Protein AF-A0A7Y2D7A2-F1 (afdb_monomer_lite)

Sequence (698 aa):
MPDSKRLQLTKCDVLAADGLPVHLRPLTWSDREAFLDLHRRLSPEARYRRFFSHQMPPDGLLERLLQPDQHTHVVLGAETDGELVAAATCSQKSPDRAEVAFAVLDEHQGRGLGTLLFEQFAASAAAIGITWLDAETLPFNRQMIEVFERAGYAVELTSDRDSTFASMRLDHAANPSIDERDALATIRSIDRVLAPKTVAVVGASGTGRSMGDAVLEHLGAAGFAGVVYAIGRDGGVHEVAAAGGEPAHSSVRDLPEPVDLAVLCVPSADLVEAVRECGDAGVGVVAILTELTEPDGEGRHAAEVVFRTARDHGMRVVGPSCTGIFNTDPAVRLHLSPVPGAPTRGSVSFACQSGAAGADVLDLAAELEIGVRSFVSLGDKLDVSGNDLLQYWEADPGTEVGVLYLESFGNPRKFARLARRFCTKKPLVVMYPDADAMSAGGELADALFRAAGIVKVDTLKQLFDEVQRLEQEPRPARPDGPGASNGAPVVPDGIDSARAKALLDRVLAAAPQGRRLDPDEFAELLDCYGLAAASIESTDGHPDGIPVAGAVHDEIFGPAVMLGGDGADRESGPVYALAPLTGEDAQDLLAQTGLGARIDGDRRATRDGQVFADLLVRLSHLIDQQDRVAEIEIERAAITPSGVEIGDGGAVIRPADTTPPYLRRRMRGSRAAIDRSRPTANPPSEHSDDVQPKAEPQ

Structure (mmCIF, N/CA/C/O backbone):
data_AF-A0A7Y2D7A2-F1
#
_entry.id   AF-A0A7Y2D7A2-F1
#
loop_
_atom_site.group_PDB
_atom_site.id
_atom_site.type_symbol
_atom_site.label_atom_id
_atom_site.label_alt_id
_atom_site.label_comp_id
_atom_site.label_asym_id
_atom_site.label_entity_id
_atom_site.label_seq_id
_atom_site.pdbx_PDB_ins_code
_atom_site.Cartn_x
_atom_site.Cartn_y
_atom_site.Cartn_z
_atom_site.occupancy
_atom_site.B_iso_or_equiv
_atom_site.auth_seq_id
_atom_site.auth_comp_id
_atom_site.auth_asym_id
_atom_site.auth_atom_id
_atom_site.pdbx_PDB_model_num
ATOM 1 N N . MET A 1 1 ? 26.733 -21.893 -25.149 1.00 27.27 1 MET A N 1
ATOM 2 C CA . MET A 1 1 ? 25.407 -21.347 -25.499 1.00 27.27 1 MET A CA 1
ATOM 3 C C . MET A 1 1 ? 25.107 -20.306 -24.436 1.00 27.27 1 MET A C 1
ATOM 5 O O . MET A 1 1 ? 25.094 -20.706 -23.280 1.00 27.27 1 MET A O 1
ATOM 9 N N . PRO A 1 2 ? 25.035 -19.007 -24.764 1.00 29.67 2 PRO A N 1
ATOM 10 C CA . PRO A 1 2 ? 24.708 -17.989 -23.769 1.00 29.67 2 PRO A CA 1
ATOM 11 C C . PRO A 1 2 ? 23.259 -18.206 -23.312 1.00 29.67 2 PRO A C 1
ATOM 13 O O . PRO A 1 2 ? 22.414 -18.532 -24.145 1.00 29.67 2 PRO A O 1
ATOM 16 N N . ASP A 1 3 ? 22.997 -18.097 -22.010 1.00 35.69 3 ASP A N 1
ATOM 17 C CA . ASP A 1 3 ? 21.666 -18.270 -21.423 1.00 35.69 3 ASP A CA 1
ATOM 18 C C . ASP A 1 3 ? 20.644 -17.359 -22.118 1.00 35.69 3 ASP A C 1
ATOM 20 O O . ASP A 1 3 ? 20.677 -16.134 -22.003 1.00 35.69 3 ASP A O 1
ATOM 24 N N . SER A 1 4 ? 19.746 -17.972 -22.889 1.00 44.03 4 SER A N 1
ATOM 25 C CA . SER A 1 4 ? 18.647 -17.303 -23.579 1.00 44.03 4 SER A CA 1
ATOM 26 C C . SER A 1 4 ? 17.784 -16.541 -22.571 1.00 44.03 4 SER A C 1
ATOM 28 O O . SER A 1 4 ? 17.396 -17.113 -21.554 1.00 44.03 4 SER A O 1
ATOM 30 N N . LYS A 1 5 ? 17.450 -15.278 -22.863 1.00 56.25 5 LYS A N 1
ATOM 31 C CA . LYS A 1 5 ? 16.505 -14.449 -22.095 1.00 56.25 5 LYS A CA 1
ATOM 32 C C . LYS A 1 5 ? 15.209 -15.241 -21.836 1.00 56.25 5 LYS A C 1
ATOM 34 O O . LYS A 1 5 ? 14.518 -15.589 -22.789 1.00 56.25 5 LYS A O 1
ATOM 39 N N . ARG A 1 6 ? 14.898 -15.561 -20.573 1.00 64.31 6 ARG A N 1
ATOM 40 C CA . ARG A 1 6 ? 13.692 -16.322 -20.183 1.00 64.31 6 ARG A CA 1
ATOM 41 C C . ARG A 1 6 ? 12.697 -15.417 -19.475 1.00 64.31 6 ARG A C 1
ATOM 43 O O . ARG A 1 6 ? 13.117 -14.509 -18.761 1.00 64.31 6 ARG A O 1
ATOM 50 N N . LEU A 1 7 ? 11.406 -15.715 -19.614 1.00 65.81 7 LEU A N 1
ATOM 51 C CA . LEU A 1 7 ? 10.367 -15.105 -18.783 1.00 65.81 7 LEU A CA 1
ATOM 52 C C . LEU A 1 7 ? 10.681 -15.411 -17.312 1.00 65.81 7 LEU A C 1
ATOM 54 O O . LEU A 1 7 ? 10.747 -16.575 -16.915 1.00 65.81 7 LEU A O 1
ATOM 58 N N . GLN A 1 8 ? 10.914 -14.367 -16.520 1.00 66.06 8 GLN A N 1
ATOM 59 C CA . GLN A 1 8 ? 11.151 -14.474 -15.083 1.00 66.06 8 GLN A CA 1
ATOM 60 C C . GLN A 1 8 ? 9.970 -13.864 -14.341 1.00 66.06 8 GLN A C 1
ATOM 62 O O . GLN A 1 8 ? 9.596 -12.718 -14.583 1.00 66.06 8 GLN A O 1
ATOM 67 N N . LEU A 1 9 ? 9.374 -14.655 -13.457 1.00 73.50 9 LEU A N 1
ATOM 68 C CA . LEU A 1 9 ? 8.290 -14.230 -12.588 1.00 73.50 9 LEU A CA 1
ATOM 69 C C . LEU A 1 9 ? 8.820 -14.133 -11.163 1.00 73.50 9 LEU A C 1
ATOM 71 O O . LEU A 1 9 ? 9.498 -15.047 -10.686 1.00 73.50 9 LEU A O 1
ATOM 75 N N . THR A 1 10 ? 8.467 -13.054 -10.479 1.00 67.19 10 THR A N 1
ATOM 76 C CA . THR A 1 10 ? 8.854 -12.822 -9.087 1.00 67.19 10 THR A CA 1
ATOM 77 C C . THR A 1 10 ? 7.629 -12.976 -8.201 1.00 67.19 10 THR A C 1
ATOM 79 O O . THR A 1 10 ? 6.518 -12.641 -8.603 1.00 67.19 10 THR A O 1
ATOM 82 N N . LYS A 1 11 ? 7.822 -13.503 -6.990 1.00 77.00 11 LYS A N 1
ATOM 83 C CA . LYS A 1 11 ? 6.764 -13.498 -5.978 1.00 77.00 11 LYS A CA 1
ATOM 84 C C . LYS A 1 11 ? 6.531 -12.066 -5.507 1.00 77.00 11 LYS A C 1
ATOM 86 O O . LYS A 1 11 ? 7.499 -11.382 -5.174 1.00 77.00 11 LYS A O 1
ATOM 91 N N . CYS A 1 12 ? 5.284 -11.625 -5.451 1.00 78.44 12 CYS A N 1
ATOM 92 C CA . CYS A 1 12 ? 4.944 -10.303 -4.941 1.00 78.44 12 CYS A CA 1
ATOM 93 C C . CYS A 1 12 ? 3.567 -10.296 -4.284 1.00 78.44 12 CYS A C 1
ATOM 95 O O . CYS A 1 12 ? 2.704 -11.108 -4.608 1.00 78.44 12 CYS A O 1
ATOM 97 N N . ASP A 1 13 ? 3.383 -9.347 -3.373 1.00 81.50 13 ASP A N 1
ATOM 98 C CA . ASP A 1 13 ? 2.074 -9.051 -2.811 1.00 81.50 13 ASP A CA 1
ATOM 99 C C . ASP A 1 13 ? 1.548 -7.785 -3.443 1.00 81.50 13 ASP A C 1
ATOM 101 O O . ASP A 1 13 ? 2.282 -6.808 -3.621 1.00 81.50 13 ASP A O 1
ATOM 105 N N . VAL A 1 14 ? 0.267 -7.821 -3.762 1.00 84.38 14 VAL A N 1
ATOM 106 C CA . VAL A 1 14 ? -0.451 -6.717 -4.381 1.00 84.38 14 VAL A CA 1
ATOM 107 C C . VAL A 1 14 ? -1.815 -6.591 -3.728 1.00 84.38 14 VAL A C 1
ATOM 109 O O . VAL A 1 14 ? -2.347 -7.557 -3.185 1.00 84.38 14 VAL A O 1
ATOM 112 N N . LEU A 1 15 ? -2.398 -5.400 -3.797 1.00 87.69 15 LEU A N 1
ATOM 113 C CA . LEU A 1 15 ? -3.783 -5.204 -3.399 1.00 87.69 15 LEU A CA 1
ATOM 114 C C . LEU A 1 15 ? -4.688 -5.475 -4.599 1.00 87.69 15 LEU A C 1
ATOM 116 O O . LEU A 1 15 ? -4.495 -4.924 -5.686 1.00 87.69 15 LEU A O 1
ATOM 120 N N . ALA A 1 16 ? -5.694 -6.318 -4.397 1.00 90.00 16 ALA A N 1
ATOM 121 C CA . ALA A 1 16 ? -6.797 -6.464 -5.329 1.00 90.00 16 ALA A CA 1
ATOM 122 C C . ALA A 1 16 ? -7.653 -5.188 -5.369 1.00 90.00 16 ALA A C 1
ATOM 124 O O . ALA A 1 16 ? -7.541 -4.288 -4.537 1.00 90.00 16 ALA A O 1
ATOM 125 N N . ALA A 1 17 ? -8.548 -5.100 -6.353 1.00 89.44 17 ALA A N 1
ATOM 126 C CA . ALA A 1 17 ? -9.406 -3.931 -6.548 1.00 89.44 17 ALA A CA 1
ATOM 127 C C . ALA A 1 17 ? -10.341 -3.651 -5.355 1.00 89.44 17 ALA A C 1
ATOM 129 O O . ALA A 1 17 ? -10.888 -2.560 -5.247 1.00 89.44 17 ALA A O 1
ATOM 130 N N . ASP A 1 18 ? -10.559 -4.619 -4.470 1.00 88.69 18 ASP A N 1
ATOM 131 C CA . ASP A 1 18 ? -11.308 -4.496 -3.214 1.00 88.69 18 ASP A CA 1
ATOM 132 C C . ASP A 1 18 ? -10.449 -4.027 -2.020 1.00 88.69 18 ASP A C 1
ATOM 134 O O . ASP A 1 18 ? -10.968 -3.892 -0.910 1.00 88.69 18 ASP A O 1
ATOM 138 N N . GLY A 1 19 ? -9.159 -3.758 -2.244 1.00 88.25 19 GLY A N 1
ATOM 139 C CA . GLY A 1 19 ? -8.198 -3.327 -1.232 1.00 88.25 19 GLY A CA 1
ATOM 140 C C . GLY A 1 19 ? -7.658 -4.448 -0.343 1.00 88.25 19 GLY A C 1
ATOM 141 O O . GLY A 1 19 ? -6.973 -4.148 0.637 1.00 88.25 19 GLY A O 1
ATOM 142 N N . LEU A 1 20 ? -7.954 -5.715 -0.656 1.00 86.00 20 LEU A N 1
ATOM 143 C CA . LEU A 1 20 ? -7.427 -6.865 0.077 1.00 86.00 20 LEU A CA 1
ATOM 144 C C . LEU A 1 20 ? -6.129 -7.391 -0.562 1.00 86.00 20 LEU A C 1
ATOM 146 O O . LEU A 1 20 ? -6.032 -7.435 -1.793 1.00 86.00 20 LEU A O 1
ATOM 150 N N . PRO A 1 21 ? -5.137 -7.793 0.246 1.00 86.88 21 PRO A N 1
ATOM 151 C CA . PRO A 1 21 ? -3.933 -8.468 -0.223 1.00 86.88 21 PRO A CA 1
ATOM 152 C C . PRO A 1 21 ? -4.198 -9.729 -1.050 1.00 86.88 21 PRO A C 1
ATOM 154 O O . PRO A 1 21 ? -5.131 -10.493 -0.804 1.00 86.88 21 PRO A O 1
ATOM 157 N N . VAL A 1 22 ? -3.325 -9.950 -2.029 1.00 87.69 22 VAL A N 1
ATOM 158 C CA . VAL A 1 22 ? -3.250 -11.154 -2.857 1.00 87.69 22 VAL A CA 1
ATOM 159 C C . VAL A 1 22 ? -1.782 -11.498 -3.078 1.00 87.69 22 VAL A C 1
ATOM 161 O O . VAL A 1 22 ? -0.984 -10.626 -3.439 1.00 87.69 22 VAL A O 1
ATOM 164 N N . HIS A 1 23 ? -1.434 -12.775 -2.925 1.00 88.12 23 HIS A N 1
ATOM 165 C CA . HIS A 1 23 ? -0.080 -13.268 -3.173 1.00 88.12 23 HIS A CA 1
ATOM 166 C C . HIS A 1 23 ? 0.037 -13.762 -4.604 1.00 88.12 23 HIS A C 1
ATOM 168 O O . HIS A 1 23 ? -0.582 -14.755 -4.986 1.00 88.12 23 HIS A O 1
ATOM 174 N N . LEU A 1 24 ? 0.850 -13.086 -5.409 1.00 88.56 24 LEU A N 1
ATOM 175 C CA . LEU A 1 24 ? 1.207 -13.559 -6.736 1.00 88.56 24 LEU A CA 1
ATOM 176 C C . LEU A 1 24 ? 2.497 -14.358 -6.647 1.00 88.56 24 LEU A C 1
ATOM 178 O O . LEU A 1 24 ? 3.508 -13.885 -6.119 1.00 88.56 24 LEU A O 1
ATOM 182 N N . ARG A 1 25 ? 2.494 -15.573 -7.193 1.00 90.44 25 ARG A N 1
ATOM 183 C CA . ARG A 1 25 ? 3.700 -16.400 -7.237 1.00 90.44 25 ARG A CA 1
ATOM 184 C C . ARG A 1 25 ? 3.780 -17.271 -8.483 1.00 90.44 25 ARG A C 1
ATOM 186 O O . ARG A 1 25 ? 2.750 -17.729 -8.980 1.00 90.44 25 ARG A O 1
ATOM 193 N N . PRO A 1 26 ? 4.998 -17.560 -8.974 1.00 90.88 26 PRO A N 1
ATOM 194 C CA . PRO A 1 26 ? 5.177 -18.578 -9.996 1.00 90.88 26 PRO A CA 1
ATOM 195 C C . PRO A 1 26 ? 4.683 -19.927 -9.464 1.00 90.88 26 PRO A C 1
ATOM 197 O O . PRO A 1 26 ? 4.981 -20.286 -8.317 1.00 90.88 26 PRO A O 1
ATOM 200 N N . LEU A 1 27 ? 3.946 -20.665 -10.291 1.00 91.69 27 LEU A N 1
ATOM 201 C CA . LEU A 1 27 ? 3.551 -22.038 -9.990 1.00 91.69 27 LEU A CA 1
ATOM 202 C C . LEU A 1 27 ? 4.578 -23.012 -10.561 1.00 91.69 27 LEU A C 1
ATOM 204 O O . LEU A 1 27 ? 5.124 -22.813 -11.648 1.00 91.69 27 LEU A O 1
ATOM 208 N N . THR A 1 28 ? 4.838 -24.081 -9.819 1.00 89.38 28 THR A N 1
ATOM 209 C CA . THR A 1 28 ? 5.728 -25.169 -10.225 1.00 89.38 28 THR A CA 1
ATOM 210 C C . THR A 1 28 ? 4.983 -26.500 -10.194 1.00 89.38 28 THR A C 1
ATOM 212 O O . THR A 1 28 ? 3.814 -26.573 -9.828 1.00 89.38 28 THR A O 1
ATOM 215 N N . TRP A 1 29 ? 5.660 -27.594 -10.542 1.00 89.81 29 TRP A N 1
ATOM 216 C CA . TRP A 1 29 ? 5.052 -28.925 -10.479 1.00 89.81 29 TRP A CA 1
ATOM 217 C C . TRP A 1 29 ? 4.586 -29.333 -9.079 1.00 89.81 29 TRP A C 1
ATOM 219 O O . TRP A 1 29 ? 3.667 -30.141 -8.963 1.00 89.81 29 TRP A O 1
ATOM 229 N N . SER A 1 30 ? 5.179 -28.774 -8.016 1.00 91.19 30 SER A N 1
ATOM 230 C CA . SER A 1 30 ? 4.701 -29.024 -6.651 1.00 91.19 30 SER A CA 1
ATOM 231 C C . SER A 1 30 ? 3.266 -28.540 -6.438 1.00 91.19 30 SER A C 1
ATOM 233 O O . SER A 1 30 ? 2.575 -29.068 -5.579 1.00 91.19 30 SER A O 1
ATOM 235 N N . ASP A 1 31 ? 2.805 -27.584 -7.248 1.00 93.00 31 ASP A N 1
ATOM 236 C CA . ASP A 1 31 ? 1.475 -26.979 -7.159 1.00 93.00 31 ASP A CA 1
ATOM 237 C C . ASP A 1 31 ? 0.423 -27.724 -7.992 1.00 93.00 31 ASP A C 1
ATOM 239 O O . ASP A 1 31 ? -0.705 -27.252 -8.130 1.00 93.00 31 ASP A O 1
ATOM 243 N N . ARG A 1 32 ? 0.768 -28.889 -8.565 1.00 94.88 32 ARG A N 1
ATOM 244 C CA . ARG A 1 32 ? -0.113 -29.661 -9.456 1.00 94.88 32 ARG A CA 1
ATOM 245 C C . ARG A 1 32 ? -1.500 -29.873 -8.864 1.00 94.88 32 ARG A C 1
ATOM 247 O O . ARG A 1 32 ? -2.487 -29.702 -9.569 1.00 94.88 32 ARG A O 1
ATOM 254 N N . GLU A 1 33 ? -1.585 -30.272 -7.600 1.00 95.44 33 GLU A N 1
ATOM 255 C CA . GLU A 1 33 ? -2.873 -30.566 -6.971 1.00 95.44 33 GLU A CA 1
ATOM 256 C C . GLU A 1 33 ? -3.741 -29.312 -6.827 1.00 95.44 33 GLU A C 1
ATOM 258 O O . GLU A 1 33 ? -4.883 -29.327 -7.282 1.00 95.44 33 GLU A O 1
ATOM 263 N N . ALA A 1 34 ? -3.177 -28.210 -6.323 1.00 94.88 34 ALA A N 1
ATOM 264 C CA . ALA A 1 34 ? -3.868 -26.925 -6.220 1.00 94.88 34 ALA A CA 1
ATOM 265 C C . ALA A 1 34 ? -4.302 -26.385 -7.596 1.00 94.88 34 ALA A C 1
ATOM 267 O O . ALA A 1 34 ? -5.415 -25.893 -7.759 1.00 94.88 34 ALA A O 1
ATOM 268 N N . PHE A 1 35 ? -3.458 -26.534 -8.624 1.00 95.44 35 PHE A N 1
ATOM 269 C CA . PHE A 1 35 ? -3.784 -26.116 -9.989 1.00 95.44 35 PHE A CA 1
ATOM 270 C C . PHE A 1 35 ? -4.926 -26.940 -10.599 1.00 95.44 35 PHE A C 1
ATOM 272 O O . PHE A 1 35 ? -5.789 -26.390 -11.286 1.00 95.44 35 PHE A O 1
ATOM 279 N N . LEU A 1 36 ? -4.957 -28.256 -10.359 1.00 95.19 36 LEU A N 1
ATOM 280 C CA . LEU A 1 36 ? -6.068 -29.110 -10.787 1.00 95.19 36 LEU A CA 1
ATOM 281 C C . LEU A 1 36 ? -7.356 -28.763 -10.036 1.00 95.19 36 LEU A C 1
ATOM 283 O O . LEU A 1 36 ? -8.415 -28.685 -10.661 1.00 95.19 36 LEU A O 1
ATOM 287 N N . ASP A 1 37 ? -7.268 -28.540 -8.725 1.00 95.38 37 ASP A N 1
ATOM 288 C CA . ASP A 1 37 ? -8.407 -28.174 -7.885 1.00 95.38 37 ASP A CA 1
ATOM 289 C C . ASP A 1 37 ? -9.052 -26.851 -8.322 1.00 95.38 37 ASP A C 1
ATOM 291 O O . ASP A 1 37 ? -10.259 -26.816 -8.576 1.00 95.38 37 ASP A O 1
ATOM 295 N N . LEU A 1 38 ? -8.240 -25.816 -8.575 1.00 96.19 38 LEU A N 1
ATOM 296 C CA . LEU A 1 38 ? -8.686 -24.538 -9.139 1.00 96.19 38 LEU A CA 1
ATOM 297 C C . LEU A 1 38 ? -9.595 -24.750 -10.361 1.00 96.19 38 LEU A C 1
ATOM 299 O O . LEU A 1 38 ? -10.702 -24.221 -10.431 1.00 96.19 38 LEU A O 1
ATOM 303 N N . HIS A 1 39 ? -9.157 -25.561 -11.328 1.00 94.62 39 HIS A N 1
ATOM 304 C CA . HIS A 1 39 ? -9.912 -25.792 -12.562 1.00 94.62 39 HIS A CA 1
ATOM 305 C C . HIS A 1 39 ? -11.170 -26.647 -12.361 1.00 94.62 39 HIS A C 1
ATOM 307 O O . HIS A 1 39 ? -12.128 -26.522 -13.133 1.00 94.62 39 HIS A O 1
ATOM 313 N N . ARG A 1 40 ? -11.187 -27.513 -11.339 1.00 94.00 40 ARG A N 1
ATOM 314 C CA . ARG A 1 40 ? -12.373 -28.295 -10.956 1.00 94.00 40 ARG A CA 1
ATOM 315 C C . ARG A 1 40 ? -13.445 -27.399 -10.338 1.00 94.00 40 ARG A C 1
ATOM 317 O O . ARG A 1 40 ? -14.620 -27.588 -10.649 1.00 94.00 40 ARG A O 1
ATOM 324 N N . ARG A 1 41 ? -13.035 -26.413 -9.534 1.00 94.62 41 ARG A N 1
ATOM 325 C CA . ARG A 1 41 ? -13.908 -25.426 -8.876 1.00 94.62 41 ARG A CA 1
ATOM 326 C C . ARG A 1 41 ? -14.507 -24.384 -9.830 1.00 94.62 41 ARG A C 1
ATOM 328 O O . ARG A 1 41 ? -15.537 -23.807 -9.500 1.00 94.62 41 ARG A O 1
ATOM 335 N N . LEU A 1 42 ? -13.925 -24.167 -11.015 1.00 94.50 42 LEU A N 1
ATOM 336 C CA . LEU A 1 42 ? -14.487 -23.256 -12.026 1.00 94.50 42 LEU A CA 1
ATOM 337 C C . LEU A 1 42 ? -15.919 -23.644 -12.433 1.00 94.50 42 LEU A C 1
ATOM 339 O O . LEU A 1 42 ? -16.229 -24.824 -12.645 1.00 94.50 42 LEU A O 1
ATOM 343 N N . SER A 1 43 ? -16.771 -22.642 -12.657 1.00 93.06 43 SER A N 1
ATOM 344 C CA . SER A 1 43 ? -18.072 -22.849 -13.297 1.00 93.06 43 SER A CA 1
ATOM 345 C C . SER A 1 43 ? -17.933 -23.405 -14.728 1.00 93.06 43 SER A C 1
ATOM 347 O O . SER A 1 43 ? -16.890 -23.239 -15.379 1.00 93.06 43 SER A O 1
ATOM 349 N N . PRO A 1 44 ? -18.972 -24.071 -15.274 1.00 91.19 44 PRO A N 1
ATOM 350 C CA . PRO A 1 44 ? -19.002 -24.463 -16.684 1.00 91.19 44 PRO A CA 1
ATOM 351 C C . PRO A 1 44 ? -18.746 -23.292 -17.641 1.00 91.19 44 PRO A C 1
ATOM 353 O O . PRO A 1 44 ? -18.058 -23.470 -18.643 1.00 91.19 44 PRO A O 1
ATOM 356 N N . GLU A 1 45 ? -19.249 -22.100 -17.324 1.00 89.06 45 GLU A N 1
ATOM 357 C CA . GLU A 1 45 ? -19.073 -20.874 -18.099 1.00 89.06 45 GLU A CA 1
ATOM 358 C C . GLU A 1 45 ? -17.628 -20.367 -18.050 1.00 89.06 45 GLU A C 1
ATOM 360 O O . GLU A 1 45 ? -17.075 -20.001 -19.090 1.00 89.06 45 GLU A O 1
ATOM 365 N N . ALA A 1 46 ? -16.990 -20.374 -16.876 1.00 89.88 46 ALA A N 1
ATOM 366 C CA . ALA A 1 46 ? -15.585 -20.001 -16.739 1.00 89.88 46 ALA A CA 1
ATOM 367 C C . ALA A 1 46 ? -14.668 -20.999 -17.468 1.00 89.88 46 ALA A C 1
ATOM 369 O O . ALA A 1 46 ? -13.757 -20.589 -18.192 1.00 89.88 46 ALA A O 1
ATOM 370 N N . ARG A 1 47 ? -14.961 -22.307 -17.379 1.00 91.31 47 ARG A N 1
ATOM 371 C CA . ARG A 1 47 ? -14.282 -23.339 -18.185 1.00 91.31 47 ARG A CA 1
ATOM 372 C C . ARG A 1 47 ? -14.492 -23.124 -19.677 1.00 91.31 47 ARG A C 1
ATOM 374 O O . ARG A 1 47 ? -13.528 -23.206 -20.432 1.00 91.31 47 ARG A O 1
ATOM 381 N N . TYR A 1 48 ? -15.711 -22.796 -20.095 1.00 88.69 48 TYR A N 1
ATOM 382 C CA . TYR A 1 48 ? -16.011 -22.533 -21.496 1.00 88.69 48 TYR A CA 1
ATOM 383 C C . TYR A 1 48 ? -15.204 -21.350 -22.023 1.00 88.69 48 TYR A C 1
ATOM 385 O O . TYR A 1 48 ? -14.544 -21.485 -23.048 1.00 88.69 48 TYR A O 1
ATOM 393 N N . ARG A 1 49 ? -15.149 -20.238 -21.281 1.00 86.81 49 ARG A N 1
ATOM 394 C CA . ARG A 1 49 ? -14.330 -19.065 -21.633 1.00 86.81 49 ARG A CA 1
ATOM 395 C C . ARG A 1 49 ? -12.833 -19.362 -21.698 1.00 86.81 49 ARG A C 1
ATOM 397 O O . ARG A 1 49 ? -12.147 -18.730 -22.492 1.00 86.81 49 ARG A O 1
ATOM 404 N N . ARG A 1 50 ? -12.337 -20.297 -20.882 1.00 88.88 50 ARG A N 1
ATOM 405 C CA . ARG A 1 50 ? -10.916 -20.671 -20.826 1.00 88.88 50 ARG A CA 1
ATOM 406 C C . ARG A 1 50 ? -10.504 -21.717 -21.867 1.00 88.88 50 ARG A C 1
ATOM 408 O O . ARG A 1 50 ? -9.397 -21.647 -22.386 1.00 88.88 50 ARG A O 1
ATOM 415 N N . PHE A 1 51 ? -11.344 -22.721 -22.110 1.00 88.50 51 PHE A N 1
ATOM 416 C CA . PHE A 1 51 ? -10.999 -23.922 -22.885 1.00 88.50 51 PHE A CA 1
ATOM 417 C C . PHE A 1 51 ? -11.862 -24.119 -24.128 1.00 88.50 51 PHE A C 1
ATOM 419 O O . PHE A 1 51 ? -11.757 -25.160 -24.774 1.00 88.50 51 PHE A O 1
ATOM 426 N N . PHE A 1 52 ? -12.754 -23.174 -24.438 1.00 87.25 52 PHE A N 1
ATOM 427 C CA . PHE A 1 52 ? -13.717 -23.276 -25.540 1.00 87.25 52 PHE A CA 1
ATOM 428 C C . PHE A 1 52 ? -14.628 -24.515 -25.413 1.00 87.25 52 PHE A C 1
ATOM 430 O O . PHE A 1 52 ? -15.269 -24.948 -26.368 1.00 87.25 52 PHE A O 1
ATOM 437 N N . SER A 1 53 ? -14.717 -25.087 -24.204 1.00 81.88 53 SER A N 1
ATOM 438 C CA . SER A 1 53 ? -15.532 -26.255 -23.875 1.00 81.88 53 SER A CA 1
ATOM 439 C C . SER A 1 53 ? -16.120 -26.148 -22.469 1.00 81.88 53 SER A C 1
ATOM 441 O O . SER A 1 53 ? -15.437 -25.763 -21.524 1.00 81.88 53 SER A O 1
ATOM 443 N N . HIS A 1 54 ? -17.388 -26.536 -22.322 1.00 80.56 54 HIS A N 1
ATOM 444 C CA . HIS A 1 54 ? -18.051 -26.646 -21.016 1.00 80.56 54 HIS A CA 1
ATOM 445 C C . HIS A 1 54 ? -17.626 -27.911 -20.251 1.00 80.56 54 HIS A C 1
ATOM 447 O O . HIS A 1 54 ? -17.866 -28.023 -19.046 1.00 80.56 54 HIS A O 1
ATOM 453 N N . GLN A 1 55 ? -17.033 -28.886 -20.952 1.00 83.19 55 GLN A N 1
ATOM 454 C CA . GLN A 1 55 ? -16.578 -30.133 -20.347 1.00 83.19 55 GLN A CA 1
ATOM 455 C C . GLN A 1 55 ? -15.348 -29.885 -19.476 1.00 83.19 55 GLN A C 1
ATOM 457 O O . GLN A 1 55 ? -14.522 -29.024 -19.774 1.00 83.19 55 GLN A O 1
ATOM 462 N N . MET A 1 56 ? -15.218 -30.677 -18.412 1.00 88.62 56 MET A N 1
ATOM 463 C CA . MET A 1 56 ? -14.017 -30.654 -17.589 1.00 88.62 56 MET A CA 1
ATOM 464 C C . MET A 1 56 ? -12.812 -31.066 -18.450 1.00 88.62 56 MET A C 1
ATOM 466 O O . MET A 1 56 ? -12.842 -32.160 -19.028 1.00 88.62 56 MET A O 1
ATOM 470 N N . PRO A 1 57 ? -11.766 -30.228 -18.566 1.00 88.44 57 PRO A N 1
ATOM 471 C CA . PRO A 1 57 ? -10.549 -30.626 -19.254 1.00 88.44 57 PRO A CA 1
ATOM 472 C C . PRO A 1 57 ? -9.931 -31.841 -18.545 1.00 88.44 57 PRO A C 1
ATOM 474 O O . PRO A 1 57 ? -9.947 -31.904 -17.314 1.00 88.44 57 PRO A O 1
ATOM 477 N N . PRO A 1 58 ? -9.386 -32.816 -19.291 1.00 91.44 58 PRO A N 1
ATOM 478 C CA . PRO A 1 58 ? -8.725 -33.959 -18.677 1.00 91.44 58 PRO A CA 1
ATOM 479 C C . PRO A 1 58 ? -7.487 -33.494 -17.902 1.00 91.44 58 PRO A C 1
ATOM 481 O O . PRO A 1 58 ? -6.772 -32.607 -18.370 1.00 91.44 58 PRO A O 1
ATOM 484 N N . ASP A 1 59 ? -7.187 -34.140 -16.770 1.00 91.00 59 ASP A N 1
ATOM 485 C CA . ASP A 1 59 ? -6.038 -33.793 -15.916 1.00 91.00 59 ASP A CA 1
ATOM 486 C C . ASP A 1 59 ? -4.729 -33.677 -16.720 1.00 91.00 59 ASP A C 1
ATOM 488 O O . ASP A 1 59 ? -3.974 -32.732 -16.529 1.00 91.00 59 ASP A O 1
ATOM 492 N N . GLY A 1 60 ? -4.502 -34.554 -17.707 1.00 89.06 60 GLY A N 1
ATOM 493 C CA . GLY A 1 60 ? -3.307 -34.502 -18.559 1.00 89.06 60 GLY A CA 1
ATOM 494 C C . GLY A 1 60 ? -3.179 -33.238 -19.427 1.00 89.06 60 GLY A C 1
ATOM 495 O O . GLY A 1 60 ? -2.068 -32.851 -19.779 1.00 89.06 60 GLY A O 1
ATOM 496 N N . LEU A 1 61 ? -4.282 -32.561 -19.774 1.00 88.50 61 LEU A N 1
ATOM 497 C CA . LEU A 1 61 ? -4.222 -31.249 -20.434 1.00 88.50 61 LEU A CA 1
ATOM 498 C C . LEU A 1 61 ? -3.792 -30.165 -19.440 1.00 88.50 61 LEU A C 1
ATOM 500 O O . LEU A 1 61 ? -2.955 -29.331 -19.773 1.00 88.50 61 LEU A O 1
ATOM 504 N N . LEU A 1 62 ? -4.338 -30.194 -18.224 1.00 91.38 62 LEU A N 1
ATOM 505 C CA . LEU A 1 62 ? -4.005 -29.235 -17.169 1.00 91.38 62 LEU A CA 1
ATOM 506 C C . LEU A 1 62 ? -2.554 -29.396 -16.695 1.00 91.38 62 LEU A C 1
ATOM 508 O O . LEU A 1 62 ? -1.842 -28.410 -16.547 1.00 91.38 62 LEU A O 1
ATOM 512 N N . GLU A 1 63 ? -2.077 -30.629 -16.545 1.00 90.69 63 GLU A N 1
ATOM 513 C CA . GLU A 1 63 ? -0.671 -30.927 -16.249 1.00 90.69 63 GLU A CA 1
ATOM 514 C C . GLU A 1 63 ? 0.269 -30.362 -17.313 1.00 90.69 63 GLU A C 1
ATOM 516 O O . GLU A 1 63 ? 1.302 -29.781 -16.984 1.00 90.69 63 GLU A O 1
ATOM 521 N N . ARG A 1 64 ? -0.110 -30.473 -18.592 1.00 87.31 64 ARG A N 1
ATOM 522 C CA . ARG A 1 64 ? 0.650 -29.875 -19.693 1.00 87.31 64 ARG A CA 1
ATOM 523 C C . ARG A 1 64 ? 0.636 -28.355 -19.656 1.00 87.31 64 ARG A C 1
ATOM 525 O O . ARG A 1 64 ? 1.615 -27.772 -20.087 1.00 87.31 64 ARG A O 1
ATOM 532 N N . LEU A 1 65 ? -0.425 -27.718 -19.159 1.00 88.56 65 LEU A N 1
ATOM 533 C CA . LEU A 1 65 ? -0.434 -26.270 -18.932 1.00 88.56 65 LEU A CA 1
ATOM 534 C C . LEU A 1 65 ? 0.461 -25.866 -17.763 1.00 88.56 65 LEU A C 1
ATOM 536 O O . LEU A 1 65 ? 1.000 -24.773 -17.783 1.00 88.56 65 LEU A O 1
ATOM 540 N N . LEU A 1 66 ? 0.642 -26.725 -16.761 1.00 89.25 66 LEU A N 1
ATOM 541 C CA . LEU A 1 66 ? 1.573 -26.456 -15.668 1.00 89.25 66 LEU A CA 1
ATOM 542 C C . LEU A 1 66 ? 3.039 -26.675 -16.087 1.00 89.25 66 LEU A C 1
ATOM 544 O O . LEU A 1 66 ? 3.936 -26.006 -15.576 1.00 89.25 66 LEU A O 1
ATOM 548 N N . GLN A 1 67 ? 3.295 -27.600 -17.021 1.00 79.06 67 GLN A N 1
ATOM 549 C CA . GLN A 1 67 ? 4.631 -27.900 -17.549 1.00 79.06 67 GLN A CA 1
ATOM 550 C C . GLN A 1 67 ? 4.620 -28.294 -19.038 1.00 79.06 67 GLN A C 1
ATOM 552 O O . GLN A 1 67 ? 4.667 -29.487 -19.351 1.00 79.06 67 GLN A O 1
ATOM 557 N N . PRO A 1 68 ? 4.628 -27.337 -19.983 1.00 61.44 68 PRO A N 1
ATOM 558 C CA . PRO A 1 68 ? 4.617 -27.717 -21.393 1.00 61.44 68 PRO A CA 1
ATOM 559 C C . PRO A 1 68 ? 5.962 -28.270 -21.890 1.00 61.44 68 PRO A C 1
ATOM 561 O O . PRO A 1 68 ? 5.949 -29.254 -22.620 1.00 61.44 68 PRO A O 1
ATOM 564 N N . ASP A 1 69 ? 7.103 -27.677 -21.507 1.00 58.38 69 ASP A N 1
ATOM 565 C CA . ASP A 1 69 ? 8.444 -28.024 -22.053 1.00 58.38 69 ASP A CA 1
ATOM 566 C C . ASP A 1 69 ? 9.624 -27.166 -21.503 1.00 58.38 69 ASP A C 1
ATOM 568 O O . ASP A 1 69 ? 10.750 -27.265 -21.990 1.00 58.38 69 ASP A O 1
ATOM 572 N N . GLN A 1 70 ? 9.390 -26.349 -20.464 1.00 57.62 70 GLN A N 1
ATOM 573 C CA . GLN A 1 70 ? 10.359 -25.533 -19.702 1.00 57.62 70 GLN A CA 1
ATOM 574 C C . GLN A 1 70 ? 11.515 -24.891 -20.492 1.00 57.62 70 GLN A C 1
ATOM 576 O O . GLN A 1 70 ? 12.641 -25.344 -20.354 1.00 57.62 70 GLN A O 1
ATOM 581 N N . HIS A 1 71 ? 11.269 -23.772 -21.183 1.00 57.88 71 HIS A N 1
ATOM 582 C CA . HIS A 1 71 ? 12.196 -22.617 -21.299 1.00 57.88 71 HIS A CA 1
ATOM 583 C C . HIS A 1 71 ? 11.422 -21.309 -21.581 1.00 57.88 71 HIS A C 1
ATOM 585 O O . HIS A 1 71 ? 11.866 -20.234 -21.182 1.00 57.88 71 HIS A O 1
ATOM 591 N N . THR A 1 72 ? 10.256 -21.408 -22.232 1.00 72.50 72 THR A N 1
ATOM 592 C CA . THR A 1 72 ? 9.483 -20.285 -22.796 1.00 72.50 72 THR A CA 1
ATOM 593 C C . THR A 1 72 ? 8.044 -20.179 -22.279 1.00 72.50 72 THR A C 1
ATOM 595 O O . THR A 1 72 ? 7.289 -19.322 -22.739 1.00 72.50 72 THR A O 1
ATOM 598 N N . HIS A 1 73 ? 7.658 -21.041 -21.335 1.00 86.06 73 HIS A N 1
ATOM 599 C CA . HIS A 1 73 ? 6.336 -21.062 -20.720 1.00 86.06 73 HIS A CA 1
ATOM 600 C C . HIS A 1 73 ? 6.433 -20.864 -19.214 1.00 86.06 73 HIS A C 1
ATOM 602 O O . HIS A 1 73 ? 7.230 -21.531 -18.550 1.00 86.06 73 HIS A O 1
ATOM 608 N N . VAL A 1 74 ? 5.591 -19.985 -18.683 1.00 88.62 74 VAL A N 1
ATOM 609 C CA . VAL A 1 74 ? 5.504 -19.699 -17.254 1.00 88.62 74 VAL A CA 1
ATOM 610 C C . VAL A 1 74 ? 4.052 -19.661 -16.798 1.00 88.62 74 VAL A C 1
ATOM 612 O O . VAL A 1 74 ? 3.156 -19.255 -17.541 1.00 88.62 74 VAL A O 1
ATOM 615 N N . VAL A 1 75 ? 3.837 -20.062 -15.548 1.00 93.38 75 VAL A N 1
ATOM 616 C CA . VAL A 1 75 ? 2.526 -20.057 -14.901 1.00 93.38 75 VAL A CA 1
ATOM 617 C C . VAL A 1 75 ? 2.605 -19.192 -13.656 1.00 93.38 75 VAL A C 1
ATOM 619 O O . VAL A 1 75 ? 3.513 -19.356 -12.841 1.00 93.38 75 VAL A O 1
ATOM 622 N N . LEU A 1 76 ? 1.656 -18.273 -13.518 1.00 93.06 76 LEU A N 1
ATOM 623 C CA . LEU A 1 76 ? 1.527 -17.391 -12.367 1.00 93.06 76 LEU A CA 1
ATOM 624 C C . LEU A 1 76 ? 0.202 -17.687 -11.665 1.00 93.06 76 LEU A C 1
ATOM 626 O O . LEU A 1 76 ? -0.843 -17.731 -12.313 1.00 93.06 76 LEU A O 1
ATOM 630 N N . GLY A 1 77 ? 0.258 -17.910 -10.359 1.00 95.06 77 GLY A N 1
ATOM 631 C CA . GLY A 1 77 ? -0.902 -18.105 -9.500 1.00 95.06 77 GLY A CA 1
ATOM 632 C C . GLY A 1 77 ? -1.167 -16.872 -8.649 1.00 95.06 77 GLY A C 1
ATOM 633 O O . GLY A 1 77 ? -0.226 -16.163 -8.293 1.00 95.06 77 GLY A O 1
ATOM 634 N N . ALA A 1 78 ? -2.437 -16.641 -8.329 1.00 94.75 78 ALA A N 1
ATOM 635 C CA . ALA A 1 78 ? -2.869 -15.696 -7.310 1.00 94.75 78 ALA A CA 1
ATOM 636 C C . ALA A 1 78 ? -3.501 -16.469 -6.150 1.00 94.75 78 ALA A C 1
ATOM 638 O O . ALA A 1 78 ? -4.421 -17.263 -6.372 1.00 94.75 78 ALA A O 1
ATOM 639 N N . GLU A 1 79 ? -3.010 -16.224 -4.940 1.00 92.19 79 GLU A N 1
ATOM 640 C CA . GLU A 1 79 ? -3.464 -16.879 -3.718 1.00 92.19 79 GLU A CA 1
ATOM 641 C C . GLU A 1 79 ? -4.107 -15.887 -2.747 1.00 92.19 79 GLU A C 1
ATOM 643 O O . GLU A 1 79 ? -3.698 -14.726 -2.638 1.00 92.19 79 GLU A O 1
ATOM 648 N N . THR A 1 80 ? -5.132 -16.357 -2.045 1.00 86.25 80 THR A N 1
ATOM 649 C CA . THR A 1 80 ? -5.784 -15.680 -0.918 1.00 86.25 80 THR A CA 1
ATOM 650 C C . THR A 1 80 ? -6.054 -16.749 0.135 1.00 86.25 80 THR A C 1
ATOM 652 O O . THR A 1 80 ? -6.481 -17.839 -0.230 1.00 86.25 80 THR A O 1
ATOM 655 N N . ASP A 1 81 ? -5.752 -16.474 1.404 1.00 78.69 81 ASP A N 1
ATOM 656 C CA . ASP A 1 81 ? -5.927 -17.423 2.519 1.00 78.69 81 ASP A CA 1
ATOM 657 C C . ASP A 1 81 ? -5.247 -18.784 2.295 1.00 78.69 81 ASP A C 1
ATOM 659 O O . ASP A 1 81 ? -5.774 -19.843 2.628 1.00 78.69 81 ASP A O 1
ATOM 663 N N . GLY A 1 82 ? -4.070 -18.769 1.661 1.00 79.25 82 GLY A N 1
ATOM 664 C CA . GLY A 1 82 ? -3.340 -19.981 1.277 1.00 79.25 82 GLY A CA 1
ATOM 665 C C . GLY A 1 82 ? -3.995 -20.818 0.166 1.00 79.25 82 GLY A C 1
ATOM 666 O O . GLY A 1 82 ? -3.440 -21.849 -0.215 1.00 79.25 82 GLY A O 1
ATOM 667 N N . GLU A 1 83 ? -5.132 -20.391 -0.390 1.00 89.50 83 GLU A N 1
ATOM 668 C CA . GLU A 1 83 ? -5.809 -21.061 -1.498 1.00 89.50 83 GLU A CA 1
ATOM 669 C C . GLU A 1 83 ? -5.476 -20.422 -2.848 1.00 89.50 83 GLU A C 1
ATOM 671 O O . GLU A 1 83 ? -5.455 -19.200 -3.000 1.00 89.50 83 GLU A O 1
ATOM 676 N N . LEU A 1 84 ? -5.277 -21.256 -3.873 1.00 95.31 84 LEU A N 1
ATOM 677 C CA . LEU A 1 84 ? -5.103 -20.802 -5.250 1.00 95.31 84 LEU A CA 1
ATOM 678 C C . LEU A 1 84 ? -6.461 -20.437 -5.860 1.00 95.31 84 LEU A C 1
ATOM 680 O O . LEU A 1 84 ? -7.267 -21.315 -6.166 1.00 95.31 84 LEU A O 1
ATOM 684 N N . VAL A 1 85 ? -6.685 -19.143 -6.094 1.00 95.81 85 VAL A N 1
ATOM 685 C CA . VAL A 1 85 ? -7.983 -18.598 -6.541 1.00 95.81 85 VAL A CA 1
ATOM 686 C C . VAL A 1 85 ? -7.975 -18.109 -7.991 1.00 95.81 85 VAL A C 1
ATOM 688 O O . VAL A 1 85 ? -9.025 -17.938 -8.619 1.00 95.81 85 VAL A O 1
ATOM 691 N N . ALA A 1 86 ? -6.786 -17.908 -8.560 1.00 96.88 86 ALA A N 1
ATOM 692 C CA . ALA A 1 86 ? -6.607 -17.675 -9.984 1.00 96.88 86 ALA A CA 1
ATOM 693 C C . ALA A 1 86 ? -5.267 -18.220 -10.478 1.00 96.88 86 ALA A C 1
ATOM 695 O O . ALA A 1 86 ? -4.290 -18.289 -9.736 1.00 96.88 86 ALA A O 1
ATOM 696 N N . ALA A 1 87 ? -5.207 -18.553 -11.762 1.00 96.81 87 ALA A N 1
ATOM 697 C CA . ALA A 1 87 ? -3.968 -18.890 -12.440 1.00 96.81 87 ALA A CA 1
ATOM 698 C C . ALA A 1 87 ? -3.965 -18.340 -13.862 1.00 96.81 87 ALA A C 1
ATOM 700 O O . ALA A 1 87 ? -4.997 -18.246 -14.530 1.00 96.81 87 ALA A O 1
ATOM 701 N N . ALA A 1 88 ? -2.782 -18.001 -14.346 1.00 94.88 88 ALA A N 1
ATOM 702 C CA . ALA A 1 88 ? -2.584 -17.564 -15.708 1.00 94.88 88 ALA A CA 1
ATOM 703 C C . ALA A 1 88 ? -1.311 -18.169 -16.287 1.00 94.88 88 ALA A C 1
ATOM 705 O O . ALA A 1 88 ? -0.363 -18.491 -15.573 1.00 94.88 88 ALA A O 1
ATOM 706 N N . THR A 1 89 ? -1.312 -18.343 -17.599 1.00 94.00 89 THR A N 1
ATOM 707 C CA . THR A 1 89 ? -0.222 -18.960 -18.355 1.00 94.00 89 THR A CA 1
ATOM 708 C C . THR A 1 89 ? 0.285 -17.965 -19.379 1.00 94.00 89 THR A C 1
ATOM 710 O O . THR A 1 89 ? -0.541 -17.353 -20.055 1.00 94.00 89 THR A O 1
ATOM 713 N N . CYS A 1 90 ? 1.601 -17.852 -19.538 1.00 91.94 90 CYS A N 1
ATOM 714 C CA . CYS A 1 90 ? 2.235 -17.073 -20.597 1.00 91.94 90 CYS A CA 1
ATOM 715 C C . CYS A 1 90 ? 3.223 -17.959 -21.360 1.00 91.94 90 CYS A C 1
ATOM 717 O O . CYS A 1 90 ? 4.083 -18.591 -20.746 1.00 91.94 90 CYS A O 1
ATOM 719 N N . SER A 1 91 ? 3.091 -18.026 -22.687 1.00 90.75 91 SER A N 1
ATOM 720 C CA . SER A 1 91 ? 3.944 -18.853 -23.552 1.00 90.75 91 SER A CA 1
ATOM 721 C C . SER A 1 91 ? 4.502 -18.034 -24.703 1.00 90.75 91 SER A C 1
ATOM 723 O O . SER A 1 91 ? 3.732 -17.507 -25.504 1.00 90.75 91 SER A O 1
ATOM 725 N N . GLN A 1 92 ? 5.822 -17.984 -24.857 1.00 89.19 92 GLN A N 1
ATOM 726 C CA . GLN A 1 92 ? 6.430 -17.362 -26.032 1.00 89.19 92 GLN A CA 1
ATOM 727 C C . GLN A 1 92 ? 6.061 -18.132 -27.309 1.00 89.19 92 GLN A C 1
ATOM 729 O O . GLN A 1 92 ? 6.180 -19.358 -27.358 1.00 89.19 92 GLN A O 1
ATOM 734 N N . LYS A 1 93 ? 5.630 -17.411 -28.349 1.00 89.12 93 LYS A N 1
ATOM 735 C CA . LYS A 1 93 ? 5.274 -17.975 -29.666 1.00 89.12 93 LYS A CA 1
ATOM 736 C C . LYS A 1 93 ? 6.303 -17.642 -30.735 1.00 89.12 93 LYS A C 1
ATOM 738 O O . LYS A 1 93 ? 6.583 -18.467 -31.601 1.00 89.12 93 LYS A O 1
ATOM 743 N N . SER A 1 94 ? 6.887 -16.455 -30.647 1.00 88.44 94 SER A N 1
ATOM 744 C CA . SER A 1 94 ? 7.964 -15.968 -31.505 1.00 88.44 94 SER A CA 1
ATOM 745 C C . SER A 1 94 ? 8.926 -15.110 -30.672 1.00 88.44 94 SER A C 1
ATOM 747 O O . SER A 1 94 ? 8.629 -14.802 -29.516 1.00 88.44 94 SER A O 1
ATOM 749 N N . PRO A 1 95 ? 10.089 -14.706 -31.213 1.00 85.12 95 PRO A N 1
ATOM 750 C CA . PRO A 1 95 ? 11.011 -13.824 -30.496 1.00 85.12 95 PRO A CA 1
ATOM 751 C C . PRO A 1 95 ? 10.370 -12.527 -29.972 1.00 85.12 95 PRO A C 1
ATOM 753 O O . PRO A 1 95 ? 10.808 -12.019 -28.947 1.00 85.12 95 PRO A O 1
ATOM 756 N N . ASP A 1 96 ? 9.326 -12.031 -30.638 1.00 89.25 96 ASP A N 1
ATOM 757 C CA . ASP A 1 96 ? 8.649 -10.761 -30.371 1.00 89.25 96 ASP A CA 1
ATOM 758 C C . ASP A 1 96 ? 7.207 -10.886 -29.835 1.00 89.25 96 ASP A C 1
ATOM 760 O O . ASP A 1 96 ? 6.644 -9.862 -29.441 1.00 89.25 96 ASP A O 1
ATOM 764 N N . ARG A 1 97 ? 6.615 -12.095 -29.780 1.00 93.06 97 ARG A N 1
ATOM 765 C CA . ARG A 1 97 ? 5.227 -12.330 -29.321 1.00 93.06 97 ARG A CA 1
ATOM 766 C C . ARG A 1 97 ? 5.112 -13.448 -28.282 1.00 93.06 97 ARG A C 1
ATOM 768 O O . ARG A 1 97 ? 5.756 -14.499 -28.400 1.00 93.06 97 ARG A O 1
ATOM 775 N N . ALA A 1 98 ? 4.212 -13.275 -27.316 1.00 92.56 98 ALA A N 1
ATOM 776 C CA . ALA A 1 98 ? 3.793 -14.328 -26.390 1.00 92.56 98 ALA A CA 1
ATOM 777 C C . ALA A 1 98 ? 2.272 -14.372 -26.211 1.00 92.56 98 ALA A C 1
ATOM 779 O O . ALA A 1 98 ? 1.596 -13.359 -26.317 1.00 92.56 98 ALA A O 1
ATOM 780 N N . GLU A 1 99 ? 1.742 -15.559 -25.925 1.00 93.94 99 GLU A N 1
ATOM 781 C CA . GLU A 1 99 ? 0.317 -15.787 -25.689 1.00 93.94 99 GLU A CA 1
ATOM 782 C C . GLU A 1 99 ? 0.029 -15.886 -24.191 1.00 93.94 99 GLU A C 1
ATOM 784 O O . GLU A 1 99 ? 0.724 -16.618 -23.477 1.00 93.94 99 GLU A O 1
ATOM 789 N N . VAL A 1 100 ? -1.017 -15.199 -23.735 1.00 94.94 100 VAL A N 1
ATOM 790 C CA . VAL A 1 100 ? -1.514 -15.217 -22.361 1.00 94.94 100 VAL A CA 1
ATOM 791 C C . VAL A 1 100 ? -2.929 -15.772 -22.284 1.00 94.94 100 VAL A C 1
ATOM 793 O O . VAL A 1 100 ? -3.769 -15.535 -23.147 1.00 94.94 100 VAL A O 1
ATOM 796 N N . ALA A 1 101 ? -3.217 -16.475 -21.195 1.00 93.50 101 ALA A N 1
ATOM 797 C CA . ALA A 1 101 ? -4.568 -16.919 -20.892 1.00 93.50 101 ALA A CA 1
ATOM 798 C C . ALA A 1 101 ? -4.782 -16.959 -19.376 1.00 93.50 101 ALA A C 1
ATOM 800 O O . ALA A 1 101 ? -3.880 -17.355 -18.631 1.00 93.50 101 ALA A O 1
ATOM 801 N N . PHE A 1 102 ? -6.013 -16.697 -18.919 1.00 94.44 102 PHE A N 1
ATOM 802 C CA . PHE A 1 102 ? -6.363 -16.556 -17.496 1.00 94.44 102 PHE A CA 1
ATOM 803 C C . PHE A 1 102 ? -7.486 -17.505 -17.065 1.00 94.44 102 PHE A C 1
ATOM 805 O O . PHE A 1 102 ? -8.358 -17.833 -17.865 1.00 94.44 102 PHE A O 1
ATOM 812 N N . ALA A 1 103 ? -7.472 -17.931 -15.806 1.00 95.31 103 ALA A N 1
ATOM 813 C CA . ALA A 1 103 ? -8.549 -18.647 -15.134 1.00 95.31 103 ALA A CA 1
ATOM 814 C C . ALA A 1 103 ? -8.723 -18.057 -13.728 1.00 95.31 103 ALA A C 1
ATOM 816 O O . ALA A 1 103 ? -7.758 -17.977 -12.972 1.00 95.31 103 ALA A O 1
ATOM 817 N N . VAL A 1 104 ? -9.937 -17.620 -13.393 1.00 96.25 104 VAL A N 1
ATOM 818 C CA . VAL A 1 104 ? -10.270 -16.989 -12.106 1.00 96.25 104 VAL A CA 1
ATOM 819 C C . VAL A 1 104 ? -11.554 -17.624 -11.588 1.00 96.25 104 VAL A C 1
ATOM 821 O O . VAL A 1 104 ? -12.541 -17.668 -12.332 1.00 96.25 104 VAL A O 1
ATOM 824 N N . LEU A 1 105 ? -11.544 -18.098 -10.338 1.00 96.06 105 LEU A N 1
ATOM 825 C CA . LEU A 1 105 ? -12.744 -18.625 -9.683 1.00 96.06 105 LEU A CA 1
ATOM 826 C C . LEU A 1 105 ? -13.859 -17.582 -9.673 1.00 96.06 105 LEU A C 1
ATOM 828 O O . LEU A 1 105 ? -13.608 -16.400 -9.445 1.00 96.06 105 LEU A O 1
ATOM 832 N N . ASP A 1 106 ? -15.090 -18.022 -9.920 1.00 94.06 106 ASP A N 1
ATOM 833 C CA . ASP A 1 106 ? -16.252 -17.151 -10.099 1.00 94.06 106 ASP A CA 1
ATOM 834 C C . ASP A 1 106 ? -16.479 -16.199 -8.913 1.00 94.06 106 ASP A C 1
ATOM 836 O O . ASP A 1 106 ? -16.719 -15.011 -9.123 1.00 94.06 106 ASP A O 1
ATOM 840 N N . GLU A 1 107 ? -16.302 -16.681 -7.682 1.00 92.06 107 GLU A N 1
ATOM 841 C CA . GLU A 1 107 ? -16.423 -15.890 -6.445 1.00 92.06 107 GLU A CA 1
ATOM 842 C C . GLU A 1 107 ? -15.317 -14.828 -6.274 1.00 92.06 107 GLU A C 1
ATOM 844 O O . GLU A 1 107 ? -15.500 -13.843 -5.562 1.00 92.06 107 GLU A O 1
ATOM 849 N N . HIS A 1 108 ? -14.195 -14.975 -6.989 1.00 92.56 108 HIS A N 1
ATOM 850 C CA . HIS A 1 108 ? -13.068 -14.038 -6.992 1.00 92.56 108 HIS A CA 1
ATOM 851 C C . HIS A 1 108 ? -13.035 -13.130 -8.237 1.00 92.56 108 HIS A C 1
ATOM 853 O O . HIS A 1 108 ? -12.141 -12.285 -8.379 1.00 92.56 108 HIS A O 1
ATOM 859 N N . GLN A 1 109 ? -13.993 -13.266 -9.161 1.00 91.81 109 GLN A N 1
ATOM 860 C CA . GLN A 1 109 ? -14.099 -12.377 -10.320 1.00 91.81 109 GLN A CA 1
ATOM 861 C C . GLN A 1 109 ? -14.486 -10.952 -9.892 1.00 91.81 109 GLN A C 1
ATOM 863 O O . GLN A 1 109 ? -15.107 -10.720 -8.862 1.00 91.81 109 GLN A O 1
ATOM 868 N N . GLY A 1 110 ? -14.076 -9.953 -10.679 1.00 89.56 110 GLY A N 1
ATOM 869 C CA . GLY A 1 110 ? -14.299 -8.537 -10.349 1.00 89.56 110 GLY A CA 1
ATOM 870 C C . GLY A 1 110 ? -13.295 -7.940 -9.353 1.00 89.56 110 GLY A C 1
ATOM 871 O O . GLY A 1 110 ? -13.189 -6.719 -9.277 1.00 89.56 110 GLY A O 1
ATOM 872 N N . ARG A 1 111 ? -12.471 -8.764 -8.690 1.00 91.69 111 ARG A N 1
ATOM 873 C CA . ARG A 1 111 ? -11.383 -8.325 -7.792 1.00 91.69 111 ARG A CA 1
ATOM 874 C C . ARG A 1 111 ? -10.122 -7.831 -8.525 1.00 91.69 111 ARG A C 1
ATOM 876 O O . ARG A 1 111 ? -9.150 -7.436 -7.896 1.00 91.69 111 ARG A O 1
ATOM 883 N N . GLY A 1 112 ? -10.108 -7.845 -9.860 1.00 91.00 112 GLY A N 1
ATOM 884 C CA . GLY A 1 112 ? -8.968 -7.376 -10.667 1.00 91.00 112 GLY A CA 1
ATOM 885 C C . GLY A 1 112 ? -7.804 -8.369 -10.801 1.00 91.00 112 GLY A C 1
ATOM 886 O O . GLY A 1 112 ? -6.769 -8.005 -11.351 1.00 91.00 112 GLY A O 1
ATOM 887 N N . LEU A 1 113 ? -7.969 -9.626 -10.367 1.00 93.00 113 LEU A N 1
ATOM 888 C CA . LEU A 1 113 ? -6.909 -10.648 -10.392 1.00 93.00 113 LEU A CA 1
ATOM 889 C C . LEU A 1 113 ? -6.334 -10.897 -11.795 1.00 93.00 113 LEU A C 1
ATOM 891 O O . LEU A 1 113 ? -5.124 -10.998 -11.953 1.00 93.00 113 LEU A O 1
ATOM 895 N N . GLY A 1 114 ? -7.185 -10.944 -12.827 1.00 92.06 114 GLY A N 1
ATOM 896 C CA . GLY A 1 114 ? -6.728 -11.100 -14.214 1.00 92.06 114 GLY A CA 1
ATOM 897 C C . GLY A 1 114 ? -5.820 -9.952 -14.672 1.00 92.06 114 GLY A C 1
ATOM 898 O O . GLY A 1 114 ? -4.790 -10.199 -15.290 1.00 92.06 114 GLY A O 1
ATOM 899 N N . THR A 1 115 ? -6.166 -8.713 -14.308 1.00 90.44 115 THR A N 1
ATOM 900 C CA . THR A 1 115 ? -5.374 -7.506 -14.601 1.00 90.44 115 THR A CA 1
ATOM 901 C C . THR A 1 115 ? -4.019 -7.552 -13.896 1.00 90.44 115 THR A C 1
ATOM 903 O O . THR A 1 115 ? -2.997 -7.343 -14.541 1.00 90.44 115 THR A O 1
ATOM 906 N N . LEU A 1 116 ? -3.990 -7.926 -12.613 1.00 88.06 116 LEU A N 1
ATOM 907 C CA . LEU A 1 116 ? -2.749 -8.062 -11.842 1.00 88.06 116 LEU A CA 1
ATOM 908 C C . LEU A 1 116 ? -1.818 -9.144 -12.415 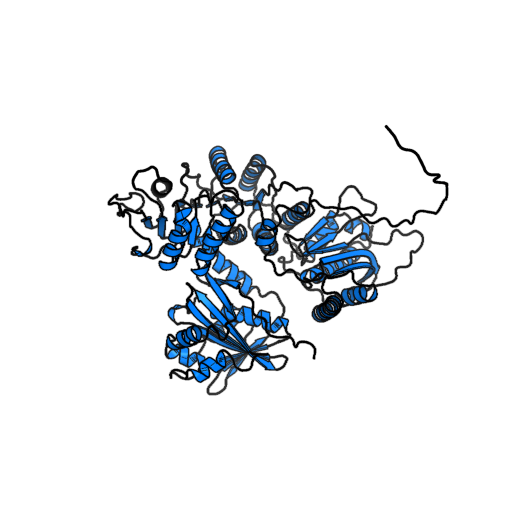1.00 88.06 116 LEU A C 1
ATOM 910 O O . LEU A 1 116 ? -0.618 -8.918 -12.568 1.00 88.06 116 LEU A O 1
ATOM 914 N N . LEU A 1 117 ? -2.368 -10.308 -12.777 1.00 91.12 117 LEU A N 1
ATOM 915 C CA . LEU A 1 117 ? -1.606 -11.390 -13.410 1.00 91.12 117 LEU A CA 1
ATOM 916 C C . LEU A 1 117 ? -1.052 -10.959 -14.776 1.00 91.12 117 LEU A C 1
ATOM 918 O O . LEU A 1 117 ? 0.098 -11.255 -15.103 1.00 91.12 117 LEU A O 1
ATOM 922 N N . PHE A 1 118 ? -1.855 -10.247 -15.570 1.00 90.75 118 PHE A N 1
ATOM 923 C CA . PHE A 1 118 ? -1.435 -9.735 -16.870 1.00 90.75 118 PHE A CA 1
ATOM 924 C C . PHE A 1 118 ? -0.293 -8.721 -16.753 1.00 90.75 118 PHE A C 1
ATOM 926 O O . PHE A 1 118 ? 0.660 -8.809 -17.517 1.00 90.75 118 PHE A O 1
ATOM 933 N N . GLU A 1 119 ? -0.334 -7.812 -15.781 1.00 85.69 119 GLU A N 1
ATOM 934 C CA . GLU A 1 119 ? 0.723 -6.812 -15.571 1.00 85.69 119 GLU A CA 1
ATOM 935 C C . GLU A 1 119 ? 2.076 -7.440 -15.250 1.00 85.69 119 GLU A C 1
ATOM 937 O O . GLU A 1 119 ? 3.099 -7.010 -15.783 1.00 85.69 119 GLU A O 1
ATOM 942 N N . GLN A 1 120 ? 2.083 -8.511 -14.452 1.00 84.69 120 GLN A N 1
ATOM 943 C CA . GLN A 1 120 ? 3.303 -9.276 -14.193 1.00 84.69 120 GLN A CA 1
ATOM 944 C C . GLN A 1 120 ? 3.847 -9.921 -15.473 1.00 84.69 120 GLN A C 1
ATOM 946 O O . GLN A 1 120 ? 5.058 -9.908 -15.710 1.00 84.69 120 GLN A O 1
ATOM 951 N N . PHE A 1 121 ? 2.971 -10.441 -16.339 1.00 87.56 121 PHE A N 1
ATOM 952 C CA . PHE A 1 121 ? 3.396 -10.958 -17.638 1.00 87.56 121 PHE A CA 1
ATOM 953 C C . PHE A 1 121 ? 3.876 -9.868 -18.584 1.00 87.56 121 PHE A C 1
ATOM 955 O O . PHE A 1 121 ? 4.901 -10.070 -19.225 1.00 87.56 121 PHE A O 1
ATOM 962 N N . ALA A 1 122 ? 3.196 -8.728 -18.660 1.00 84.31 122 ALA A N 1
ATOM 963 C CA . ALA A 1 122 ? 3.596 -7.607 -19.499 1.00 84.31 122 ALA A CA 1
ATOM 964 C C . ALA A 1 122 ? 4.985 -7.086 -19.105 1.00 84.31 122 ALA A C 1
ATOM 966 O O . ALA A 1 122 ? 5.854 -6.953 -19.966 1.00 84.31 122 ALA A O 1
ATOM 967 N N . ALA A 1 123 ? 5.232 -6.896 -17.805 1.00 79.19 123 ALA A N 1
ATOM 968 C CA . ALA A 1 123 ? 6.538 -6.493 -17.290 1.00 79.19 123 ALA A CA 1
ATOM 969 C C . ALA A 1 123 ? 7.629 -7.537 -17.595 1.00 79.19 123 ALA A C 1
ATOM 971 O O . ALA A 1 123 ? 8.697 -7.197 -18.108 1.00 79.19 123 ALA A O 1
ATOM 972 N N . SER A 1 124 ? 7.351 -8.821 -17.337 1.00 80.19 124 SER A N 1
ATOM 973 C CA . SER A 1 124 ? 8.298 -9.918 -17.585 1.00 80.19 124 SER A CA 1
ATOM 974 C C . SER A 1 124 ? 8.612 -10.106 -19.075 1.00 80.19 124 SER A C 1
ATOM 976 O O . SER A 1 124 ? 9.765 -10.309 -19.459 1.00 80.19 124 SER A O 1
ATOM 978 N N . ALA A 1 125 ? 7.597 -10.000 -19.933 1.00 82.94 125 ALA A N 1
ATOM 979 C CA . ALA A 1 125 ? 7.717 -10.148 -21.376 1.00 82.94 125 ALA A CA 1
ATOM 980 C C . ALA A 1 125 ? 8.505 -8.985 -21.998 1.00 82.94 125 ALA A C 1
ATOM 982 O O . ALA A 1 125 ? 9.449 -9.221 -22.760 1.00 82.94 125 ALA A O 1
ATOM 983 N N . ALA A 1 126 ? 8.192 -7.743 -21.613 1.00 78.06 126 ALA A N 1
ATOM 984 C CA . ALA A 1 126 ? 8.932 -6.565 -22.059 1.00 78.06 126 ALA A CA 1
ATOM 985 C C . ALA A 1 126 ? 10.425 -6.663 -21.693 1.00 78.06 126 ALA A C 1
ATOM 987 O O . ALA A 1 126 ? 11.287 -6.401 -22.532 1.00 78.06 126 ALA A O 1
ATOM 988 N N . ALA A 1 127 ? 10.748 -7.152 -20.488 1.00 72.62 127 ALA A N 1
ATOM 989 C CA . ALA A 1 127 ? 12.128 -7.303 -20.017 1.00 72.62 127 ALA A CA 1
ATOM 990 C C . ALA A 1 127 ? 12.996 -8.248 -20.874 1.00 72.62 127 ALA A C 1
ATOM 992 O O . ALA A 1 127 ? 14.229 -8.155 -20.841 1.00 72.62 127 ALA A O 1
ATOM 993 N N . ILE A 1 128 ? 12.380 -9.149 -21.649 1.00 73.94 128 ILE A N 1
ATOM 994 C CA . ILE A 1 128 ? 13.086 -10.058 -22.562 1.00 73.94 128 ILE A CA 1
ATOM 995 C C . ILE A 1 128 ? 12.970 -9.673 -24.043 1.00 73.94 128 ILE A C 1
ATOM 997 O O . ILE A 1 128 ? 13.536 -10.368 -24.887 1.00 73.94 128 ILE A O 1
ATOM 1001 N N . GLY A 1 129 ? 12.335 -8.538 -24.353 1.00 76.31 129 GLY A N 1
ATOM 1002 C CA . GLY A 1 129 ? 12.203 -8.003 -25.711 1.00 76.31 129 GLY A CA 1
ATOM 1003 C C . GLY A 1 129 ? 10.964 -8.476 -26.473 1.00 76.31 129 GLY A C 1
ATOM 1004 O O . GLY A 1 129 ? 10.896 -8.281 -27.686 1.00 76.31 129 GLY A O 1
ATOM 1005 N N . ILE A 1 130 ? 9.984 -9.080 -25.793 1.00 85.25 130 ILE A N 1
ATOM 1006 C CA . ILE A 1 130 ? 8.660 -9.311 -26.383 1.00 85.25 130 ILE A CA 1
ATOM 1007 C C . ILE A 1 130 ? 7.967 -7.953 -26.518 1.00 85.25 130 ILE A C 1
ATOM 1009 O O . ILE A 1 130 ? 7.958 -7.157 -25.581 1.00 85.25 130 ILE A O 1
ATOM 1013 N N . THR A 1 131 ? 7.389 -7.694 -27.688 1.00 87.25 131 THR A N 1
ATOM 1014 C CA . THR A 1 131 ? 6.713 -6.425 -28.004 1.00 87.25 131 THR A CA 1
ATOM 1015 C C . THR A 1 131 ? 5.202 -6.576 -28.134 1.00 87.25 131 THR A C 1
ATOM 1017 O O . THR A 1 131 ? 4.499 -5.569 -28.105 1.00 87.25 131 THR A O 1
ATOM 1020 N N . TRP A 1 132 ? 4.693 -7.811 -28.209 1.00 92.00 132 TRP A N 1
ATOM 1021 C CA . TRP A 1 132 ? 3.262 -8.103 -28.277 1.00 92.00 132 TRP A CA 1
ATOM 1022 C C . TRP A 1 132 ? 2.849 -9.228 -27.330 1.00 92.00 132 TRP A C 1
ATOM 1024 O O . TRP A 1 132 ? 3.507 -10.271 -27.260 1.00 92.00 132 TRP A O 1
ATOM 1034 N N . LEU A 1 133 ? 1.719 -9.032 -26.651 1.00 93.19 133 LEU A N 1
ATOM 1035 C CA . LEU A 1 133 ? 0.994 -10.092 -25.959 1.00 93.19 133 LEU A CA 1
ATOM 1036 C C . LEU A 1 133 ? -0.321 -10.381 -26.668 1.00 93.19 133 LEU A C 1
ATOM 1038 O O . LEU A 1 133 ? -1.084 -9.466 -26.966 1.00 93.19 133 LEU A O 1
ATOM 1042 N N . ASP A 1 134 ? -0.589 -11.662 -26.877 1.00 94.25 134 ASP A N 1
ATOM 1043 C CA . ASP A 1 134 ? -1.772 -12.152 -27.568 1.00 94.25 134 ASP A CA 1
ATOM 1044 C C . ASP A 1 134 ? -2.657 -12.950 -26.623 1.00 94.25 134 ASP A C 1
ATOM 1046 O O . ASP A 1 134 ? -2.165 -13.688 -25.772 1.00 94.25 134 ASP A O 1
ATOM 1050 N N . ALA A 1 135 ? -3.966 -12.850 -26.798 1.00 93.50 135 ALA A N 1
ATOM 1051 C CA . ALA A 1 135 ? -4.924 -13.697 -26.112 1.00 93.50 135 ALA A CA 1
ATOM 1052 C C . ALA A 1 135 ? -6.027 -14.126 -27.069 1.00 93.50 135 ALA A C 1
ATOM 1054 O O . ALA A 1 135 ? -6.681 -13.296 -27.703 1.00 93.50 135 ALA A O 1
ATOM 1055 N N . GLU A 1 136 ? -6.254 -15.432 -27.144 1.00 91.31 136 GLU A N 1
ATOM 1056 C CA . GLU A 1 136 ? -7.406 -15.990 -27.837 1.00 91.31 136 GLU A CA 1
ATOM 1057 C C . GLU A 1 136 ? -8.572 -16.121 -26.856 1.00 91.31 136 GLU A C 1
ATOM 1059 O O . GLU A 1 136 ? -8.429 -16.629 -25.742 1.00 91.31 136 GLU A O 1
ATOM 1064 N N . THR A 1 137 ? -9.743 -15.635 -27.251 1.00 89.94 137 THR A N 1
ATOM 1065 C CA . THR A 1 137 ? -10.934 -15.652 -26.405 1.00 89.94 137 THR A CA 1
ATOM 1066 C C . THR A 1 137 ? -12.202 -15.827 -27.230 1.00 89.94 137 THR A C 1
ATOM 1068 O O . THR A 1 137 ? -12.212 -15.626 -28.439 1.00 89.94 137 THR A O 1
ATOM 1071 N N . LEU A 1 138 ? -13.309 -16.200 -26.591 1.00 87.44 138 LEU A N 1
ATOM 1072 C CA . LEU A 1 138 ? -14.604 -16.301 -27.268 1.00 87.44 138 LEU A CA 1
ATOM 1073 C C . LEU A 1 138 ? -15.131 -14.907 -27.663 1.00 87.44 138 LEU A C 1
ATOM 1075 O O . LEU A 1 138 ? -14.961 -13.963 -26.884 1.00 87.44 138 LEU A O 1
ATOM 1079 N N . PRO A 1 139 ? -15.869 -14.758 -28.783 1.00 83.62 139 PRO A N 1
ATOM 1080 C CA . PRO A 1 139 ? -16.331 -13.448 -29.262 1.00 83.62 139 PRO A CA 1
ATOM 1081 C C . PRO A 1 139 ? -17.177 -12.638 -28.267 1.00 83.62 139 PRO A C 1
ATOM 1083 O O . PRO A 1 139 ? -17.209 -11.413 -28.319 1.00 83.62 139 PRO A O 1
ATOM 1086 N N . PHE A 1 140 ? -17.856 -13.310 -27.339 1.00 82.44 140 PHE A N 1
ATOM 1087 C CA . PHE A 1 140 ? -18.700 -12.697 -26.307 1.00 82.44 140 PHE A CA 1
ATOM 1088 C C . PHE A 1 140 ? -17.994 -12.525 -24.953 1.00 82.44 140 PHE A C 1
ATOM 1090 O O . PHE A 1 140 ? -18.611 -12.059 -23.994 1.00 82.44 140 PHE A O 1
ATOM 1097 N N . ASN A 1 141 ? -16.716 -12.893 -24.830 1.00 84.88 141 ASN A N 1
ATOM 1098 C CA . ASN A 1 141 ? -15.969 -12.774 -23.581 1.00 84.88 141 ASN A CA 1
ATOM 1099 C C . ASN A 1 141 ? -15.420 -11.350 -23.386 1.00 84.88 141 ASN A C 1
ATOM 1101 O O . ASN A 1 141 ? -14.212 -11.113 -23.362 1.00 84.88 141 ASN A O 1
ATOM 1105 N N . ARG A 1 142 ? -16.335 -10.387 -23.220 1.00 85.38 142 ARG A N 1
ATOM 1106 C CA . ARG A 1 142 ? -15.997 -8.976 -22.982 1.00 85.38 142 ARG A CA 1
ATOM 1107 C C . ARG A 1 142 ? -15.147 -8.777 -21.724 1.00 85.38 142 ARG A C 1
ATOM 1109 O O . ARG A 1 142 ? -14.297 -7.898 -21.707 1.00 85.38 142 ARG A O 1
ATOM 1116 N N . GLN A 1 143 ? -15.323 -9.628 -20.711 1.00 86.94 143 GLN A N 1
ATOM 1117 C CA . GLN A 1 143 ? -14.529 -9.585 -19.481 1.00 86.94 143 GLN A CA 1
ATOM 1118 C C . GLN A 1 143 ? -13.031 -9.773 -19.741 1.00 86.94 143 GLN A C 1
ATOM 1120 O O . GLN A 1 143 ? -12.221 -9.141 -19.073 1.00 86.94 143 GLN A O 1
ATOM 1125 N N . MET A 1 144 ? -12.657 -10.612 -20.715 1.00 87.00 144 MET A N 1
ATOM 1126 C CA . MET A 1 144 ? -11.256 -10.748 -21.111 1.00 87.00 144 MET A CA 1
ATOM 1127 C C . MET A 1 144 ? -10.744 -9.437 -21.720 1.00 87.00 144 MET A C 1
ATOM 1129 O O . MET A 1 144 ? -9.714 -8.929 -21.309 1.00 87.00 144 MET A O 1
ATOM 1133 N N . ILE A 1 145 ? -11.491 -8.819 -22.632 1.00 88.31 145 ILE A N 1
ATOM 1134 C CA . ILE A 1 145 ? -11.075 -7.543 -23.238 1.00 88.31 145 ILE A CA 1
ATOM 1135 C C . ILE A 1 145 ? -10.883 -6.460 -22.156 1.00 88.31 145 ILE A C 1
ATOM 1137 O O . ILE A 1 145 ? -9.856 -5.782 -22.133 1.00 88.31 145 ILE A O 1
ATOM 1141 N N . GLU A 1 146 ? -11.803 -6.381 -21.189 1.00 88.06 146 GLU A N 1
ATOM 1142 C CA . GLU A 1 146 ? -11.732 -5.424 -20.075 1.00 88.06 146 GLU A CA 1
ATOM 1143 C C . GLU A 1 146 ? -10.485 -5.591 -19.191 1.00 88.06 146 GLU A C 1
ATOM 1145 O O . GLU A 1 146 ? -10.019 -4.609 -18.620 1.00 88.06 146 GLU A O 1
ATOM 1150 N N . VAL A 1 147 ? -9.924 -6.800 -19.057 1.00 88.75 147 VAL A N 1
ATOM 1151 C CA . VAL A 1 147 ? -8.685 -7.021 -18.286 1.00 88.75 147 VAL A CA 1
ATOM 1152 C C . VAL A 1 147 ? -7.521 -6.235 -18.884 1.00 88.75 147 VAL A C 1
ATOM 1154 O O . VAL A 1 147 ? -6.762 -5.627 -18.129 1.00 88.75 147 VAL A O 1
ATOM 1157 N N . PHE A 1 148 ? -7.403 -6.226 -20.213 1.00 87.94 148 PHE A N 1
ATOM 1158 C CA . PHE A 1 148 ? -6.323 -5.548 -20.931 1.00 87.94 148 PHE A CA 1
ATOM 1159 C C . PHE A 1 148 ? -6.542 -4.037 -21.004 1.00 87.94 148 PHE A C 1
ATOM 1161 O O . PHE A 1 148 ? -5.614 -3.268 -20.759 1.00 87.94 148 PHE A O 1
ATOM 1168 N N . GLU A 1 149 ? -7.781 -3.606 -21.255 1.00 84.81 149 GLU A N 1
ATOM 1169 C CA . GLU A 1 149 ? -8.144 -2.184 -21.249 1.00 84.81 149 GLU A CA 1
ATOM 1170 C C . GLU A 1 149 ? -7.912 -1.559 -19.864 1.00 84.81 149 GLU A C 1
ATOM 1172 O O . GLU A 1 149 ? -7.354 -0.469 -19.758 1.00 84.81 149 GLU A O 1
ATOM 1177 N N . ARG A 1 150 ? -8.272 -2.266 -18.781 1.00 81.38 150 ARG A N 1
ATOM 1178 C CA . ARG A 1 150 ? -8.031 -1.808 -17.398 1.00 81.38 150 ARG A CA 1
ATOM 1179 C C . ARG A 1 150 ? -6.568 -1.858 -16.982 1.00 81.38 150 ARG A C 1
ATOM 1181 O O . ARG A 1 150 ? -6.189 -1.121 -16.078 1.00 81.38 150 ARG A O 1
ATOM 1188 N N . ALA A 1 151 ? -5.768 -2.707 -17.621 1.00 77.31 151 ALA A N 1
ATOM 1189 C CA . ALA A 1 151 ? -4.317 -2.656 -17.503 1.00 77.31 151 ALA A CA 1
ATOM 1190 C C . ALA A 1 151 ? -3.719 -1.478 -18.293 1.00 77.31 151 ALA A C 1
ATOM 1192 O O . ALA A 1 151 ? -2.510 -1.305 -18.266 1.00 77.31 151 ALA A O 1
ATOM 1193 N N . GLY A 1 152 ? -4.526 -0.698 -19.027 1.00 77.88 152 GLY A N 1
ATOM 1194 C CA . GLY A 1 152 ? -4.109 0.491 -19.775 1.00 77.88 152 GLY A CA 1
ATOM 1195 C C . GLY A 1 152 ? -3.510 0.218 -21.149 1.00 77.88 152 GLY A C 1
ATOM 1196 O O . GLY A 1 152 ? -2.840 1.089 -21.696 1.00 77.88 152 GLY A O 1
ATOM 1197 N N . TYR A 1 153 ? -3.723 -0.973 -21.709 1.00 82.56 153 TYR A N 1
ATOM 1198 C CA . TYR A 1 153 ? -3.185 -1.332 -23.019 1.00 82.56 153 TYR A CA 1
ATOM 1199 C C . TYR A 1 153 ? -4.220 -1.099 -24.115 1.00 82.56 153 TYR A C 1
ATOM 1201 O O . TYR A 1 153 ? -5.394 -1.441 -23.969 1.00 82.56 153 TYR A O 1
ATOM 1209 N N . ALA A 1 154 ? -3.766 -0.549 -25.243 1.00 81.81 154 ALA A N 1
ATOM 1210 C CA . ALA A 1 154 ? -4.558 -0.540 -26.463 1.00 81.81 154 ALA A CA 1
ATOM 1211 C C . ALA A 1 154 ? -4.706 -1.981 -26.972 1.00 81.81 154 ALA A C 1
ATOM 1213 O O . ALA A 1 154 ? -3.712 -2.695 -27.120 1.00 81.81 154 ALA A O 1
ATOM 1214 N N . VAL A 1 155 ? -5.948 -2.400 -27.219 1.00 88.00 155 VAL A N 1
ATOM 1215 C CA . VAL A 1 155 ? -6.270 -3.763 -27.648 1.00 88.00 155 VAL A CA 1
ATOM 1216 C C . VAL A 1 155 ? -6.686 -3.750 -29.113 1.00 88.00 155 VAL A C 1
ATOM 1218 O O . VAL A 1 155 ? -7.711 -3.171 -29.476 1.00 88.00 155 VAL A O 1
ATOM 1221 N N . GLU A 1 156 ? -5.911 -4.422 -29.956 1.00 91.56 156 GLU A N 1
ATOM 1222 C CA . GLU A 1 156 ? -6.288 -4.703 -31.336 1.00 91.56 156 GLU A CA 1
ATOM 1223 C C . GLU A 1 156 ? -7.079 -6.009 -31.381 1.00 91.56 156 GLU A C 1
ATOM 1225 O O . GLU A 1 156 ? -6.596 -7.062 -30.965 1.00 91.56 156 GLU A O 1
ATOM 1230 N N . LEU A 1 157 ? -8.318 -5.942 -31.870 1.00 90.44 157 LEU A N 1
ATOM 1231 C CA . LEU A 1 157 ? -9.207 -7.095 -31.954 1.00 90.44 157 LEU A CA 1
ATOM 1232 C C . LEU A 1 157 ? -9.304 -7.579 -33.398 1.00 90.44 157 LEU A C 1
ATOM 1234 O O . LEU A 1 157 ? -9.737 -6.840 -34.283 1.00 90.44 157 LEU A O 1
ATOM 1238 N N . THR A 1 158 ? -8.964 -8.845 -33.619 1.00 88.31 158 THR A N 1
ATOM 1239 C CA . THR A 1 158 ? -9.254 -9.554 -34.867 1.00 88.31 158 THR A CA 1
ATOM 1240 C C . THR A 1 158 ? -10.194 -10.707 -34.557 1.00 88.31 158 THR A C 1
ATOM 1242 O O . THR A 1 158 ? -9.863 -11.575 -33.758 1.00 88.31 158 THR A O 1
ATOM 1245 N N . SER A 1 159 ? -11.371 -10.729 -35.175 1.00 82.69 159 SER A N 1
ATOM 1246 C CA . SER A 1 159 ? -12.345 -11.806 -34.975 1.00 82.69 159 SER A CA 1
ATOM 1247 C C . SER A 1 159 ? -12.422 -12.709 -36.198 1.00 82.69 159 SER A C 1
ATOM 1249 O O . SER A 1 159 ? -12.449 -12.223 -37.332 1.00 82.69 159 SER A O 1
ATOM 1251 N N . ASP A 1 160 ? -12.523 -14.013 -35.960 1.00 82.50 160 ASP A N 1
ATOM 1252 C CA . ASP A 1 160 ? -13.015 -14.973 -36.942 1.00 82.50 160 ASP A CA 1
ATOM 1253 C C . ASP A 1 160 ? -14.433 -15.455 -36.559 1.00 82.50 160 ASP A C 1
ATOM 1255 O O . ASP A 1 160 ? -15.172 -14.734 -35.884 1.00 82.50 160 ASP A O 1
ATOM 1259 N N . ARG A 1 161 ? -14.892 -16.604 -37.076 1.00 75.94 161 ARG A N 1
ATOM 1260 C CA . ARG A 1 161 ? -16.251 -17.098 -36.781 1.00 75.94 161 ARG A CA 1
ATOM 1261 C C . ARG A 1 161 ? -16.397 -17.658 -35.365 1.00 75.94 161 ARG A C 1
ATOM 1263 O O . ARG A 1 161 ? -17.508 -17.601 -34.840 1.00 75.94 161 ARG A O 1
ATOM 1270 N N . ASP A 1 162 ? -15.323 -18.181 -34.783 1.00 81.75 162 ASP A N 1
ATOM 1271 C CA . ASP A 1 162 ? -15.357 -19.012 -33.578 1.00 81.75 162 ASP A CA 1
ATOM 1272 C C . ASP A 1 162 ? -14.544 -18.399 -32.418 1.00 81.75 162 ASP A C 1
ATOM 1274 O O . ASP A 1 162 ? -14.860 -18.660 -31.253 1.00 81.75 162 ASP A O 1
ATOM 1278 N N . SER A 1 163 ? -13.570 -17.524 -32.700 1.00 85.56 163 SER A N 1
ATOM 1279 C CA . SER A 1 163 ? -12.760 -16.829 -31.697 1.00 85.56 163 SER A CA 1
ATOM 1280 C C . SER A 1 163 ? -12.469 -15.357 -32.037 1.00 85.56 163 SER A C 1
ATOM 1282 O O . SER A 1 163 ? -12.631 -14.864 -33.156 1.00 85.56 163 SER A O 1
ATOM 1284 N N . THR A 1 164 ? -12.082 -14.618 -31.001 1.00 87.94 164 THR A N 1
ATOM 1285 C CA . THR A 1 164 ? -11.545 -13.262 -31.062 1.00 87.94 164 THR A CA 1
ATOM 1286 C C . THR A 1 164 ? -10.118 -13.293 -30.536 1.00 87.94 164 THR A C 1
ATOM 1288 O O . THR A 1 164 ? -9.866 -13.729 -29.414 1.00 87.94 164 THR A O 1
ATOM 1291 N N . PHE A 1 165 ? -9.197 -12.780 -31.339 1.00 90.38 165 PHE A N 1
ATOM 1292 C CA . PHE A 1 165 ? -7.802 -12.574 -30.990 1.00 90.38 165 PHE A CA 1
ATOM 1293 C C . PHE A 1 165 ? -7.622 -11.131 -30.530 1.00 90.38 165 PHE A C 1
ATOM 1295 O O . PHE A 1 165 ? -7.851 -10.196 -31.299 1.00 90.38 165 PHE A O 1
ATOM 1302 N N . ALA A 1 166 ? -7.233 -10.962 -29.271 1.00 91.75 166 ALA A N 1
ATOM 1303 C CA . ALA A 1 166 ? -6.811 -9.691 -28.704 1.00 91.75 166 ALA A CA 1
ATOM 1304 C C . ALA A 1 166 ? -5.282 -9.608 -28.763 1.00 91.75 166 ALA A C 1
ATOM 1306 O O . ALA A 1 166 ? -4.602 -10.502 -28.266 1.00 91.75 166 ALA A O 1
ATOM 1307 N N . SER A 1 167 ? -4.747 -8.565 -29.391 1.00 91.81 167 SER A N 1
ATOM 1308 C CA . SER A 1 167 ? -3.310 -8.284 -29.467 1.00 91.81 167 SER A CA 1
ATOM 1309 C C . SER A 1 167 ? -3.014 -6.956 -28.774 1.00 91.81 167 SER A C 1
ATOM 1311 O O . SER A 1 167 ? -3.644 -5.942 -29.074 1.00 91.81 167 SER A O 1
ATOM 1313 N N . MET A 1 168 ? -2.062 -6.958 -27.844 1.00 92.44 168 MET A N 1
ATOM 1314 C CA . MET A 1 168 ? -1.664 -5.790 -27.059 1.00 92.44 168 MET A CA 1
ATOM 1315 C C . MET A 1 168 ? -0.191 -5.488 -27.295 1.00 92.44 168 MET A C 1
ATOM 1317 O O . MET A 1 168 ? 0.661 -6.363 -27.114 1.00 92.44 168 MET A O 1
ATOM 1321 N N . ARG A 1 169 ? 0.119 -4.240 -27.650 1.00 88.31 169 ARG A N 1
ATOM 1322 C CA . ARG A 1 169 ? 1.502 -3.786 -27.823 1.00 88.31 169 ARG A CA 1
ATOM 1323 C C . ARG A 1 169 ? 2.111 -3.386 -26.478 1.00 88.31 169 ARG A C 1
ATOM 1325 O O . ARG A 1 169 ? 1.513 -2.623 -25.722 1.00 88.31 169 ARG A O 1
ATOM 1332 N N . LEU A 1 170 ? 3.289 -3.924 -26.167 1.00 81.12 170 LEU A N 1
ATOM 1333 C CA . LEU A 1 170 ? 4.032 -3.630 -24.942 1.00 81.12 170 LEU A CA 1
ATOM 1334 C C . LEU A 1 170 ? 4.892 -2.376 -25.122 1.00 81.12 170 LEU A C 1
ATOM 1336 O O . LEU A 1 170 ? 6.092 -2.437 -25.402 1.00 81.12 170 LEU A O 1
ATOM 1340 N N . ASP A 1 171 ? 4.267 -1.221 -24.953 1.00 67.25 171 ASP A N 1
ATOM 1341 C CA . ASP A 1 171 ? 4.942 0.071 -24.995 1.00 67.25 171 ASP A CA 1
ATOM 1342 C C . ASP A 1 171 ? 5.702 0.272 -23.671 1.00 67.25 171 ASP A C 1
ATOM 1344 O O . ASP A 1 171 ? 5.135 0.102 -22.597 1.00 67.25 171 ASP A O 1
ATOM 1348 N N . HIS A 1 172 ? 6.993 0.617 -23.715 1.00 49.62 172 HIS A N 1
ATOM 1349 C CA . HIS A 1 172 ? 7.853 0.735 -22.518 1.00 49.62 172 HIS A CA 1
ATOM 1350 C C . HIS A 1 172 ? 7.564 1.983 -21.650 1.00 49.62 172 HIS A C 1
ATOM 1352 O O . HIS A 1 172 ? 8.357 2.330 -20.777 1.00 49.62 172 HIS A O 1
ATOM 1358 N N . ALA A 1 173 ? 6.460 2.691 -21.894 1.00 44.53 173 ALA A N 1
ATOM 1359 C CA . ALA A 1 173 ? 6.102 3.892 -21.149 1.00 44.53 173 ALA A CA 1
ATOM 1360 C C . ALA A 1 173 ? 5.434 3.539 -19.810 1.00 44.53 173 ALA A C 1
ATOM 1362 O O . ALA A 1 173 ? 4.701 2.555 -19.706 1.00 44.53 173 ALA A O 1
ATOM 1363 N N . ALA A 1 174 ? 5.654 4.377 -18.791 1.00 49.94 174 ALA A N 1
ATOM 1364 C CA . ALA A 1 174 ? 4.906 4.311 -17.539 1.00 49.94 174 ALA A CA 1
ATOM 1365 C C . ALA A 1 174 ? 3.402 4.350 -17.846 1.00 49.94 174 ALA A C 1
ATOM 1367 O O . ALA A 1 174 ? 2.930 5.276 -18.504 1.00 49.94 174 ALA A O 1
ATOM 1368 N N . ASN A 1 175 ? 2.668 3.330 -17.402 1.00 59.50 175 ASN A N 1
ATOM 1369 C CA . ASN A 1 175 ? 1.251 3.181 -17.697 1.00 59.50 175 ASN A CA 1
ATOM 1370 C C . ASN A 1 175 ? 0.419 3.814 -16.564 1.00 59.50 175 ASN A C 1
ATOM 1372 O O . ASN A 1 175 ? 0.329 3.222 -15.484 1.00 59.50 175 ASN A O 1
ATOM 1376 N N . PRO A 1 176 ? -0.195 4.998 -16.775 1.00 56.56 176 PRO A N 1
ATOM 1377 C CA . PRO A 1 176 ? -0.854 5.757 -15.708 1.00 56.56 176 PRO A CA 1
ATOM 1378 C C . PRO A 1 176 ? -2.006 4.993 -15.045 1.00 56.56 176 PRO A C 1
ATOM 1380 O O . PRO A 1 176 ? -2.290 5.192 -13.866 1.00 56.56 176 PRO A O 1
ATOM 1383 N N . SER A 1 177 ? -2.633 4.070 -15.782 1.00 66.12 177 SER A N 1
ATOM 1384 C CA . SER A 1 177 ? -3.727 3.242 -15.269 1.00 66.12 177 SER A CA 1
ATOM 1385 C C . SER A 1 177 ? -3.293 2.306 -14.133 1.00 66.12 177 SER A C 1
ATOM 1387 O O . SER A 1 177 ? -4.098 1.996 -13.255 1.00 66.12 177 SER A O 1
ATOM 1389 N N . ILE A 1 178 ? -2.025 1.877 -14.107 1.00 69.06 178 ILE A N 1
ATOM 1390 C CA . ILE A 1 178 ? -1.492 1.005 -13.053 1.00 69.06 178 ILE A CA 1
ATOM 1391 C C . ILE A 1 178 ? -1.382 1.785 -11.743 1.00 69.06 178 ILE A C 1
ATOM 1393 O O . ILE A 1 178 ? -1.860 1.320 -10.710 1.00 69.06 178 ILE A O 1
ATOM 1397 N N . ASP A 1 179 ? -0.816 2.993 -11.795 1.00 69.62 179 ASP A N 1
ATOM 1398 C CA . ASP A 1 179 ? -0.659 3.851 -10.617 1.00 69.62 179 ASP A CA 1
ATOM 1399 C C . ASP A 1 179 ? -2.016 4.295 -10.044 1.00 69.62 179 ASP A C 1
ATOM 1401 O O . ASP A 1 179 ? -2.188 4.337 -8.825 1.00 69.62 179 ASP A O 1
ATOM 1405 N N . GLU A 1 180 ? -3.000 4.605 -10.895 1.00 75.06 180 GLU A N 1
ATOM 1406 C CA . GLU A 1 180 ? -4.357 4.948 -10.449 1.00 75.06 180 GLU A CA 1
ATOM 1407 C C . GLU A 1 180 ? -5.061 3.768 -9.769 1.00 75.06 180 GLU A C 1
ATOM 1409 O O . GLU A 1 180 ? -5.699 3.940 -8.727 1.00 75.06 180 GLU A O 1
ATOM 1414 N N . ARG A 1 181 ? -4.931 2.553 -10.315 1.00 81.75 181 ARG A N 1
ATOM 1415 C CA . ARG A 1 181 ? -5.509 1.353 -9.695 1.00 81.75 181 ARG A CA 1
ATOM 1416 C C . ARG A 1 181 ? -4.821 0.997 -8.381 1.00 81.75 181 ARG A C 1
ATOM 1418 O O . ARG A 1 181 ? -5.529 0.680 -7.428 1.00 81.75 181 ARG A O 1
ATOM 1425 N N . ASP A 1 182 ? -3.489 1.064 -8.316 1.00 79.44 182 ASP A N 1
ATOM 1426 C CA . ASP A 1 182 ? -2.727 0.855 -7.074 1.00 79.44 182 ASP A CA 1
ATOM 1427 C C . ASP A 1 182 ? -3.174 1.848 -5.993 1.00 79.44 182 ASP A C 1
ATOM 1429 O O . ASP A 1 182 ? -3.421 1.463 -4.847 1.00 79.44 182 ASP A O 1
ATOM 1433 N N . ALA A 1 183 ? -3.387 3.112 -6.371 1.00 81.69 183 ALA A N 1
ATOM 1434 C CA . ALA A 1 183 ? -3.908 4.129 -5.467 1.00 81.69 183 ALA A CA 1
ATOM 1435 C C . ALA A 1 183 ? -5.328 3.808 -4.983 1.00 81.69 183 ALA A C 1
ATOM 1437 O O . ALA A 1 183 ? -5.574 3.830 -3.781 1.00 81.69 183 ALA A O 1
ATOM 1438 N N . LEU A 1 184 ? -6.259 3.455 -5.876 1.00 86.38 18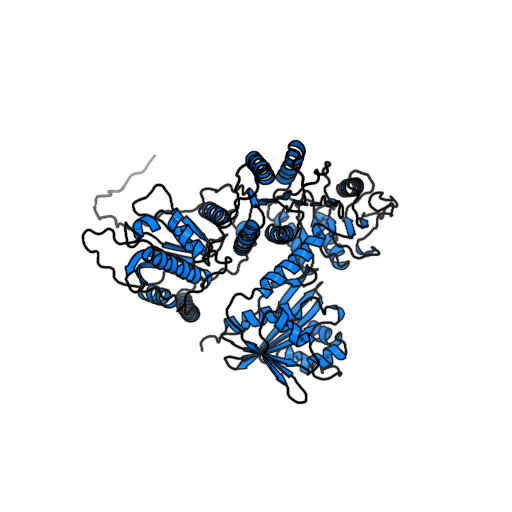4 LEU A N 1
ATOM 1439 C CA . LEU A 1 184 ? -7.634 3.103 -5.495 1.00 86.38 184 LEU A CA 1
ATOM 1440 C C . LEU A 1 184 ? -7.706 1.853 -4.607 1.00 86.38 184 LEU A C 1
ATOM 1442 O O . LEU A 1 184 ? -8.483 1.824 -3.652 1.00 86.38 184 LEU A O 1
ATOM 1446 N N . ALA A 1 185 ? -6.902 0.831 -4.905 1.00 87.06 185 ALA A N 1
ATOM 1447 C CA . ALA A 1 185 ? -6.805 -0.371 -4.084 1.00 87.06 185 ALA A CA 1
ATOM 1448 C C . ALA A 1 185 ? -6.231 -0.041 -2.698 1.00 87.06 185 ALA A C 1
ATOM 1450 O O . ALA A 1 185 ? -6.764 -0.484 -1.682 1.00 87.06 185 ALA A O 1
ATOM 1451 N N . THR A 1 186 ? -5.205 0.812 -2.648 1.00 90.31 186 THR A N 1
ATOM 1452 C CA . THR A 1 186 ? -4.626 1.304 -1.395 1.00 90.31 186 THR A CA 1
ATOM 1453 C C . THR A 1 186 ? -5.646 2.099 -0.579 1.00 90.31 186 THR A C 1
ATOM 1455 O O . THR A 1 186 ? -5.797 1.839 0.610 1.00 90.31 186 THR A O 1
ATOM 1458 N N . ILE A 1 187 ? -6.397 3.013 -1.203 1.00 93.56 187 ILE A N 1
ATOM 1459 C CA . ILE A 1 187 ? -7.447 3.797 -0.535 1.00 93.56 187 ILE A CA 1
ATOM 1460 C C . ILE A 1 187 ? -8.480 2.866 0.105 1.00 93.56 187 ILE A C 1
ATOM 1462 O O . ILE A 1 187 ? -8.749 3.004 1.290 1.00 93.56 187 ILE A O 1
ATOM 1466 N N . ARG A 1 188 ? -8.983 1.861 -0.626 1.00 92.69 188 ARG A N 1
ATOM 1467 C CA . ARG A 1 188 ? -9.940 0.872 -0.087 1.00 92.69 188 ARG A CA 1
ATOM 1468 C C . ARG A 1 188 ? -9.358 0.028 1.047 1.00 92.69 188 ARG A C 1
ATOM 1470 O O . ARG A 1 188 ? -10.083 -0.387 1.945 1.00 92.69 188 ARG A O 1
ATOM 1477 N N . SER A 1 189 ? -8.058 -0.246 0.995 1.00 93.25 189 SER A N 1
ATOM 1478 C CA . SER A 1 189 ? -7.341 -0.952 2.057 1.00 93.25 189 SER A CA 1
ATOM 1479 C C . SER A 1 189 ? -7.276 -0.105 3.333 1.00 93.25 189 SER A C 1
ATOM 1481 O O . SER A 1 189 ? -7.576 -0.594 4.418 1.00 93.25 189 SER A O 1
ATOM 1483 N N . ILE A 1 190 ? -6.967 1.189 3.199 1.00 96.81 190 ILE A N 1
ATOM 1484 C CA . ILE A 1 190 ? -6.890 2.134 4.320 1.00 96.81 190 ILE A CA 1
ATOM 1485 C C . ILE A 1 190 ? -8.273 2.586 4.812 1.00 96.81 190 ILE A C 1
ATOM 1487 O O . ILE A 1 190 ? -8.416 2.854 6.002 1.00 96.81 190 ILE A O 1
ATOM 1491 N N . ASP A 1 191 ? -9.315 2.569 3.977 1.00 95.62 191 ASP A N 1
ATOM 1492 C CA . ASP A 1 191 ? -10.712 2.747 4.409 1.00 95.62 191 ASP A CA 1
ATOM 1493 C C . ASP A 1 191 ? -11.071 1.750 5.522 1.00 95.62 191 ASP A C 1
ATOM 1495 O O . ASP A 1 191 ? -11.722 2.121 6.492 1.00 95.62 191 ASP A O 1
ATOM 1499 N N . ARG A 1 192 ? -10.585 0.502 5.453 1.00 95.69 192 ARG A N 1
ATOM 1500 C CA . ARG A 1 192 ? -10.805 -0.500 6.514 1.00 95.69 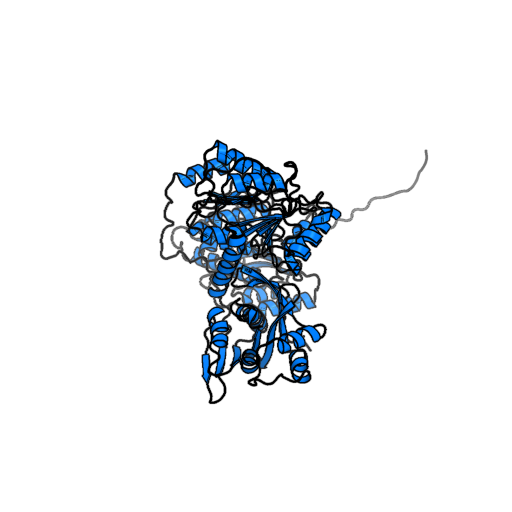192 ARG A CA 1
ATOM 1501 C C . ARG A 1 192 ? -10.088 -0.158 7.822 1.00 95.69 192 ARG A C 1
ATOM 1503 O O . ARG A 1 192 ? -10.479 -0.650 8.869 1.00 95.69 192 ARG A O 1
ATOM 1510 N N . VAL A 1 193 ? -9.058 0.685 7.780 1.00 97.25 193 VAL A N 1
ATOM 1511 C CA . VAL A 1 193 ? -8.329 1.163 8.965 1.00 97.25 193 VAL A CA 1
ATOM 1512 C C . VAL A 1 193 ? -8.995 2.409 9.545 1.00 97.25 193 VAL A C 1
ATOM 1514 O O . VAL A 1 193 ? -9.229 2.484 10.748 1.00 97.25 193 VAL A O 1
ATOM 1517 N N . LEU A 1 194 ? -9.279 3.400 8.698 1.00 97.75 194 LEU A N 1
ATOM 1518 C CA . LEU A 1 194 ? -9.705 4.734 9.123 1.00 97.75 194 LEU A CA 1
ATOM 1519 C C . LEU A 1 194 ? -11.221 4.924 9.131 1.00 97.75 194 LEU A C 1
ATOM 1521 O O . LEU A 1 194 ? -11.705 5.780 9.864 1.00 97.75 194 LEU A O 1
ATOM 1525 N N . ALA A 1 195 ? -11.976 4.161 8.348 1.00 96.88 195 ALA A N 1
ATOM 1526 C CA . ALA A 1 195 ? -13.433 4.212 8.274 1.00 96.88 195 ALA A CA 1
ATOM 1527 C C . ALA A 1 195 ? -14.076 2.802 8.254 1.00 96.88 195 ALA A C 1
ATOM 1529 O O . ALA A 1 195 ? -14.925 2.534 7.396 1.00 96.88 195 ALA A O 1
ATOM 1530 N N . PRO A 1 196 ? -13.699 1.890 9.179 1.00 96.75 196 PRO A N 1
ATOM 1531 C CA . PRO A 1 196 ? -14.290 0.556 9.237 1.00 96.75 196 PRO A CA 1
ATOM 1532 C C . PRO A 1 196 ? -15.792 0.634 9.513 1.00 96.75 196 PRO A C 1
ATOM 1534 O O . PRO A 1 196 ? -16.260 1.529 10.220 1.00 96.75 196 PRO A O 1
ATOM 1537 N N . LYS A 1 197 ? -16.554 -0.334 9.000 1.00 94.69 197 LYS A N 1
ATOM 1538 C CA . LYS A 1 197 ? -17.970 -0.516 9.353 1.00 94.69 197 LYS A CA 1
ATOM 1539 C C . LYS A 1 197 ? -18.142 -1.473 10.521 1.00 94.69 197 LYS A C 1
ATOM 1541 O O . LYS A 1 197 ? -19.073 -1.287 11.297 1.00 94.69 197 LYS A O 1
ATOM 1546 N N . THR A 1 198 ? -17.235 -2.437 10.657 1.00 95.44 198 THR A N 1
ATOM 1547 C CA . THR A 1 198 ? -17.271 -3.454 11.712 1.00 95.44 198 THR A CA 1
ATOM 1548 C C . THR A 1 198 ? -15.897 -3.592 12.356 1.00 95.44 198 THR A C 1
ATOM 1550 O O . THR A 1 198 ? -14.916 -3.886 11.668 1.00 95.44 198 THR A O 1
ATOM 1553 N N . VAL A 1 199 ? -15.826 -3.398 13.674 1.00 96.69 199 VAL A N 1
ATOM 1554 C CA . VAL A 1 199 ? -14.596 -3.498 14.472 1.00 96.69 199 VAL A CA 1
ATOM 1555 C C . VAL A 1 199 ? -14.726 -4.624 15.492 1.00 96.69 199 VAL A C 1
ATOM 1557 O O . VAL A 1 199 ? -15.681 -4.644 16.263 1.00 96.69 199 VAL A O 1
ATOM 1560 N N . ALA A 1 200 ? -13.747 -5.526 15.554 1.00 96.25 200 ALA A N 1
ATOM 1561 C CA . ALA A 1 200 ? -13.635 -6.513 16.629 1.00 96.25 200 ALA A CA 1
ATOM 1562 C C . ALA A 1 200 ? -12.467 -6.157 17.555 1.00 96.25 200 ALA A C 1
ATOM 1564 O O . ALA A 1 200 ? -11.335 -6.036 17.098 1.00 96.25 200 ALA A O 1
ATOM 1565 N N . VAL A 1 201 ? -12.706 -6.008 18.856 1.00 96.12 201 VAL A N 1
ATOM 1566 C CA . VAL A 1 201 ? -11.651 -5.757 19.850 1.00 96.12 201 VAL A CA 1
ATOM 1567 C C . VAL A 1 201 ? -11.318 -7.061 20.564 1.00 96.12 201 VAL A C 1
ATOM 1569 O O . VAL A 1 201 ? -12.127 -7.584 21.331 1.00 96.12 201 VAL A O 1
ATOM 1572 N N . VAL A 1 202 ? -10.121 -7.588 20.311 1.00 94.81 202 VAL A N 1
ATOM 1573 C CA . VAL A 1 202 ? -9.646 -8.876 20.824 1.00 94.81 202 VAL A CA 1
ATOM 1574 C C . VAL A 1 202 ? -8.774 -8.676 22.053 1.00 94.81 202 VAL A C 1
ATOM 1576 O O . VAL A 1 202 ? -7.785 -7.948 22.016 1.00 94.81 202 VAL A O 1
ATOM 1579 N N . GLY A 1 203 ? -9.114 -9.362 23.144 1.00 91.31 203 GLY A N 1
ATOM 1580 C CA . GLY A 1 203 ? -8.442 -9.213 24.437 1.00 91.31 203 GLY A CA 1
ATOM 1581 C C . GLY A 1 203 ? -9.245 -8.398 25.453 1.00 91.31 203 GLY A C 1
ATOM 1582 O O . GLY A 1 203 ? -8.669 -7.896 26.418 1.00 91.31 203 GLY A O 1
ATOM 1583 N N . ALA A 1 204 ? -10.560 -8.271 25.256 1.00 85.62 204 ALA A N 1
ATOM 1584 C CA . ALA A 1 204 ? -11.465 -7.729 26.262 1.00 85.62 204 ALA A CA 1
ATOM 1585 C C . ALA A 1 204 ? -11.637 -8.740 27.405 1.00 85.62 204 ALA A C 1
ATOM 1587 O O . ALA A 1 204 ? -11.869 -9.929 27.177 1.00 85.62 204 ALA A O 1
ATOM 1588 N N . SER A 1 205 ? -11.508 -8.275 28.646 1.00 82.62 205 SER A N 1
ATOM 1589 C CA . SER A 1 205 ? -11.589 -9.141 29.830 1.00 82.62 205 SER A CA 1
ATOM 1590 C C . SER A 1 205 ? -12.908 -9.000 30.588 1.00 82.62 205 SER A C 1
ATOM 1592 O O . SER A 1 205 ? -13.220 -9.839 31.428 1.00 82.62 205 SER A O 1
ATOM 1594 N N . GLY A 1 206 ? -13.658 -7.917 30.347 1.00 74.88 206 GLY A N 1
ATOM 1595 C CA . GLY A 1 206 ? -14.862 -7.568 31.106 1.00 74.88 206 GLY A CA 1
ATOM 1596 C C . GLY A 1 206 ? -14.576 -7.059 32.525 1.00 74.88 206 GLY A C 1
ATOM 1597 O O . GLY A 1 206 ? -15.501 -6.711 33.254 1.00 74.88 206 GLY A O 1
ATOM 1598 N N . THR A 1 207 ? -13.302 -6.985 32.936 1.00 77.62 207 THR A N 1
ATOM 1599 C CA . THR A 1 207 ? -12.899 -6.523 34.277 1.00 77.62 207 THR A CA 1
ATOM 1600 C C . THR A 1 207 ? -12.742 -5.005 34.378 1.00 77.62 207 THR A C 1
ATOM 1602 O O . THR A 1 207 ? -12.582 -4.484 35.484 1.00 77.62 207 THR A O 1
ATOM 1605 N N . GLY A 1 208 ? -12.749 -4.302 33.239 1.00 78.25 208 GLY A N 1
ATOM 1606 C CA . GLY A 1 208 ? -12.489 -2.862 33.156 1.00 78.25 208 GLY A CA 1
ATOM 1607 C C . GLY A 1 208 ? -11.019 -2.496 33.382 1.00 78.25 208 GLY A C 1
ATOM 1608 O O . GLY A 1 208 ? -10.718 -1.363 33.741 1.00 78.25 208 GLY A O 1
ATOM 1609 N N . ARG A 1 209 ? -10.099 -3.463 33.265 1.00 83.19 209 ARG A N 1
ATOM 1610 C CA . ARG A 1 209 ? -8.659 -3.266 33.529 1.00 83.19 209 ARG A CA 1
ATOM 1611 C C . ARG A 1 209 ? -7.754 -3.694 32.384 1.00 83.19 209 ARG A C 1
ATOM 1613 O O . ARG A 1 209 ? -6.563 -3.400 32.429 1.00 83.19 209 ARG A O 1
ATOM 1620 N N . SER A 1 210 ? -8.274 -4.436 31.408 1.00 89.62 210 SER A N 1
ATOM 1621 C CA . SER A 1 210 ? -7.478 -4.838 30.249 1.00 89.62 210 SER A CA 1
ATOM 1622 C C . SER A 1 210 ? -7.371 -3.696 29.239 1.00 89.62 210 SER A C 1
ATOM 1624 O O . SER A 1 210 ? -8.222 -2.809 29.192 1.00 89.62 210 SER A O 1
ATOM 1626 N N . MET A 1 211 ? -6.343 -3.751 28.392 1.00 91.94 211 MET A N 1
ATOM 1627 C CA . MET A 1 211 ? -6.184 -2.819 27.274 1.00 91.94 211 MET A CA 1
ATOM 1628 C C . MET A 1 211 ? -7.398 -2.860 26.330 1.00 91.94 211 MET A C 1
ATOM 1630 O O . MET A 1 211 ? -7.867 -1.811 25.900 1.00 91.94 211 MET A O 1
ATOM 1634 N N . GLY A 1 212 ? -7.953 -4.052 26.076 1.00 93.06 212 GLY A N 1
ATOM 1635 C CA . GLY A 1 212 ? -9.167 -4.211 25.273 1.00 93.06 212 GLY A CA 1
ATOM 1636 C C . GLY A 1 212 ? -10.398 -3.554 25.906 1.00 93.06 212 GLY A C 1
ATOM 1637 O O . GLY A 1 212 ? -11.176 -2.925 25.194 1.00 93.06 212 GLY A O 1
ATOM 1638 N N . ASP A 1 213 ? -10.553 -3.629 27.235 1.00 91.06 213 ASP A N 1
ATOM 1639 C CA . ASP A 1 213 ? -11.661 -2.951 27.931 1.00 91.06 213 ASP A CA 1
ATOM 1640 C C . ASP A 1 213 ? -11.565 -1.422 27.771 1.00 91.06 213 ASP A C 1
ATOM 1642 O O . ASP A 1 213 ? -12.575 -0.776 27.498 1.00 91.06 213 ASP A O 1
ATOM 1646 N N . ALA A 1 214 ? -10.357 -0.853 27.879 1.00 93.00 214 ALA A N 1
ATOM 1647 C CA . ALA A 1 214 ? -10.128 0.583 27.698 1.00 93.00 214 ALA A CA 1
ATOM 1648 C C . ALA A 1 214 ? -10.422 1.042 26.259 1.00 93.00 214 ALA A C 1
ATOM 1650 O O . ALA A 1 214 ? -11.093 2.051 26.051 1.00 93.00 214 ALA A O 1
ATOM 1651 N N . VAL A 1 215 ? -9.980 0.272 25.257 1.00 95.12 215 VAL A N 1
ATOM 1652 C CA . VAL A 1 215 ? -10.286 0.552 23.844 1.00 95.12 215 VAL A CA 1
ATOM 1653 C C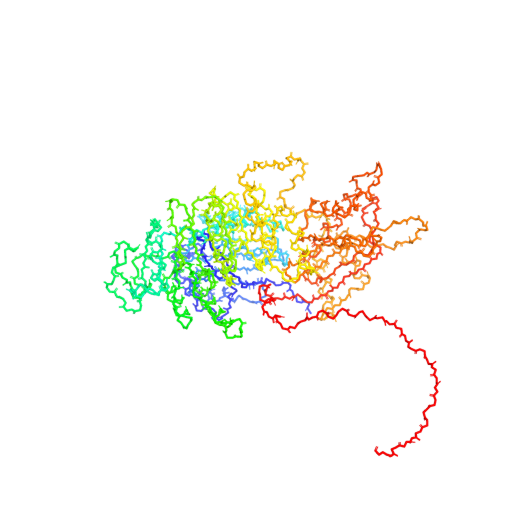 . VAL A 1 215 ? -11.797 0.536 23.597 1.00 95.12 215 VAL A C 1
ATOM 1655 O O . VAL A 1 215 ? -12.316 1.440 22.946 1.00 95.12 215 VAL A O 1
ATOM 1658 N N . LEU A 1 216 ? -12.517 -0.455 24.133 1.00 94.38 216 LEU A N 1
ATOM 1659 C CA . LEU A 1 216 ? -13.975 -0.536 24.009 1.00 94.38 216 LEU A CA 1
ATOM 1660 C C . LEU A 1 216 ? -14.669 0.662 24.667 1.00 94.38 216 LEU A C 1
ATOM 1662 O O . LEU A 1 216 ? -15.567 1.248 24.065 1.00 94.38 216 LEU A O 1
ATOM 1666 N N . GLU A 1 217 ? -14.249 1.050 25.873 1.00 92.38 217 GLU A N 1
ATOM 1667 C CA . GLU A 1 217 ? -14.785 2.222 26.570 1.00 92.38 217 GLU A CA 1
ATOM 1668 C C . GLU A 1 217 ? -14.623 3.497 25.731 1.00 92.38 217 GLU A C 1
ATOM 1670 O O . GLU A 1 217 ? -15.598 4.217 25.502 1.00 92.38 217 GLU A O 1
ATOM 1675 N N . HIS A 1 218 ? -13.420 3.753 25.218 1.00 93.62 218 HIS A N 1
ATOM 1676 C CA . HIS A 1 218 ? -13.129 4.948 24.430 1.00 93.62 218 HIS A CA 1
ATOM 1677 C C . HIS A 1 218 ? -13.834 4.962 23.070 1.00 93.62 218 HIS A C 1
ATOM 1679 O O . HIS A 1 218 ? -14.347 6.007 22.659 1.00 93.62 218 HIS A O 1
ATOM 1685 N N . LEU A 1 219 ? -13.927 3.811 22.400 1.00 93.94 219 LEU A N 1
ATOM 1686 C CA . LEU A 1 219 ? -14.662 3.669 21.145 1.00 93.94 219 LEU A CA 1
ATOM 1687 C C . LEU A 1 219 ? -16.161 3.948 21.340 1.00 93.94 219 LEU A C 1
ATOM 1689 O O . LEU A 1 219 ? -16.778 4.664 20.546 1.00 93.94 219 LEU A O 1
ATOM 1693 N N . GLY A 1 220 ? -16.736 3.435 22.433 1.00 91.75 220 GLY A N 1
ATOM 1694 C CA . GLY A 1 220 ? -18.118 3.706 22.824 1.00 91.75 220 GLY A CA 1
ATOM 1695 C C . GLY A 1 220 ? -18.348 5.173 23.192 1.00 91.75 220 GLY A C 1
ATOM 1696 O O . GLY A 1 220 ? -19.324 5.772 22.741 1.00 91.75 220 GLY A O 1
ATOM 1697 N N . ALA A 1 221 ? -17.432 5.782 23.950 1.00 91.06 221 ALA A N 1
ATOM 1698 C CA . ALA A 1 221 ? -17.505 7.191 24.340 1.00 91.06 221 ALA A CA 1
ATOM 1699 C C . ALA A 1 221 ? -17.394 8.150 23.141 1.00 91.06 221 ALA A C 1
ATOM 1701 O O . ALA A 1 221 ? -18.054 9.189 23.122 1.00 91.06 221 ALA A O 1
ATOM 1702 N N . ALA A 1 222 ? -16.609 7.791 22.120 1.00 91.38 222 ALA A N 1
ATOM 1703 C CA . ALA A 1 222 ? -16.548 8.519 20.852 1.00 91.38 222 ALA A CA 1
ATOM 1704 C C . ALA A 1 222 ? -17.847 8.393 20.029 1.00 91.38 222 ALA A C 1
ATOM 1706 O O . ALA A 1 222 ? -18.122 9.226 19.161 1.00 91.38 222 ALA A O 1
ATOM 1707 N N . GLY A 1 223 ? -18.665 7.375 20.314 1.00 92.56 223 GLY A N 1
ATOM 1708 C CA . GLY A 1 223 ? -19.927 7.117 19.633 1.00 92.56 223 GLY A CA 1
ATOM 1709 C C . GLY A 1 223 ? -19.729 6.585 18.219 1.00 92.56 223 GLY A C 1
ATOM 1710 O O . GLY A 1 223 ? -20.407 7.063 17.306 1.00 92.56 223 GLY A O 1
ATOM 1711 N N . PHE A 1 224 ? -18.791 5.655 18.025 1.00 95.25 224 PHE A N 1
ATOM 1712 C CA . PHE A 1 224 ? -18.497 5.038 16.730 1.00 95.25 224 PHE A CA 1
ATOM 1713 C C . PHE A 1 224 ? -19.761 4.683 15.937 1.00 95.25 224 PHE A C 1
ATOM 1715 O O . PHE A 1 224 ? -20.749 4.198 16.484 1.00 95.25 224 PHE A O 1
ATOM 1722 N N . ALA A 1 225 ? -19.756 5.008 14.645 1.00 93.94 225 ALA A N 1
ATOM 1723 C CA . ALA A 1 225 ? -20.934 4.878 13.792 1.00 93.94 225 ALA A CA 1
ATOM 1724 C C . ALA A 1 225 ? -21.184 3.444 13.291 1.00 93.94 225 ALA A C 1
ATOM 1726 O O . ALA A 1 225 ? -22.279 3.167 12.800 1.00 93.94 225 ALA A O 1
ATOM 1727 N N . GLY A 1 226 ? -20.174 2.575 13.370 1.00 93.62 226 GLY A N 1
ATOM 1728 C CA . GLY A 1 226 ? -20.242 1.185 12.929 1.00 93.62 226 GLY A CA 1
ATOM 1729 C C . GLY A 1 226 ? -20.611 0.197 14.038 1.00 93.62 226 GLY A C 1
ATOM 1730 O O . GLY A 1 226 ? -21.014 0.574 15.138 1.00 93.62 226 GLY A O 1
ATOM 1731 N N . VAL A 1 227 ? -20.453 -1.087 13.727 1.00 93.88 227 VAL A N 1
ATOM 1732 C CA . VAL A 1 227 ? -20.687 -2.218 14.629 1.00 93.88 227 VAL A CA 1
ATOM 1733 C C . VAL A 1 227 ? -19.404 -2.545 15.391 1.00 93.88 227 VAL A C 1
ATOM 1735 O O . VAL A 1 227 ? -18.312 -2.535 14.818 1.00 93.88 227 VAL A O 1
ATOM 1738 N N . VAL A 1 228 ? -19.531 -2.844 16.683 1.00 94.56 228 VAL A N 1
ATOM 1739 C CA . VAL A 1 228 ? -18.408 -3.209 17.553 1.00 94.56 228 VAL A CA 1
ATOM 1740 C C . VAL A 1 228 ? -18.668 -4.579 18.158 1.00 94.56 228 VAL A C 1
ATOM 1742 O O . VAL A 1 228 ? -19.728 -4.796 18.733 1.00 94.56 228 VAL A O 1
ATOM 1745 N N . TYR A 1 229 ? -17.677 -5.461 18.094 1.00 93.44 229 TYR A N 1
ATOM 1746 C CA . TYR A 1 229 ? -17.672 -6.750 18.778 1.00 93.44 229 TYR A CA 1
ATOM 1747 C C . TYR A 1 229 ? -16.545 -6.803 19.805 1.00 93.44 229 TYR A C 1
ATOM 1749 O O . TYR A 1 229 ? -15.409 -6.421 19.523 1.00 93.44 229 TYR A O 1
ATOM 1757 N N . ALA A 1 230 ? -16.844 -7.304 21.000 1.00 92.88 230 ALA A N 1
ATOM 1758 C CA . ALA A 1 230 ? -15.845 -7.572 22.028 1.00 92.88 230 ALA A CA 1
ATOM 1759 C C . ALA A 1 230 ? -15.504 -9.064 22.038 1.00 92.88 230 ALA A C 1
ATOM 1761 O O . ALA A 1 230 ? -16.409 -9.890 22.142 1.00 92.88 230 ALA A O 1
ATOM 1762 N N . ILE A 1 231 ? -14.216 -9.408 21.958 1.00 91.94 231 ILE A N 1
ATOM 1763 C CA . ILE A 1 231 ? -13.737 -10.796 21.969 1.00 91.94 231 ILE A CA 1
ATOM 1764 C C . ILE A 1 231 ? -12.886 -11.034 23.218 1.00 91.94 231 ILE A C 1
ATOM 1766 O O . ILE A 1 231 ? -11.875 -10.355 23.439 1.00 91.94 231 ILE A O 1
ATOM 1770 N N . GLY A 1 232 ? -13.287 -12.012 24.030 1.00 86.25 232 GLY A N 1
ATOM 1771 C CA . GLY A 1 232 ? -12.645 -12.347 25.300 1.00 86.25 232 GLY A CA 1
ATOM 1772 C C . GLY A 1 232 ? -12.545 -13.854 25.535 1.00 86.25 232 GLY A C 1
ATOM 1773 O O . GLY A 1 232 ? -13.388 -14.621 25.082 1.00 86.25 232 GLY A O 1
ATOM 1774 N N . ARG A 1 233 ? -11.523 -14.286 26.289 1.00 72.19 233 ARG A N 1
ATOM 1775 C CA . ARG A 1 233 ? -11.182 -15.711 26.500 1.00 72.19 233 ARG A CA 1
ATOM 1776 C C . ARG A 1 233 ? -12.296 -16.564 27.119 1.00 72.19 233 ARG A C 1
ATOM 1778 O O . ARG A 1 233 ? -12.382 -17.745 26.806 1.00 72.19 233 ARG A O 1
ATOM 1785 N N . ASP A 1 234 ? -13.139 -15.977 27.966 1.00 65.00 234 ASP A N 1
ATOM 1786 C CA . ASP A 1 234 ? -14.166 -16.716 28.715 1.00 65.00 234 ASP A CA 1
ATOM 1787 C C . ASP A 1 234 ? -15.591 -16.512 28.169 1.00 65.00 234 ASP A C 1
ATOM 1789 O O . ASP A 1 234 ? -16.551 -16.934 28.815 1.00 65.00 234 ASP A O 1
ATOM 1793 N N . GLY A 1 235 ? -15.756 -15.842 27.013 1.00 53.56 235 GLY A N 1
ATOM 1794 C CA . GLY A 1 235 ? -17.079 -15.522 26.449 1.00 53.56 235 GLY A CA 1
ATOM 1795 C C . GLY A 1 235 ? -18.008 -14.854 27.470 1.00 53.56 235 GLY A C 1
ATOM 1796 O O . GLY A 1 235 ? -19.207 -15.134 27.506 1.00 53.56 235 GLY A O 1
ATOM 1797 N N . GLY A 1 236 ? -17.423 -14.079 28.394 1.00 53.53 236 GLY A N 1
ATOM 1798 C CA . GLY A 1 236 ? -18.111 -13.586 29.577 1.00 53.53 236 GLY A CA 1
ATOM 1799 C C . GLY A 1 236 ? -19.404 -12.882 29.183 1.00 53.53 236 GLY A C 1
ATOM 1800 O O . GLY A 1 236 ? -19.405 -12.051 28.281 1.00 53.53 236 GLY A O 1
ATOM 1801 N N . VAL A 1 237 ? -20.494 -13.193 29.891 1.00 51.44 237 VAL A N 1
ATOM 1802 C CA . VAL A 1 237 ? -21.853 -12.636 29.701 1.00 51.44 237 VAL A CA 1
ATOM 1803 C C . VAL A 1 237 ? -21.922 -11.144 30.094 1.00 51.44 237 VAL A C 1
ATOM 1805 O O . VAL A 1 237 ? -22.923 -10.649 30.606 1.00 51.44 237 VAL A O 1
ATOM 1808 N N . HIS A 1 238 ? -20.820 -10.421 29.935 1.00 60.81 238 HIS A N 1
ATOM 1809 C CA . HIS A 1 238 ? -20.721 -8.996 30.152 1.00 60.81 238 HIS A CA 1
ATOM 1810 C C . HIS A 1 238 ? -21.174 -8.315 28.866 1.00 60.81 238 HIS A C 1
ATOM 1812 O O . HIS A 1 238 ? -20.453 -8.311 27.872 1.00 60.81 238 HIS A O 1
ATOM 1818 N N . GLU A 1 239 ? -22.394 -7.783 28.887 1.00 63.38 239 GLU A N 1
ATOM 1819 C CA . GLU A 1 239 ? -22.872 -6.872 27.851 1.00 63.38 239 GLU A CA 1
ATOM 1820 C C . GLU A 1 239 ? -21.901 -5.692 27.747 1.00 63.38 239 GLU A C 1
ATOM 1822 O O . GLU A 1 239 ? -21.592 -5.030 28.745 1.00 63.38 239 GLU A O 1
ATOM 1827 N N . VAL A 1 240 ? -21.404 -5.429 26.542 1.00 65.62 240 VAL A N 1
ATOM 1828 C CA . VAL A 1 240 ? -20.475 -4.327 26.300 1.00 65.62 240 VAL A CA 1
ATOM 1829 C C . VAL A 1 240 ? -21.261 -3.164 25.715 1.00 65.62 240 VAL A C 1
ATOM 1831 O O . VAL A 1 240 ? -21.756 -3.231 24.594 1.00 65.62 240 VAL A O 1
ATOM 1834 N N . ALA A 1 241 ? -21.372 -2.063 26.462 1.00 65.69 241 ALA A N 1
ATOM 1835 C CA . ALA A 1 241 ? -22.148 -0.895 26.034 1.00 65.69 241 ALA A CA 1
ATOM 1836 C C . ALA A 1 241 ? -21.682 -0.332 24.675 1.00 65.69 241 ALA A C 1
ATOM 1838 O O . ALA A 1 241 ? -22.510 0.065 23.859 1.00 65.69 241 ALA A O 1
ATOM 1839 N N . ALA A 1 242 ? -20.371 -0.356 24.409 1.00 71.06 242 ALA A N 1
ATOM 1840 C CA . ALA A 1 242 ? -19.797 0.039 23.121 1.00 71.06 242 ALA A CA 1
ATOM 1841 C C . ALA A 1 242 ? -20.202 -0.889 21.958 1.00 71.06 242 ALA A C 1
ATOM 1843 O O . ALA A 1 242 ? -20.264 -0.436 20.822 1.00 71.06 242 ALA A O 1
ATOM 1844 N N . ALA A 1 243 ? -20.537 -2.150 22.250 1.00 70.50 243 ALA A N 1
ATOM 1845 C CA . ALA A 1 243 ? -21.080 -3.141 21.318 1.00 70.50 243 ALA A CA 1
ATOM 1846 C C . ALA A 1 243 ? -22.618 -3.101 21.255 1.00 70.50 243 ALA A C 1
ATOM 1848 O O . ALA A 1 243 ? -23.270 -4.118 21.048 1.00 70.50 243 ALA A O 1
ATOM 1849 N N . GLY A 1 244 ? -23.235 -1.950 21.540 1.00 70.62 244 GLY A N 1
ATOM 1850 C CA . GLY A 1 244 ? -24.696 -1.830 21.576 1.00 70.62 244 GLY A CA 1
ATOM 1851 C C . GLY A 1 244 ? -25.370 -2.660 22.678 1.00 70.62 244 GLY A C 1
ATOM 1852 O O . GLY A 1 244 ? -26.577 -2.884 22.609 1.00 70.62 244 GLY A O 1
ATOM 1853 N N . GLY A 1 245 ? -24.613 -3.104 23.689 1.00 70.31 245 GLY A N 1
ATOM 1854 C CA . GLY A 1 245 ? -25.093 -4.006 24.736 1.00 70.31 245 GLY A CA 1
ATOM 1855 C C . GLY A 1 245 ? -25.034 -5.489 24.363 1.00 70.31 245 GLY A C 1
ATOM 1856 O O . GLY A 1 245 ? -25.581 -6.304 25.100 1.00 70.31 245 GLY A O 1
ATOM 1857 N N . GLU A 1 246 ? -24.386 -5.867 23.256 1.00 74.50 246 GLU A N 1
ATOM 1858 C CA . GLU A 1 246 ? -24.194 -7.281 22.922 1.00 74.50 246 GLU A CA 1
ATOM 1859 C C . GLU A 1 246 ? -23.200 -7.975 23.880 1.00 74.50 246 GLU A C 1
ATOM 1861 O O . GLU A 1 246 ? -22.264 -7.335 24.383 1.00 74.50 246 GLU A O 1
ATOM 1866 N N . PRO A 1 247 ? -23.394 -9.279 24.176 1.00 79.44 247 PRO A N 1
ATOM 1867 C CA . PRO A 1 247 ? -22.436 -10.069 24.944 1.00 79.44 247 PRO A CA 1
ATOM 1868 C C . PRO A 1 247 ? -21.083 -10.181 24.237 1.00 79.44 247 PRO A C 1
ATOM 1870 O O . PRO A 1 247 ? -21.012 -10.229 23.010 1.00 79.44 247 PRO A O 1
ATOM 1873 N N . ALA A 1 248 ? -20.004 -10.304 25.010 1.00 84.62 248 ALA A N 1
ATOM 1874 C CA . ALA A 1 248 ? -18.700 -10.619 24.439 1.00 84.62 248 ALA A CA 1
ATOM 1875 C C . ALA A 1 248 ? -18.694 -12.020 23.796 1.00 84.62 248 ALA A C 1
ATOM 1877 O O . ALA A 1 248 ? -19.219 -12.985 24.357 1.00 84.62 248 ALA A O 1
ATOM 1878 N N . HIS A 1 249 ? -18.048 -12.141 22.638 1.00 88.69 249 HIS A N 1
ATOM 1879 C CA . HIS A 1 249 ? -17.856 -13.406 21.936 1.00 88.69 249 HIS A CA 1
ATOM 1880 C C . HIS A 1 249 ? -16.564 -14.097 22.389 1.00 88.69 249 HIS A C 1
ATOM 1882 O O . HIS A 1 249 ? -15.600 -13.455 22.813 1.00 88.69 249 HIS A O 1
ATOM 1888 N N . SER A 1 250 ? -16.535 -15.425 22.276 1.00 87.75 250 SER A N 1
ATOM 1889 C CA . SER A 1 250 ? -15.350 -16.245 22.556 1.00 87.75 250 SER A CA 1
ATOM 1890 C C . SER A 1 250 ? -14.313 -16.212 21.439 1.00 87.75 250 SER A C 1
ATOM 1892 O O . SER A 1 250 ? -13.128 -16.391 21.707 1.00 87.75 250 SER A O 1
ATOM 1894 N N . SER A 1 251 ? -14.758 -16.017 20.197 1.00 89.88 251 SER A N 1
ATOM 1895 C CA . SER A 1 251 ? -13.916 -16.090 19.008 1.00 89.88 251 SER A CA 1
ATOM 1896 C C . SER A 1 251 ? -14.389 -15.112 17.939 1.00 89.88 251 SER A C 1
ATOM 1898 O O . SER A 1 251 ? -15.586 -14.856 17.804 1.00 89.88 251 SER A O 1
ATOM 1900 N N . VAL A 1 252 ? -13.449 -14.616 17.132 1.00 91.25 252 VAL A N 1
ATOM 1901 C CA . VAL A 1 252 ? -13.752 -13.818 15.929 1.00 91.25 252 VAL A CA 1
ATOM 1902 C C . VAL A 1 252 ? -14.510 -14.661 14.890 1.00 91.25 252 VAL A C 1
ATOM 1904 O O . VAL A 1 252 ? -15.306 -14.128 14.124 1.00 91.25 252 VAL A O 1
ATOM 1907 N N . ARG A 1 253 ? -14.323 -15.989 14.895 1.00 90.38 253 ARG A N 1
ATOM 1908 C CA . ARG A 1 253 ? -14.988 -16.925 13.968 1.00 90.38 253 ARG A CA 1
ATOM 1909 C C . ARG A 1 253 ? -16.494 -17.056 14.210 1.00 90.38 253 ARG A C 1
ATOM 1911 O O . ARG A 1 253 ? -17.216 -17.487 13.318 1.00 90.38 253 ARG A O 1
ATOM 1918 N N . ASP A 1 254 ? -16.951 -16.705 15.410 1.00 88.25 254 ASP A N 1
ATOM 1919 C CA . ASP A 1 254 ? -18.350 -16.845 15.827 1.00 88.25 254 ASP A CA 1
ATOM 1920 C C . ASP A 1 254 ? -19.192 -15.598 15.498 1.00 88.25 254 ASP A C 1
ATOM 1922 O O . ASP A 1 254 ? -20.368 -15.524 15.867 1.00 88.25 254 ASP A O 1
ATOM 1926 N N . LEU A 1 255 ? -18.593 -14.589 14.858 1.00 89.88 255 LEU A N 1
ATOM 1927 C CA . LEU A 1 255 ? -19.255 -13.321 14.584 1.00 89.88 255 LEU A CA 1
ATOM 1928 C C . LEU A 1 255 ? -20.270 -13.448 13.436 1.00 89.88 255 LEU A C 1
ATOM 1930 O O . LEU A 1 255 ? -20.017 -14.141 12.449 1.00 89.88 255 LEU A O 1
ATOM 1934 N N . PRO A 1 256 ? -21.429 -12.774 13.541 1.00 86.38 256 PRO A N 1
ATOM 1935 C CA . PRO A 1 256 ? -22.505 -12.905 12.560 1.00 86.38 256 PRO A CA 1
ATOM 1936 C C . PRO A 1 256 ? -22.222 -12.152 11.253 1.00 86.38 256 PRO A C 1
ATOM 1938 O O . PRO A 1 256 ? -22.822 -12.470 10.225 1.00 86.38 256 PRO A O 1
ATOM 1941 N N . GLU A 1 257 ? -21.331 -11.160 11.289 1.00 87.62 257 GLU A N 1
ATOM 1942 C CA . GLU A 1 257 ? -20.969 -10.323 10.149 1.00 87.62 257 GLU A CA 1
ATOM 1943 C C . GLU A 1 257 ? -19.444 -10.277 9.958 1.00 87.62 257 GLU A C 1
ATOM 1945 O O . GLU A 1 257 ? -18.701 -10.349 10.942 1.00 87.62 257 GLU A O 1
ATOM 1950 N N . PRO A 1 258 ? -18.957 -10.125 8.710 1.00 88.50 258 PRO A N 1
ATOM 1951 C CA . PRO A 1 258 ? -17.536 -9.938 8.439 1.00 88.50 258 PRO A CA 1
ATOM 1952 C C . PRO A 1 258 ? -16.965 -8.711 9.157 1.00 88.50 258 PRO A C 1
ATOM 1954 O O . PRO A 1 258 ? -17.597 -7.654 9.222 1.00 88.50 258 PRO A O 1
ATOM 1957 N N . VAL A 1 259 ? -15.734 -8.840 9.647 1.00 93.88 259 VAL A N 1
ATOM 1958 C CA . VAL A 1 259 ? -15.019 -7.776 10.360 1.00 93.88 259 VAL A CA 1
ATOM 1959 C C . VAL A 1 259 ? -14.080 -7.045 9.401 1.00 93.88 259 VAL A C 1
ATOM 1961 O O . VAL A 1 259 ? -13.252 -7.666 8.732 1.00 93.88 259 VAL A O 1
ATOM 1964 N N . ASP A 1 260 ? -14.171 -5.713 9.361 1.00 93.81 260 ASP A N 1
ATOM 1965 C CA . ASP A 1 260 ? -13.252 -4.887 8.571 1.00 93.81 260 ASP A CA 1
ATOM 1966 C C . ASP A 1 260 ? -11.893 -4.742 9.263 1.00 93.81 260 ASP A C 1
ATOM 1968 O O . ASP A 1 260 ? -10.855 -4.833 8.603 1.00 93.81 260 ASP A O 1
ATOM 1972 N N . LEU A 1 261 ? -11.916 -4.529 10.585 1.00 97.44 261 LEU A N 1
ATOM 1973 C CA . LEU A 1 261 ? -10.739 -4.268 11.409 1.00 97.44 261 LEU A CA 1
ATOM 1974 C C . LEU A 1 261 ? -10.801 -5.027 12.737 1.00 97.44 261 LEU A C 1
ATOM 1976 O O . LEU A 1 261 ? -11.691 -4.786 13.554 1.00 97.44 261 LEU A O 1
ATOM 1980 N N . ALA A 1 262 ? -9.819 -5.891 12.991 1.00 97.75 262 ALA A N 1
ATOM 1981 C CA . ALA A 1 262 ? -9.612 -6.476 14.313 1.00 97.75 262 ALA A CA 1
ATOM 1982 C C . ALA A 1 262 ? -8.501 -5.735 15.070 1.00 97.75 262 ALA A C 1
ATOM 1984 O O . ALA A 1 262 ? -7.401 -5.544 14.558 1.00 97.75 262 ALA A O 1
ATOM 1985 N N . VAL A 1 263 ? -8.778 -5.331 16.306 1.00 97.69 263 VAL A N 1
ATOM 1986 C CA . VAL A 1 263 ? -7.847 -4.630 17.194 1.00 97.69 263 VAL A CA 1
ATOM 1987 C C . VAL A 1 263 ? -7.330 -5.619 18.227 1.00 97.69 263 VAL A C 1
ATOM 1989 O O . VAL A 1 263 ? -8.098 -6.108 19.053 1.00 97.69 263 VAL A O 1
ATOM 1992 N N . LEU A 1 264 ? -6.041 -5.947 18.169 1.00 96.88 264 LEU A N 1
ATOM 1993 C CA . LEU A 1 264 ? -5.432 -6.973 19.008 1.00 96.88 264 LEU A CA 1
ATOM 1994 C C . LEU A 1 264 ? -4.774 -6.347 20.241 1.00 96.88 264 LEU A C 1
ATOM 1996 O O . LEU A 1 264 ? -3.770 -5.640 20.141 1.00 96.88 264 LEU A O 1
ATOM 2000 N N . CYS A 1 265 ? -5.340 -6.671 21.402 1.00 95.25 265 CYS A N 1
ATOM 2001 C CA . CYS A 1 265 ? -4.907 -6.257 22.737 1.00 95.25 265 CYS A CA 1
ATOM 2002 C C . CYS A 1 265 ? -4.559 -7.469 23.627 1.00 95.25 265 CYS A C 1
ATOM 2004 O O . CYS A 1 265 ? -4.690 -7.416 24.852 1.00 95.25 265 CYS A O 1
ATOM 2006 N N . VAL A 1 266 ? -4.169 -8.592 23.016 1.00 93.44 266 VAL A N 1
ATOM 2007 C CA . VAL A 1 266 ? -3.802 -9.835 23.717 1.00 93.44 266 VAL A CA 1
ATOM 2008 C C . VAL A 1 266 ? -2.319 -9.840 24.102 1.00 93.44 266 VAL A C 1
ATOM 2010 O O . VAL A 1 266 ? -1.531 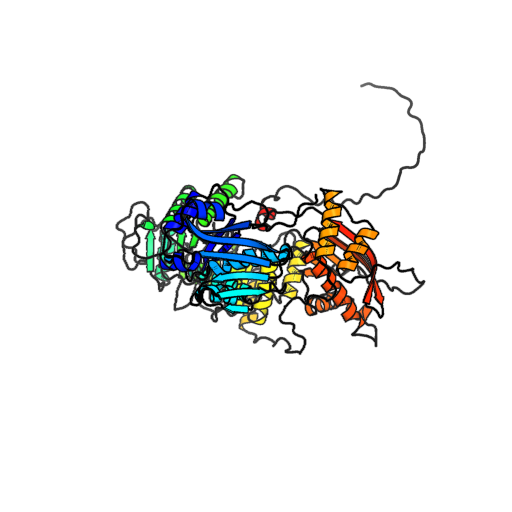-9.158 23.448 1.00 93.44 266 VAL A O 1
ATOM 2013 N N . PRO A 1 267 ? -1.892 -10.603 25.124 1.00 91.12 267 PRO A N 1
ATOM 2014 C CA . PRO A 1 267 ? -0.473 -10.765 25.447 1.00 91.12 267 PRO A CA 1
ATOM 2015 C C . PRO A 1 267 ? 0.367 -11.203 24.238 1.00 91.12 267 PRO A C 1
ATOM 2017 O O . PRO A 1 267 ? -0.113 -11.942 23.379 1.00 91.12 267 PRO A O 1
ATOM 2020 N N . SER A 1 268 ? 1.644 -10.808 24.193 1.00 89.69 268 SER A N 1
ATOM 2021 C CA . SER A 1 268 ? 2.531 -11.074 23.047 1.00 89.69 268 SER A CA 1
ATOM 2022 C C . SER A 1 268 ? 2.644 -12.561 22.683 1.00 89.69 268 SER A C 1
ATOM 2024 O O . SER A 1 268 ? 2.700 -12.902 21.503 1.00 89.69 268 SER A O 1
ATOM 2026 N N . ALA A 1 269 ? 2.598 -13.449 23.681 1.00 89.06 269 ALA A N 1
ATOM 2027 C CA . ALA A 1 269 ? 2.616 -14.902 23.497 1.00 89.06 269 ALA A CA 1
ATOM 2028 C C . ALA A 1 269 ? 1.397 -15.450 22.727 1.00 89.06 269 ALA A C 1
ATOM 2030 O O . ALA A 1 269 ? 1.499 -16.501 22.100 1.00 89.06 269 ALA A O 1
ATOM 2031 N N . ASP A 1 270 ? 0.271 -14.732 22.749 1.00 91.62 270 ASP A N 1
ATOM 2032 C CA . ASP A 1 270 ? -1.002 -15.149 22.154 1.00 91.62 270 ASP A CA 1
ATOM 2033 C C . ASP A 1 270 ? -1.247 -14.507 20.772 1.00 91.62 270 ASP A C 1
ATOM 2035 O O . ASP A 1 270 ? -2.177 -14.886 20.059 1.00 91.62 270 ASP A O 1
ATOM 2039 N N . LEU A 1 271 ? -0.418 -13.537 20.361 1.00 92.62 271 LEU A N 1
ATOM 2040 C CA . LEU A 1 271 ? -0.642 -12.742 19.145 1.00 92.62 271 LEU A CA 1
ATOM 2041 C C . LEU A 1 271 ? -0.694 -13.582 17.870 1.00 92.62 271 LEU A C 1
ATOM 2043 O O . LEU A 1 271 ? -1.544 -13.343 17.021 1.00 92.62 271 LEU A O 1
ATOM 2047 N N . VAL A 1 272 ? 0.196 -14.566 17.718 1.00 93.25 272 VAL A N 1
ATOM 2048 C CA . VAL A 1 272 ? 0.238 -15.404 16.506 1.00 93.25 272 VAL A CA 1
ATOM 2049 C C . VAL A 1 272 ? -1.053 -16.209 16.351 1.00 93.25 272 VAL A C 1
ATOM 2051 O O . VAL A 1 272 ? -1.555 -16.363 15.239 1.00 93.25 272 VAL A O 1
ATOM 2054 N N . GLU A 1 273 ? -1.598 -16.716 17.457 1.00 93.38 273 GLU A N 1
ATOM 2055 C CA . GLU A 1 273 ? -2.865 -17.447 17.451 1.00 93.38 273 GLU A CA 1
ATOM 2056 C C . GLU A 1 273 ? -4.043 -16.513 17.163 1.00 93.38 273 GLU A C 1
ATOM 2058 O O . GLU A 1 273 ? -4.863 -16.835 16.307 1.00 93.38 273 GLU A O 1
ATOM 2063 N N . ALA A 1 274 ? -4.077 -15.330 17.784 1.00 94.94 274 ALA A N 1
ATOM 2064 C CA . ALA A 1 274 ? -5.108 -14.328 17.525 1.00 94.94 274 ALA A CA 1
ATOM 2065 C C . ALA A 1 274 ? -5.109 -13.848 16.062 1.00 94.94 274 ALA A C 1
ATOM 2067 O O . ALA A 1 274 ? -6.170 -13.717 15.457 1.00 94.94 274 ALA A O 1
ATOM 2068 N N . VAL A 1 275 ? -3.930 -13.631 15.469 1.00 95.50 275 VAL A N 1
ATOM 2069 C CA . VAL A 1 275 ? -3.788 -13.281 14.047 1.00 95.50 275 VAL A CA 1
ATOM 2070 C C . VAL A 1 275 ? -4.268 -14.425 13.159 1.00 95.50 275 VAL A C 1
ATOM 2072 O O . VAL A 1 275 ? -5.042 -14.183 12.241 1.00 95.50 275 VAL A O 1
ATOM 2075 N N . ARG A 1 276 ? -3.876 -15.674 13.440 1.00 94.44 276 ARG A N 1
ATOM 2076 C CA . ARG A 1 276 ? -4.373 -16.834 12.681 1.00 94.44 276 ARG A CA 1
ATOM 2077 C C . ARG A 1 276 ? -5.895 -16.935 12.741 1.00 94.44 276 ARG A C 1
ATOM 2079 O O . ARG A 1 276 ? -6.533 -17.157 11.726 1.00 94.44 276 ARG A O 1
ATOM 2086 N N . GLU A 1 277 ? -6.478 -16.732 13.916 1.00 94.12 277 GLU A N 1
ATOM 2087 C CA . GLU A 1 277 ? -7.926 -16.748 14.092 1.00 94.12 277 GLU A CA 1
ATOM 2088 C C . GLU A 1 277 ? -8.642 -15.637 13.318 1.00 94.12 277 GLU A C 1
ATOM 2090 O O . GLU A 1 277 ? -9.682 -15.897 12.715 1.00 94.12 277 GLU A O 1
ATOM 2095 N N . CYS A 1 278 ? -8.078 -14.428 13.290 1.00 95.38 278 CYS A N 1
ATOM 2096 C CA . CYS A 1 278 ? -8.583 -13.350 12.441 1.00 95.38 278 CYS A CA 1
ATOM 2097 C C . CYS A 1 278 ? -8.502 -13.735 10.955 1.00 95.38 278 CYS A C 1
ATOM 2099 O O . CYS A 1 278 ? -9.458 -13.519 10.215 1.00 95.38 278 CYS A O 1
ATOM 2101 N N . GLY A 1 279 ? -7.397 -14.358 10.539 1.00 91.31 279 GLY A N 1
ATOM 2102 C CA . GLY A 1 279 ? -7.213 -14.853 9.177 1.00 91.31 279 GLY A CA 1
ATOM 2103 C C . GLY A 1 279 ? -8.239 -15.918 8.790 1.00 91.31 279 GLY A C 1
ATOM 2104 O O . GLY A 1 279 ? -8.889 -15.798 7.760 1.00 91.31 279 GLY A O 1
ATOM 2105 N N . ASP A 1 280 ? -8.463 -16.914 9.650 1.00 89.94 280 ASP A N 1
ATOM 2106 C CA . ASP A 1 280 ? -9.480 -17.957 9.440 1.00 89.94 280 ASP A CA 1
ATOM 2107 C C . ASP A 1 280 ? -10.909 -17.385 9.363 1.00 89.94 280 ASP A C 1
ATOM 2109 O O . ASP A 1 280 ? -11.787 -17.980 8.740 1.00 89.94 280 ASP A O 1
ATOM 2113 N N . ALA A 1 281 ? -11.157 -16.246 10.018 1.00 91.06 281 ALA A N 1
ATOM 2114 C CA . ALA A 1 281 ? -12.429 -15.526 9.979 1.00 91.06 281 ALA A CA 1
ATOM 2115 C C . ALA A 1 281 ? -12.543 -14.543 8.791 1.00 91.06 281 ALA A C 1
ATOM 2117 O O . ALA A 1 281 ? -13.569 -13.875 8.651 1.00 91.06 281 ALA A O 1
ATOM 2118 N N . GLY A 1 282 ? -11.514 -14.438 7.940 1.00 88.44 282 GLY A N 1
ATOM 2119 C CA . GLY A 1 282 ? -11.500 -13.564 6.764 1.00 88.44 282 GLY A CA 1
ATOM 2120 C C . GLY A 1 282 ? -11.391 -12.070 7.088 1.00 88.44 282 GLY A C 1
ATOM 2121 O O . GLY A 1 282 ? -11.902 -11.235 6.337 1.00 88.44 282 GLY A O 1
ATOM 2122 N N . VAL A 1 283 ? -10.771 -11.711 8.218 1.00 92.75 283 VAL A N 1
ATOM 2123 C CA . VAL A 1 283 ? -10.544 -10.309 8.602 1.00 92.75 283 VAL A CA 1
ATOM 2124 C C . VAL A 1 283 ? -9.569 -9.657 7.623 1.00 92.75 283 VAL A C 1
ATOM 2126 O O . VAL A 1 283 ? -8.470 -10.149 7.418 1.00 92.75 283 VAL A O 1
ATOM 2129 N N . GLY A 1 284 ? -9.922 -8.508 7.044 1.00 85.06 284 GLY A N 1
ATOM 2130 C CA . GLY A 1 284 ? -9.050 -7.844 6.064 1.00 85.06 284 GLY A CA 1
ATOM 2131 C C . GLY A 1 284 ? -7.840 -7.123 6.672 1.00 85.06 284 GLY A C 1
ATOM 2132 O O . GLY A 1 284 ? -6.799 -7.001 6.020 1.00 85.06 284 GLY A O 1
ATOM 2133 N N . VAL A 1 285 ? -7.970 -6.612 7.902 1.00 95.38 285 VAL A N 1
ATOM 2134 C CA . VAL A 1 285 ? -6.930 -5.820 8.574 1.00 95.38 285 VAL A CA 1
ATOM 2135 C C . VAL A 1 285 ? -6.864 -6.119 10.071 1.00 95.38 285 VAL A C 1
ATOM 2137 O O . VAL A 1 285 ? -7.887 -6.137 10.756 1.00 95.38 285 VAL A O 1
ATOM 2140 N N . VAL A 1 286 ? -5.647 -6.265 10.597 1.00 97.06 286 VAL A N 1
ATOM 2141 C CA . VAL A 1 286 ? -5.375 -6.332 12.038 1.00 97.06 286 VAL A CA 1
ATOM 2142 C C . VAL A 1 286 ? -4.566 -5.115 12.499 1.00 97.06 286 VAL A C 1
ATOM 2144 O O . VAL A 1 286 ? -3.514 -4.802 11.942 1.00 97.06 286 VAL A O 1
ATOM 2147 N N . ALA A 1 287 ? -5.041 -4.418 13.530 1.00 97.38 287 ALA A N 1
ATOM 2148 C CA . ALA A 1 287 ? -4.295 -3.381 14.239 1.00 97.38 287 ALA A CA 1
ATOM 2149 C C . ALA A 1 287 ? -3.779 -3.946 15.561 1.00 97.38 287 ALA A C 1
ATOM 2151 O O . ALA A 1 287 ? -4.563 -4.340 16.422 1.00 97.38 287 ALA A O 1
ATOM 2152 N N . ILE A 1 288 ? -2.462 -4.014 15.723 1.00 96.25 288 ILE A N 1
ATOM 2153 C CA . ILE A 1 288 ? -1.833 -4.677 16.865 1.00 96.25 288 ILE A CA 1
ATOM 2154 C C . ILE A 1 288 ? -1.302 -3.617 17.827 1.00 96.25 288 ILE A C 1
ATOM 2156 O O . ILE A 1 288 ? -0.275 -2.984 17.567 1.00 96.25 288 ILE A O 1
ATOM 2160 N N . LEU A 1 289 ? -2.012 -3.423 18.939 1.00 94.38 289 LEU A N 1
ATOM 2161 C CA . LEU A 1 289 ? -1.624 -2.464 19.979 1.00 94.38 289 LEU A CA 1
ATOM 2162 C C . LEU A 1 289 ? -0.560 -3.047 20.908 1.00 94.38 289 LEU A C 1
ATOM 2164 O O . LEU A 1 289 ? 0.271 -2.321 21.443 1.00 94.38 289 LEU A O 1
ATOM 2168 N N . THR A 1 290 ? -0.582 -4.366 21.095 1.00 92.00 290 THR A N 1
ATOM 2169 C CA . THR A 1 290 ? 0.371 -5.075 21.945 1.00 92.00 290 THR A CA 1
ATOM 2170 C C . THR A 1 290 ? 1.808 -4.833 21.489 1.00 92.00 290 THR A C 1
ATOM 2172 O O . THR A 1 290 ? 2.156 -5.084 20.332 1.00 92.00 290 THR A O 1
ATOM 2175 N N . GLU A 1 291 ? 2.647 -4.398 22.427 1.00 88.00 291 GLU A N 1
ATOM 2176 C CA . GLU A 1 291 ? 4.089 -4.293 22.230 1.00 88.00 291 GLU A CA 1
ATOM 2177 C C . GLU A 1 291 ? 4.727 -5.684 22.159 1.00 88.00 291 GLU A C 1
ATOM 2179 O O . GLU A 1 291 ? 4.451 -6.573 22.974 1.00 88.00 291 GLU A O 1
ATOM 2184 N N . LEU A 1 292 ? 5.598 -5.878 21.172 1.00 79.00 292 LEU A N 1
ATOM 2185 C CA . LEU A 1 292 ? 6.483 -7.036 21.132 1.00 79.00 292 LEU A CA 1
ATOM 2186 C C . LEU A 1 292 ? 7.730 -6.737 21.970 1.00 79.00 292 LEU A C 1
ATOM 2188 O O . LEU A 1 292 ? 8.190 -5.601 22.024 1.00 79.00 292 LEU A O 1
ATOM 2192 N N . THR A 1 293 ? 8.255 -7.754 22.658 1.00 62.88 293 THR A N 1
ATOM 2193 C CA . THR A 1 293 ? 9.449 -7.627 23.511 1.00 62.88 293 THR A CA 1
ATOM 2194 C C . THR A 1 293 ? 10.640 -7.038 22.747 1.00 62.88 293 THR A C 1
ATOM 2196 O O . THR A 1 293 ? 10.700 -7.181 21.529 1.00 62.88 293 THR A O 1
ATOM 2199 N N . GLU A 1 294 ? 11.550 -6.392 23.493 1.00 58.81 294 GLU A N 1
ATOM 2200 C CA . GLU A 1 294 ? 12.725 -5.601 23.069 1.00 58.81 294 GLU A CA 1
ATOM 2201 C C . GLU A 1 294 ? 13.365 -5.991 21.713 1.00 58.81 294 GLU A C 1
ATOM 2203 O O . GLU A 1 294 ? 13.394 -7.169 21.360 1.00 58.81 294 GLU A O 1
ATOM 2208 N N . PRO A 1 295 ? 13.965 -5.034 20.967 1.00 55.66 295 PRO A N 1
ATOM 2209 C CA . PRO A 1 295 ? 14.462 -5.193 19.588 1.00 55.66 295 PRO A CA 1
ATOM 2210 C C . PRO A 1 295 ? 15.674 -6.139 19.403 1.00 55.66 295 PRO A C 1
ATOM 2212 O O . PRO A 1 295 ? 16.429 -6.020 18.432 1.00 55.66 295 PRO A O 1
ATOM 2215 N N . ASP A 1 296 ? 15.873 -7.092 20.310 1.00 59.75 296 ASP A N 1
ATOM 2216 C CA . ASP A 1 296 ? 16.807 -8.198 20.174 1.00 59.75 296 ASP A CA 1
ATOM 2217 C C . ASP A 1 296 ? 16.346 -9.242 19.128 1.00 59.75 296 ASP A C 1
ATOM 2219 O O . ASP A 1 296 ? 15.372 -9.074 18.384 1.00 59.75 296 ASP A O 1
ATOM 2223 N N . GLY A 1 297 ? 17.104 -10.336 19.012 1.00 62.53 297 GLY A N 1
ATOM 2224 C CA . GLY A 1 297 ? 16.810 -11.398 18.050 1.00 62.53 297 GLY A CA 1
ATOM 2225 C C . GLY A 1 297 ? 15.471 -12.109 18.286 1.00 62.53 297 GLY A C 1
ATOM 2226 O O . GLY A 1 297 ? 14.874 -12.574 17.314 1.00 62.53 297 GLY A O 1
ATOM 2227 N N . GLU A 1 298 ? 14.986 -12.182 19.529 1.00 65.50 298 GLU A N 1
ATOM 2228 C CA . GLU A 1 298 ? 13.739 -12.870 19.882 1.00 65.50 298 GLU A CA 1
ATOM 2229 C C . GLU A 1 298 ? 12.521 -11.997 19.561 1.00 65.50 298 GLU A C 1
ATOM 2231 O O . GLU A 1 298 ? 11.603 -12.464 18.879 1.00 65.50 298 GLU A O 1
ATOM 2236 N N . GLY A 1 299 ? 12.549 -10.713 19.942 1.00 67.50 299 GLY A N 1
ATOM 2237 C CA . GLY A 1 299 ? 11.503 -9.742 19.593 1.00 67.50 299 GLY A CA 1
ATOM 2238 C C . GLY A 1 299 ? 11.329 -9.589 18.080 1.00 67.50 299 GLY A C 1
ATOM 2239 O O . GLY A 1 299 ? 10.215 -9.632 17.547 1.00 67.50 299 GLY A O 1
ATOM 2240 N N . ARG A 1 300 ? 12.448 -9.536 17.345 1.00 68.88 300 ARG A N 1
ATOM 2241 C CA . ARG A 1 300 ? 12.435 -9.489 15.877 1.00 68.88 300 ARG A CA 1
ATOM 2242 C C . ARG A 1 300 ? 11.824 -10.739 15.251 1.00 68.88 300 ARG A C 1
ATOM 2244 O O . ARG A 1 300 ? 11.072 -10.624 14.282 1.00 68.88 300 ARG A O 1
ATOM 2251 N N . HIS A 1 301 ? 12.159 -11.918 15.771 1.00 75.25 301 HIS A N 1
ATOM 2252 C CA . HIS A 1 301 ? 11.606 -13.167 15.263 1.00 75.25 301 HIS A CA 1
ATOM 2253 C C . HIS A 1 301 ? 10.093 -13.234 15.492 1.00 75.25 301 HIS A C 1
ATOM 2255 O O . HIS A 1 301 ? 9.356 -13.608 14.582 1.00 75.25 301 HIS A O 1
ATOM 2261 N N . ALA A 1 302 ? 9.617 -12.804 16.664 1.00 77.44 302 ALA A N 1
ATOM 2262 C CA . ALA A 1 302 ? 8.189 -12.738 16.961 1.00 77.44 302 ALA A CA 1
ATOM 2263 C C . ALA A 1 302 ? 7.442 -11.808 15.989 1.00 77.44 302 ALA A C 1
ATOM 2265 O O . ALA A 1 302 ? 6.430 -12.214 15.417 1.00 77.44 302 ALA A O 1
ATOM 2266 N N . ALA A 1 303 ? 7.975 -10.608 15.729 1.00 80.88 303 ALA A N 1
ATOM 2267 C CA . ALA A 1 303 ? 7.397 -9.662 14.771 1.00 80.88 303 ALA A CA 1
ATOM 2268 C C . ALA A 1 303 ? 7.310 -10.249 13.355 1.00 80.88 303 ALA A C 1
ATOM 2270 O O . ALA A 1 303 ? 6.289 -10.124 12.680 1.00 80.88 303 ALA A O 1
ATOM 2271 N N . GLU A 1 304 ? 8.366 -10.936 12.912 1.00 82.75 304 GLU A N 1
ATOM 2272 C CA . GLU A 1 304 ? 8.401 -11.597 11.608 1.00 82.75 304 GLU A CA 1
ATOM 2273 C C . GLU A 1 304 ? 7.390 -12.747 11.512 1.00 82.75 304 GLU A C 1
ATOM 2275 O O . GLU A 1 304 ? 6.718 -12.889 10.492 1.00 82.75 304 GLU A O 1
ATOM 2280 N N . VAL A 1 305 ? 7.235 -13.545 12.573 1.00 87.31 305 VAL A N 1
ATOM 2281 C CA . VAL A 1 305 ? 6.245 -14.631 12.619 1.00 87.31 305 VAL A CA 1
ATOM 2282 C C . VAL A 1 305 ? 4.820 -14.079 12.590 1.00 87.31 305 VAL A C 1
ATOM 2284 O O . VAL A 1 305 ? 3.998 -14.594 11.833 1.00 87.31 305 VAL A O 1
ATOM 2287 N N . VAL A 1 306 ? 4.529 -13.029 13.364 1.00 88.25 306 VAL A N 1
ATOM 2288 C CA . VAL A 1 306 ? 3.225 -12.345 13.368 1.00 88.25 306 VAL A CA 1
ATOM 2289 C C . VAL A 1 306 ? 2.908 -11.793 11.981 1.00 88.25 306 VAL A C 1
ATOM 2291 O O . VAL A 1 306 ? 1.857 -12.107 11.424 1.00 88.25 306 VAL A O 1
ATOM 2294 N N . PHE A 1 307 ? 3.836 -11.039 11.387 1.00 87.94 307 PHE A N 1
ATOM 2295 C CA . PHE A 1 307 ? 3.638 -10.458 10.063 1.00 87.94 307 PHE A CA 1
ATOM 2296 C C . PHE A 1 307 ? 3.477 -11.521 8.980 1.00 87.94 307 PHE A C 1
ATOM 2298 O O . PHE A 1 307 ? 2.560 -11.422 8.173 1.00 87.94 307 PHE A O 1
ATOM 2305 N N . ARG A 1 308 ? 4.313 -12.567 8.975 1.00 86.06 308 ARG A N 1
ATOM 2306 C CA . ARG A 1 308 ? 4.177 -13.668 8.014 1.00 86.06 308 ARG A CA 1
ATOM 2307 C C . ARG A 1 308 ? 2.835 -14.378 8.163 1.00 86.06 308 ARG A C 1
ATOM 2309 O O . ARG A 1 308 ? 2.211 -14.662 7.157 1.00 86.06 308 ARG A O 1
ATOM 2316 N N . THR A 1 309 ? 2.374 -14.609 9.392 1.00 89.94 309 THR A N 1
ATOM 2317 C CA . THR A 1 309 ? 1.063 -15.231 9.631 1.00 89.94 309 THR A CA 1
ATOM 2318 C C . THR A 1 309 ? -0.061 -14.358 9.075 1.00 89.94 309 THR A C 1
ATOM 2320 O O . THR A 1 309 ? -0.910 -14.861 8.354 1.00 89.94 309 THR A O 1
ATOM 2323 N N . ALA A 1 310 ? -0.049 -13.050 9.349 1.00 90.00 310 ALA A N 1
ATOM 2324 C CA . ALA A 1 310 ? -1.049 -12.136 8.795 1.00 90.00 310 ALA A CA 1
ATOM 2325 C C . ALA A 1 310 ? -1.004 -12.104 7.262 1.00 90.00 310 ALA A C 1
ATOM 2327 O O . ALA A 1 310 ? -2.038 -12.185 6.605 1.00 90.00 310 ALA A O 1
ATOM 2328 N N . ARG A 1 311 ? 0.213 -12.052 6.711 1.00 83.62 311 ARG A N 1
ATOM 2329 C CA . ARG A 1 311 ? 0.466 -12.085 5.276 1.00 83.62 311 ARG A CA 1
ATOM 2330 C C . ARG A 1 311 ? -0.097 -13.355 4.655 1.00 83.62 311 ARG A C 1
ATOM 2332 O O . ARG A 1 311 ? -0.853 -13.220 3.722 1.00 83.62 311 ARG A O 1
ATOM 2339 N N . ASP A 1 312 ? 0.192 -14.546 5.175 1.00 83.19 312 ASP A N 1
ATOM 2340 C CA . ASP A 1 312 ? -0.273 -15.822 4.601 1.00 83.19 312 ASP A CA 1
ATOM 2341 C C . ASP A 1 312 ? -1.819 -15.926 4.527 1.00 83.19 312 ASP A C 1
ATOM 2343 O O . ASP A 1 312 ? -2.352 -16.622 3.661 1.00 83.19 312 ASP A O 1
ATOM 2347 N N . HIS A 1 313 ? -2.530 -15.189 5.389 1.00 86.19 313 HIS A N 1
ATOM 2348 C CA . HIS A 1 313 ? -3.992 -15.040 5.402 1.00 86.19 313 HIS A CA 1
ATOM 2349 C C . HIS A 1 313 ? -4.493 -13.792 4.652 1.00 86.19 313 HIS A C 1
ATOM 2351 O O . HIS A 1 313 ? -5.575 -13.287 4.924 1.00 86.19 313 HIS A O 1
ATOM 2357 N N . GLY A 1 314 ? -3.680 -13.207 3.769 1.00 81.19 314 GLY A N 1
ATOM 2358 C CA . GLY A 1 314 ? -4.077 -12.040 2.989 1.00 81.19 314 GLY A CA 1
ATOM 2359 C C . GLY A 1 314 ? -4.530 -10.838 3.830 1.00 81.19 314 GLY A C 1
ATOM 2360 O O . GLY A 1 314 ? -5.343 -10.050 3.355 1.00 81.19 314 GLY A O 1
ATOM 2361 N N . MET A 1 315 ? -4.032 -10.678 5.061 1.00 88.94 315 MET A N 1
ATOM 2362 C CA . MET A 1 315 ? -4.408 -9.573 5.946 1.00 88.94 315 MET A CA 1
ATOM 2363 C C . MET A 1 315 ? -3.391 -8.437 5.893 1.00 88.94 315 MET A C 1
ATOM 2365 O O . MET A 1 315 ? -2.184 -8.662 5.775 1.00 88.94 315 MET A O 1
ATOM 2369 N N . ARG A 1 316 ? -3.872 -7.200 6.058 1.00 91.94 316 ARG A N 1
ATOM 2370 C CA . ARG A 1 316 ? -2.999 -6.052 6.342 1.00 91.94 316 ARG A CA 1
ATOM 2371 C C . ARG A 1 316 ? -2.689 -5.937 7.829 1.00 91.94 316 ARG A C 1
ATOM 2373 O O . ARG A 1 316 ? -3.506 -6.322 8.664 1.00 91.94 316 ARG A O 1
ATOM 2380 N N . VAL A 1 317 ? -1.551 -5.327 8.162 1.00 93.75 317 VAL A N 1
ATOM 2381 C CA . VAL A 1 317 ? -1.130 -5.079 9.551 1.00 93.75 317 VAL A CA 1
ATOM 2382 C C . VAL A 1 317 ? -0.858 -3.594 9.806 1.00 93.75 317 VAL A C 1
ATOM 2384 O O . VAL A 1 317 ? -0.040 -2.972 9.127 1.00 93.75 317 VAL A O 1
ATOM 2387 N N . VAL A 1 318 ? -1.496 -3.037 10.838 1.00 95.31 318 VAL A N 1
ATOM 2388 C CA . VAL A 1 318 ? -1.100 -1.767 11.472 1.00 95.31 318 VAL A CA 1
ATOM 2389 C C . VAL A 1 318 ? -0.390 -2.087 12.787 1.00 95.31 318 VAL A C 1
ATOM 2391 O O . VAL A 1 318 ? -0.902 -2.864 13.594 1.00 95.31 318 VAL A O 1
ATOM 2394 N N . GLY A 1 319 ? 0.791 -1.509 13.009 1.00 90.19 319 GLY A N 1
ATOM 2395 C CA . GLY A 1 319 ? 1.662 -1.885 14.124 1.00 90.19 319 GLY A CA 1
ATOM 2396 C C . GLY A 1 319 ? 2.627 -3.031 13.767 1.00 90.19 319 GLY A C 1
ATOM 2397 O O . GLY A 1 319 ? 3.051 -3.136 12.606 1.00 90.19 319 GLY A O 1
ATOM 2398 N N . PRO A 1 320 ? 3.000 -3.895 14.734 1.00 91.19 320 PRO A N 1
ATOM 2399 C CA . PRO A 1 320 ? 2.615 -3.906 16.150 1.00 91.19 320 PRO A CA 1
ATOM 2400 C C . PRO A 1 320 ? 3.126 -2.698 16.931 1.00 91.19 320 PRO A C 1
ATOM 2402 O O . PRO A 1 320 ? 3.746 -1.804 16.354 1.00 91.19 320 PRO A O 1
ATOM 2405 N N . SER A 1 321 ? 2.835 -2.663 18.233 1.00 88.81 321 SER A N 1
ATOM 2406 C CA . SER A 1 321 ? 3.222 -1.557 19.116 1.00 88.81 321 SER A CA 1
ATOM 2407 C C . SER A 1 321 ? 2.621 -0.212 18.679 1.00 88.81 321 SER A C 1
ATOM 2409 O O . SER A 1 321 ? 3.225 0.844 18.869 1.00 88.81 321 SER A O 1
ATOM 2411 N N . CYS A 1 322 ? 1.446 -0.230 18.036 1.00 91.44 322 CYS A N 1
ATOM 2412 C CA . CYS A 1 322 ? 0.741 1.007 17.718 1.00 91.44 322 CYS A CA 1
ATOM 2413 C C . CYS A 1 322 ? -0.065 1.494 18.929 1.00 91.44 322 CYS A C 1
ATOM 2415 O O . CYS A 1 322 ? -0.694 0.718 19.638 1.00 91.44 322 CYS A O 1
ATOM 2417 N N . THR A 1 323 ? -0.054 2.800 19.176 1.00 88.94 323 THR A N 1
ATOM 2418 C CA . THR A 1 323 ? -0.712 3.416 20.343 1.00 88.94 323 THR A CA 1
ATOM 2419 C C . THR A 1 323 ? -2.153 3.840 20.080 1.00 88.94 323 THR A C 1
ATOM 2421 O O . THR A 1 323 ? -2.917 4.057 21.021 1.00 88.94 323 THR A O 1
ATOM 2424 N N . GLY A 1 324 ? -2.558 3.913 18.812 1.00 88.81 324 GLY A N 1
ATOM 2425 C CA . GLY A 1 324 ? -3.961 4.019 18.453 1.00 88.81 324 GLY A CA 1
ATOM 2426 C C . GLY A 1 324 ? -4.243 4.523 17.045 1.00 88.81 324 GLY A C 1
ATOM 2427 O O . GLY A 1 324 ? -3.347 4.953 16.311 1.00 88.81 324 GLY A O 1
ATOM 2428 N N . ILE A 1 325 ? -5.523 4.447 16.687 1.00 96.62 325 ILE A N 1
ATOM 2429 C CA . ILE A 1 325 ? -6.081 4.887 15.405 1.00 96.62 325 ILE A CA 1
ATOM 2430 C C . ILE A 1 325 ? -7.317 5.745 15.686 1.00 96.62 325 ILE A C 1
ATOM 2432 O O . ILE A 1 325 ? -8.188 5.356 16.467 1.00 96.62 325 ILE A O 1
ATOM 2436 N N . PHE A 1 326 ? -7.409 6.903 15.035 1.00 96.56 326 PHE A N 1
ATOM 2437 C CA . PHE A 1 326 ? -8.499 7.855 15.220 1.00 96.56 326 PHE A CA 1
ATOM 2438 C C . PHE A 1 326 ? -9.020 8.362 13.879 1.00 96.56 326 PHE A C 1
ATOM 2440 O O . PHE A 1 326 ? -8.248 8.630 12.955 1.00 96.56 326 PHE A O 1
ATOM 2447 N N . ASN A 1 327 ? -10.331 8.576 13.805 1.00 97.56 327 ASN A N 1
ATOM 2448 C CA . ASN A 1 327 ? -10.976 9.316 12.726 1.00 97.56 327 ASN A CA 1
ATOM 2449 C C . ASN A 1 327 ? -12.141 10.126 13.299 1.00 97.56 327 ASN A C 1
ATOM 2451 O O . ASN A 1 327 ? -13.127 9.569 13.783 1.00 97.56 327 ASN A O 1
ATOM 2455 N N . THR A 1 328 ? -12.027 11.448 13.231 1.00 96.69 328 THR A N 1
ATOM 2456 C CA . THR A 1 328 ? -12.993 12.382 13.825 1.00 96.69 328 THR A CA 1
ATOM 2457 C C . THR A 1 328 ? -14.125 12.762 12.865 1.00 96.69 328 THR A C 1
ATOM 2459 O O . THR A 1 328 ? -14.938 13.635 13.188 1.00 96.69 328 THR A O 1
ATOM 2462 N N . ASP A 1 329 ? -14.213 12.128 11.684 1.00 96.31 329 ASP A N 1
ATOM 2463 C CA . ASP A 1 329 ? -15.362 12.280 10.791 1.00 96.31 329 ASP A CA 1
ATOM 2464 C C . ASP A 1 329 ? -16.661 12.026 11.562 1.00 96.31 329 ASP A C 1
ATOM 2466 O O . ASP A 1 329 ? -16.804 10.957 12.160 1.00 96.31 329 ASP A O 1
ATOM 2470 N N . PRO A 1 330 ? -17.652 12.931 11.518 1.00 94.12 330 PRO A N 1
ATOM 2471 C CA . PRO A 1 330 ? -18.967 12.655 12.069 1.00 94.12 330 PRO A CA 1
ATOM 2472 C C . PRO A 1 330 ? -19.625 11.409 11.484 1.00 94.12 330 PRO A C 1
ATOM 2474 O O . PRO A 1 330 ? -20.489 10.857 12.145 1.00 94.12 330 PRO A O 1
ATOM 2477 N N . ALA A 1 331 ? -19.273 10.965 10.281 1.00 95.69 331 ALA A N 1
ATOM 2478 C CA . ALA A 1 331 ? -19.778 9.725 9.705 1.00 95.69 331 ALA A CA 1
ATOM 2479 C C . ALA A 1 331 ? -19.092 8.466 10.267 1.00 95.69 331 ALA A C 1
ATOM 2481 O O . ALA A 1 331 ? -19.632 7.379 10.088 1.00 95.69 331 ALA A O 1
ATOM 2482 N N . VAL A 1 332 ? -17.945 8.601 10.946 1.00 96.56 332 VAL A N 1
ATOM 2483 C CA . VAL A 1 332 ? -17.131 7.477 11.438 1.00 96.56 332 VAL A CA 1
ATOM 2484 C C . VAL A 1 332 ? -17.011 7.488 12.966 1.00 96.56 332 VAL A C 1
ATOM 2486 O O . VAL A 1 332 ? -17.508 6.572 13.615 1.00 96.56 332 VAL A O 1
ATOM 2489 N N . ARG A 1 333 ? -16.397 8.532 13.545 1.00 95.81 333 ARG A N 1
ATOM 2490 C CA . ARG A 1 333 ? -16.126 8.701 14.989 1.00 95.81 333 ARG A CA 1
ATOM 2491 C C . ARG A 1 333 ? -15.354 7.525 15.603 1.00 95.81 333 ARG A C 1
ATOM 2493 O O . ARG A 1 333 ? -15.813 6.868 16.532 1.00 95.81 333 ARG A O 1
ATOM 2500 N N . LEU A 1 334 ? -14.177 7.249 15.050 1.00 96.62 334 LEU A N 1
ATOM 2501 C CA . LEU A 1 334 ? -13.299 6.156 15.465 1.00 96.62 334 LEU A CA 1
ATOM 2502 C C . LEU A 1 334 ? -12.319 6.618 16.552 1.00 96.62 334 LEU A C 1
ATOM 2504 O O . LEU A 1 334 ? -11.617 7.613 16.362 1.00 96.62 334 LEU A O 1
ATOM 2508 N N . HIS A 1 335 ? -12.235 5.860 17.646 1.00 95.50 335 HIS A N 1
ATOM 2509 C CA . HIS A 1 335 ? -11.236 6.027 18.702 1.00 95.50 335 HIS A CA 1
ATOM 2510 C C . HIS A 1 335 ? -10.769 4.643 19.169 1.00 95.50 335 HIS A C 1
ATOM 2512 O O . HIS A 1 335 ? -11.433 3.990 19.968 1.00 95.50 335 HIS A O 1
ATOM 2518 N N . LEU A 1 336 ? -9.625 4.193 18.652 1.00 95.50 336 LEU A N 1
ATOM 2519 C CA . LEU A 1 336 ? -9.026 2.896 18.967 1.00 95.50 336 LEU A CA 1
ATOM 2520 C C . LEU A 1 336 ? -7.703 3.088 19.703 1.00 95.50 336 LEU A C 1
ATOM 2522 O O . LEU A 1 336 ? -6.638 2.875 19.131 1.00 95.50 336 LEU A O 1
ATOM 2526 N N . SER A 1 337 ? -7.764 3.523 20.959 1.00 93.25 337 SER A N 1
ATOM 2527 C CA . SER A 1 337 ? -6.589 3.685 21.818 1.00 93.25 337 SER A CA 1
ATOM 2528 C C . SER A 1 337 ? -6.929 3.306 23.259 1.00 93.25 337 SER A C 1
ATOM 2530 O O . SER A 1 337 ? -8.042 3.585 23.714 1.00 93.25 337 SER A O 1
ATOM 2532 N N . PRO A 1 338 ? -6.000 2.687 24.008 1.00 89.75 338 PRO A N 1
ATOM 2533 C CA . PRO A 1 338 ? -6.180 2.486 25.438 1.00 89.75 338 PRO A CA 1
ATOM 2534 C C . PRO A 1 338 ? -5.906 3.767 26.239 1.00 89.75 338 PRO A C 1
ATOM 2536 O O . PRO A 1 338 ? -6.187 3.805 27.435 1.00 89.75 338 PRO A O 1
ATOM 2539 N N . VAL A 1 339 ? -5.349 4.803 25.604 1.00 86.31 339 VAL A N 1
ATOM 2540 C CA . VAL A 1 339 ? -5.053 6.094 26.231 1.00 86.31 339 VAL A CA 1
ATOM 2541 C C . VAL A 1 339 ? -6.301 6.984 26.154 1.00 86.31 339 VAL A C 1
ATOM 2543 O O . VAL A 1 339 ? -6.909 7.075 25.088 1.00 86.31 339 VAL A O 1
ATOM 2546 N N . PRO A 1 340 ? -6.729 7.615 27.265 1.00 81.25 340 PRO A N 1
ATOM 2547 C CA . PRO A 1 340 ? -7.877 8.515 27.259 1.00 81.25 340 PRO A CA 1
ATOM 2548 C C . PRO A 1 340 ? -7.554 9.835 26.550 1.00 81.25 340 PRO A C 1
ATOM 2550 O O . PRO A 1 340 ? -6.405 10.256 26.502 1.00 81.25 340 PRO A O 1
ATOM 2553 N N . GLY A 1 341 ? -8.595 10.531 26.087 1.00 78.38 341 GLY A N 1
ATOM 2554 C CA . GLY A 1 341 ? -8.464 11.818 25.395 1.00 78.38 341 GLY A CA 1
ATOM 2555 C C . GLY A 1 341 ? -8.734 11.683 23.901 1.00 78.38 341 GLY A C 1
ATOM 2556 O O . GLY A 1 341 ? -7.846 11.395 23.109 1.00 78.38 341 GLY A O 1
ATOM 2557 N N . ALA A 1 342 ? -9.992 11.887 23.504 1.00 78.69 342 ALA A N 1
ATOM 2558 C CA . ALA A 1 342 ? -10.327 11.964 22.088 1.00 78.69 342 ALA A CA 1
ATOM 2559 C C . ALA A 1 342 ? -9.820 13.299 21.517 1.00 78.69 342 ALA A C 1
ATOM 2561 O O . ALA A 1 342 ? -10.098 14.346 22.114 1.00 78.69 342 ALA A O 1
ATOM 2562 N N . PRO A 1 343 ? -9.131 13.293 20.365 1.00 88.00 343 PRO A N 1
ATOM 2563 C CA . PRO A 1 343 ? -8.696 14.529 19.748 1.00 88.00 343 PRO A CA 1
ATOM 2564 C C . PRO A 1 343 ? -9.901 15.354 19.287 1.00 88.00 343 PRO A C 1
ATOM 2566 O O . PRO A 1 343 ? -10.958 14.824 18.922 1.00 88.00 343 PRO A O 1
ATOM 2569 N N . THR A 1 344 ? -9.736 16.674 19.283 1.00 90.12 344 THR A N 1
ATOM 2570 C CA . THR A 1 344 ? -10.727 17.583 18.710 1.00 90.12 344 THR A CA 1
ATOM 2571 C C . THR A 1 344 ? -10.806 17.371 17.201 1.00 90.12 344 THR A C 1
ATOM 2573 O O . THR A 1 344 ? -9.830 17.015 16.544 1.00 90.12 344 THR A O 1
ATOM 2576 N N . ARG A 1 345 ? -11.993 17.566 16.625 1.00 94.06 345 ARG A N 1
ATOM 2577 C CA . ARG A 1 345 ? -12.185 17.446 15.177 1.00 94.06 345 ARG A CA 1
ATOM 2578 C C . ARG A 1 345 ? -11.545 18.630 14.450 1.00 94.06 345 ARG A C 1
ATOM 2580 O O . ARG A 1 345 ? -11.812 19.773 14.807 1.00 94.06 345 ARG A O 1
ATOM 2587 N N . GLY A 1 346 ? -10.840 18.352 13.356 1.00 93.69 346 GLY A N 1
ATOM 2588 C CA . GLY A 1 346 ? -10.398 19.355 12.381 1.00 93.69 346 GLY A CA 1
ATOM 2589 C C . GLY A 1 346 ? -9.983 18.734 11.056 1.00 93.69 346 GLY A C 1
ATOM 2590 O O . GLY A 1 346 ? -10.596 17.754 10.623 1.00 93.69 346 GLY A O 1
ATOM 2591 N N . SER A 1 347 ? -8.981 19.327 10.407 1.00 94.50 347 SER A N 1
ATOM 2592 C CA . SER A 1 347 ? -8.557 18.987 9.044 1.00 94.50 347 SER A CA 1
ATOM 2593 C C . SER A 1 347 ? -7.121 18.449 8.946 1.00 94.50 347 SER A C 1
ATOM 2595 O O . SER A 1 347 ? -6.672 18.088 7.853 1.00 94.50 347 SER A O 1
ATOM 2597 N N . VAL A 1 348 ? -6.402 18.312 10.067 1.00 97.00 348 VAL A N 1
ATOM 2598 C CA . VAL A 1 348 ? -5.008 17.837 10.079 1.00 97.00 348 VAL A CA 1
ATOM 2599 C C . VAL A 1 348 ? -4.953 16.322 10.254 1.00 97.00 348 VAL A C 1
ATOM 2601 O O . VAL A 1 348 ? -5.533 15.773 11.189 1.00 97.00 348 VAL A O 1
ATOM 2604 N N . SER A 1 349 ? -4.277 15.612 9.351 1.00 97.88 349 SER A N 1
ATOM 2605 C CA . SER A 1 349 ? -4.098 14.159 9.454 1.00 97.88 349 SER A CA 1
ATOM 2606 C C . SER A 1 349 ? -2.669 13.784 9.812 1.00 97.88 349 SER A C 1
ATOM 2608 O O . SER A 1 349 ? -1.733 14.280 9.193 1.00 97.88 349 SER A O 1
ATOM 2610 N N . PHE A 1 350 ? -2.512 12.889 10.782 1.00 96.56 350 PHE A N 1
ATOM 2611 C CA . PHE A 1 350 ? -1.224 12.516 11.358 1.00 96.56 350 PHE A CA 1
ATOM 2612 C C . PHE A 1 350 ? -0.919 11.033 11.136 1.00 96.56 350 PHE A C 1
ATOM 2614 O O . PHE A 1 350 ? -1.783 10.173 11.320 1.00 96.56 350 PHE A O 1
ATOM 2621 N N . ALA A 1 351 ? 0.335 10.722 10.814 1.00 95.50 351 ALA A N 1
ATOM 2622 C CA . ALA A 1 351 ? 0.886 9.379 10.946 1.00 95.50 351 ALA A CA 1
ATOM 2623 C C . ALA A 1 351 ? 2.162 9.438 11.775 1.00 95.50 351 ALA A C 1
ATOM 2625 O O . ALA A 1 351 ? 3.104 10.143 11.408 1.00 95.50 351 ALA A O 1
ATOM 2626 N N . CYS A 1 352 ? 2.203 8.675 12.859 1.00 93.06 352 CYS A N 1
ATOM 2627 C CA . CYS A 1 352 ? 3.329 8.663 13.781 1.00 93.06 352 CYS A CA 1
ATOM 2628 C C . CYS A 1 352 ? 3.901 7.257 13.883 1.00 93.06 352 CYS A C 1
ATOM 2630 O O . CYS A 1 352 ? 3.214 6.333 14.303 1.00 93.06 352 CYS A O 1
ATOM 2632 N N . GLN A 1 353 ? 5.160 7.077 13.485 1.00 89.12 353 GLN A N 1
ATOM 2633 C CA . GLN A 1 353 ? 5.817 5.779 13.617 1.00 89.12 353 GLN A CA 1
ATOM 2634 C C . GLN A 1 353 ? 6.155 5.452 15.075 1.00 89.12 353 GLN A C 1
ATOM 2636 O O . GLN A 1 353 ? 5.912 4.338 15.522 1.00 89.12 353 GLN A O 1
ATOM 2641 N N . SER A 1 354 ? 6.650 6.429 15.832 1.00 85.25 354 SER A N 1
ATOM 2642 C CA . SER A 1 354 ? 6.893 6.254 17.262 1.00 85.25 354 SER A CA 1
ATOM 2643 C C . SER A 1 354 ? 5.578 6.308 18.040 1.00 85.25 354 SER A C 1
ATOM 2645 O O . SER A 1 354 ? 4.853 7.303 17.979 1.00 85.25 354 SER A O 1
ATOM 2647 N N . GLY A 1 355 ? 5.283 5.245 18.793 1.00 79.50 355 GLY A N 1
ATOM 2648 C CA . GLY A 1 355 ? 4.086 5.161 19.629 1.00 79.50 355 GLY A CA 1
ATOM 2649 C C . GLY A 1 355 ? 4.050 6.231 20.724 1.00 79.50 355 GLY A C 1
ATOM 2650 O O . GLY A 1 355 ? 3.040 6.922 20.865 1.00 79.50 355 GLY A O 1
ATOM 2651 N N . ALA A 1 356 ? 5.164 6.403 21.446 1.00 79.50 356 ALA A N 1
ATOM 2652 C CA . ALA A 1 356 ? 5.303 7.396 22.513 1.00 79.50 356 ALA A CA 1
ATOM 2653 C C . ALA A 1 356 ? 5.245 8.833 21.973 1.00 79.50 356 ALA A C 1
ATOM 2655 O O . ALA A 1 356 ? 4.445 9.629 22.455 1.00 79.50 356 ALA A O 1
ATOM 2656 N N . ALA A 1 357 ? 5.998 9.141 20.908 1.00 81.44 357 ALA A N 1
ATOM 2657 C CA . ALA A 1 357 ? 5.932 10.470 20.296 1.00 81.44 357 ALA A CA 1
ATOM 2658 C C . ALA A 1 357 ? 4.542 10.760 19.704 1.00 81.44 357 ALA A C 1
ATOM 2660 O O . ALA A 1 357 ? 4.114 11.907 19.659 1.00 81.44 357 ALA A O 1
ATOM 2661 N N . GLY A 1 358 ? 3.822 9.726 19.258 1.00 85.25 358 GLY A N 1
ATOM 2662 C CA . GLY A 1 358 ? 2.442 9.850 18.803 1.00 85.25 358 GLY A CA 1
ATOM 2663 C C . GLY A 1 358 ? 1.475 10.302 19.902 1.00 85.25 358 GLY A C 1
ATOM 2664 O O . GLY A 1 358 ? 0.594 11.111 19.622 1.00 85.25 358 GLY A O 1
ATOM 2665 N N . ALA A 1 359 ? 1.652 9.828 21.139 1.00 84.38 359 ALA A N 1
ATOM 2666 C CA . ALA A 1 359 ? 0.866 10.298 22.281 1.00 84.38 359 ALA A CA 1
ATOM 2667 C C . ALA A 1 359 ? 1.167 11.775 22.586 1.00 84.38 359 ALA A C 1
ATOM 2669 O O . ALA A 1 359 ? 0.238 12.574 22.666 1.00 84.38 359 ALA A O 1
ATOM 2670 N N . ASP A 1 360 ? 2.450 12.157 22.614 1.00 87.69 360 ASP A N 1
ATOM 2671 C CA . ASP A 1 360 ? 2.863 13.555 22.811 1.00 87.69 360 ASP A CA 1
ATOM 2672 C C . ASP A 1 360 ? 2.292 14.485 21.723 1.00 87.69 360 ASP A C 1
ATOM 2674 O O . ASP A 1 360 ? 1.894 15.615 22.001 1.00 87.69 360 ASP A O 1
ATOM 2678 N N . VAL A 1 361 ? 2.228 14.016 20.469 1.00 88.81 361 VAL A N 1
ATOM 2679 C CA . VAL A 1 361 ? 1.599 14.750 19.358 1.00 88.81 361 VAL A CA 1
ATOM 2680 C C . VAL A 1 361 ? 0.105 14.959 19.609 1.00 88.81 361 VAL A C 1
ATOM 2682 O O . VAL A 1 361 ? -0.395 16.054 19.370 1.00 88.81 361 VAL A O 1
ATOM 2685 N N . LEU A 1 362 ? -0.624 13.951 20.086 1.00 88.81 362 LEU A N 1
ATOM 2686 C CA . LEU A 1 362 ? -2.056 14.097 20.369 1.00 88.81 362 LEU A CA 1
ATOM 2687 C C . LEU A 1 362 ? -2.317 15.045 21.545 1.00 88.81 362 LEU A C 1
ATOM 2689 O O . LEU A 1 362 ? -3.194 15.904 21.436 1.00 88.81 362 LEU A O 1
ATOM 2693 N N . ASP A 1 363 ? -1.535 14.934 22.619 1.00 88.12 363 ASP A N 1
ATOM 2694 C CA . ASP A 1 363 ? -1.647 15.808 23.789 1.00 88.12 363 ASP A CA 1
ATOM 2695 C C . ASP A 1 363 ? -1.370 17.269 23.410 1.00 88.12 363 ASP A C 1
ATOM 2697 O O . ASP A 1 363 ? -2.183 18.153 23.684 1.00 88.12 363 ASP A O 1
ATOM 2701 N N . LEU A 1 364 ? -0.278 17.526 22.683 1.00 89.50 364 LEU A N 1
ATOM 2702 C CA . LEU A 1 364 ? 0.059 18.872 22.212 1.00 89.50 364 LEU A CA 1
ATOM 2703 C C . LEU A 1 364 ? -0.963 19.417 21.208 1.00 89.50 364 LEU A C 1
ATOM 2705 O O . LEU A 1 364 ? -1.283 20.603 21.254 1.00 89.50 364 LEU A O 1
ATOM 2709 N N . ALA A 1 365 ? -1.500 18.580 20.315 1.00 90.25 365 ALA A N 1
ATOM 2710 C CA . ALA A 1 365 ? -2.561 19.003 19.404 1.00 90.25 365 ALA A CA 1
ATOM 2711 C C . ALA A 1 365 ? -3.807 19.454 20.181 1.00 90.25 365 ALA A C 1
ATOM 2713 O O . ALA A 1 365 ? -4.390 20.487 19.854 1.00 90.25 365 ALA A O 1
ATOM 2714 N N . ALA A 1 366 ? -4.182 18.728 21.240 1.00 89.25 366 ALA A N 1
ATOM 2715 C CA . ALA A 1 366 ? -5.290 19.105 22.108 1.00 89.25 366 ALA A CA 1
ATOM 2716 C C . ALA A 1 366 ? -5.009 20.408 22.879 1.00 89.25 366 ALA A C 1
ATOM 2718 O O . ALA A 1 366 ? -5.876 21.282 22.920 1.00 89.25 366 ALA A O 1
ATOM 2719 N N . GLU A 1 367 ? -3.806 20.572 23.443 1.00 90.81 367 GLU A N 1
ATOM 2720 C CA . GLU A 1 367 ? -3.388 21.798 24.146 1.00 90.81 367 GLU A CA 1
ATOM 2721 C C . GLU A 1 367 ? -3.388 23.036 23.240 1.00 90.81 367 GLU A C 1
ATOM 2723 O O . GLU A 1 367 ? -3.721 24.136 23.686 1.00 90.81 367 GLU A O 1
ATOM 2728 N N . LEU A 1 368 ? -3.020 22.860 21.970 1.00 90.81 368 LEU A N 1
ATOM 2729 C CA . LEU A 1 368 ? -2.944 23.928 20.973 1.00 90.81 368 LEU A CA 1
ATOM 2730 C C . LEU A 1 368 ? -4.239 24.108 20.167 1.00 90.81 368 LEU A C 1
ATOM 2732 O O . LEU A 1 368 ? -4.252 24.897 19.223 1.00 90.81 368 LEU A O 1
ATOM 2736 N N . GLU A 1 369 ? -5.307 23.390 20.531 1.00 90.44 369 GLU A N 1
ATOM 2737 C CA . GLU A 1 369 ? -6.614 23.393 19.859 1.00 90.44 369 GLU A CA 1
ATOM 2738 C C . GLU A 1 369 ? -6.549 23.047 18.357 1.00 90.44 369 GLU A C 1
ATOM 2740 O O . GLU A 1 369 ? -7.406 23.451 17.570 1.00 90.44 369 GLU A O 1
ATOM 2745 N N . ILE A 1 370 ? -5.552 22.259 17.951 1.00 92.19 370 ILE A N 1
ATOM 2746 C CA . ILE A 1 370 ? -5.372 21.810 16.569 1.00 92.19 370 ILE A CA 1
ATOM 2747 C C . ILE A 1 370 ? -6.276 20.610 16.321 1.00 92.19 370 ILE A C 1
ATOM 2749 O O . ILE A 1 370 ? -6.139 19.552 16.937 1.00 92.19 370 ILE A O 1
ATOM 2753 N N . GLY A 1 371 ? -7.216 20.777 15.396 1.00 93.81 371 GLY A N 1
ATOM 2754 C CA . GLY A 1 371 ? -8.209 19.757 15.116 1.00 93.81 371 GLY A CA 1
ATOM 2755 C C . GLY A 1 371 ? -7.661 18.631 14.234 1.00 93.81 371 GLY A C 1
ATOM 2756 O O . GLY A 1 371 ? -7.227 18.835 13.098 1.00 93.81 371 GLY A O 1
ATOM 2757 N N . VAL A 1 372 ? -7.771 17.404 14.727 1.00 96.12 372 VAL A N 1
ATOM 2758 C CA . VAL A 1 372 ? -7.366 16.183 14.031 1.00 96.12 372 VAL A CA 1
ATOM 2759 C C . VAL A 1 372 ? -8.492 15.717 13.116 1.00 96.12 372 VAL A C 1
ATOM 2761 O O . VAL A 1 372 ? -9.640 15.618 13.541 1.00 96.12 372 VAL A O 1
ATOM 2764 N N . ARG A 1 373 ? -8.170 15.391 11.865 1.00 97.12 373 ARG A N 1
ATOM 2765 C CA . ARG A 1 373 ? -9.025 14.676 10.907 1.00 97.12 373 ARG A CA 1
ATOM 2766 C C . ARG A 1 373 ? -8.897 13.165 11.085 1.00 97.12 373 ARG A C 1
ATOM 2768 O O . ARG A 1 373 ? -9.892 12.467 11.271 1.00 97.12 373 ARG A O 1
ATOM 2775 N N . SER A 1 374 ? -7.664 12.674 11.033 1.00 97.44 374 SER A N 1
ATOM 2776 C CA . SER A 1 374 ? -7.318 11.274 11.274 1.00 97.44 374 SER A CA 1
ATOM 2777 C C . SER A 1 374 ? -5.944 11.172 11.931 1.00 97.44 374 SER A C 1
ATOM 2779 O O . SER A 1 374 ? -5.088 12.028 11.716 1.00 97.44 374 SER A O 1
ATOM 2781 N N . PHE A 1 375 ? -5.731 10.140 12.737 1.00 96.94 375 PHE A N 1
ATOM 2782 C CA . PHE A 1 375 ? -4.434 9.846 13.341 1.00 96.94 375 PHE A CA 1
ATOM 2783 C C . PHE A 1 375 ? -4.175 8.347 13.260 1.00 96.94 375 PHE A C 1
ATOM 2785 O O . PHE A 1 375 ? -5.051 7.551 13.600 1.00 96.94 375 PHE A O 1
ATOM 2792 N N . VAL A 1 376 ? -2.972 7.960 12.843 1.00 96.56 376 VAL A N 1
ATOM 2793 C CA . VAL A 1 376 ? -2.534 6.562 12.828 1.00 96.56 376 VAL A CA 1
ATOM 2794 C C . VAL A 1 376 ? -1.163 6.448 13.476 1.00 96.56 376 VAL A C 1
ATOM 2796 O O . VAL A 1 376 ? -0.171 6.960 12.955 1.00 96.56 376 VAL A O 1
ATOM 2799 N N . SER A 1 377 ? -1.091 5.720 14.585 1.00 94.75 377 SER A N 1
ATOM 2800 C CA . SER A 1 377 ? 0.179 5.216 15.097 1.00 94.75 377 SER A CA 1
ATOM 2801 C C . SER A 1 377 ? 0.594 3.998 14.266 1.00 94.75 377 SER A C 1
ATOM 2803 O O . SER A 1 377 ? -0.147 3.022 14.185 1.00 94.75 377 SER A O 1
ATOM 2805 N N . LEU A 1 378 ? 1.745 4.054 13.594 1.00 91.75 378 LEU A N 1
ATOM 2806 C CA . LEU A 1 378 ? 2.236 2.961 12.741 1.00 91.75 378 LEU A CA 1
ATOM 2807 C C . LEU A 1 378 ? 3.024 1.910 13.534 1.00 91.75 378 LEU A C 1
ATOM 2809 O O . LEU A 1 378 ? 3.190 0.791 13.045 1.00 91.75 378 LEU A O 1
ATOM 2813 N N . GLY A 1 379 ? 3.518 2.274 14.723 1.00 89.56 379 GLY A N 1
ATOM 2814 C CA . GLY A 1 379 ? 4.384 1.437 15.549 1.00 89.56 379 GLY A CA 1
ATOM 2815 C C . GLY A 1 379 ? 5.594 0.912 14.771 1.00 89.56 379 GLY A C 1
ATOM 2816 O O . GLY A 1 379 ? 6.247 1.638 14.015 1.00 89.56 379 GLY A O 1
ATOM 2817 N N . ASP A 1 380 ? 5.842 -0.389 14.885 1.00 84.38 380 ASP A N 1
ATOM 2818 C CA . ASP A 1 380 ? 6.935 -1.090 14.203 1.00 84.38 380 ASP A CA 1
ATOM 2819 C C . ASP A 1 380 ? 6.856 -1.044 12.669 1.00 84.38 380 ASP A C 1
ATOM 2821 O O . ASP A 1 380 ? 7.855 -1.329 11.999 1.00 84.38 380 ASP A O 1
ATOM 2825 N N . LYS A 1 381 ? 5.685 -0.688 12.117 1.00 86.69 381 LYS A N 1
ATOM 2826 C CA . LYS A 1 381 ? 5.440 -0.470 10.688 1.00 86.69 381 LYS A CA 1
ATOM 2827 C C . LYS A 1 381 ? 5.887 -1.660 9.828 1.00 86.69 381 LYS A C 1
ATOM 2829 O O . LYS A 1 381 ? 6.752 -1.529 8.957 1.00 86.69 381 LYS A O 1
ATOM 2834 N N . LEU A 1 382 ? 5.304 -2.833 10.090 1.00 83.12 382 LEU A N 1
ATOM 2835 C CA . LEU A 1 382 ? 5.606 -4.060 9.336 1.00 83.12 382 LEU A CA 1
ATOM 2836 C C . LEU A 1 382 ? 4.937 -4.102 7.954 1.00 83.12 382 LEU A C 1
ATOM 2838 O O . LEU A 1 382 ? 5.454 -4.766 7.058 1.00 83.12 382 LEU A O 1
ATOM 2842 N N . ASP A 1 383 ? 3.820 -3.390 7.780 1.00 87.00 383 ASP A N 1
ATOM 2843 C CA . ASP A 1 383 ? 3.039 -3.379 6.540 1.00 87.00 383 ASP A CA 1
ATOM 2844 C C . ASP A 1 383 ? 2.503 -1.984 6.194 1.00 87.00 383 ASP A C 1
ATOM 2846 O O . ASP A 1 383 ? 3.092 -1.303 5.351 1.00 87.00 383 ASP A O 1
ATOM 2850 N N . VAL A 1 384 ? 1.415 -1.537 6.840 1.00 90.69 384 VAL A N 1
ATOM 2851 C CA . VAL A 1 384 ? 0.816 -0.227 6.548 1.00 90.69 384 VAL A CA 1
ATOM 2852 C C . VAL A 1 384 ? 1.836 0.871 6.829 1.00 90.69 384 VAL A C 1
ATOM 2854 O O . VAL A 1 384 ? 2.468 0.906 7.884 1.00 90.69 384 VAL A O 1
ATOM 2857 N N . SER A 1 385 ? 2.005 1.778 5.871 1.00 89.31 385 SER A N 1
ATOM 2858 C CA . SER A 1 385 ? 3.072 2.770 5.863 1.00 89.31 385 SER A CA 1
ATOM 2859 C C . SER A 1 385 ? 2.550 4.185 5.606 1.00 89.31 385 SER A C 1
ATOM 2861 O O . SER A 1 385 ? 1.419 4.396 5.168 1.00 89.31 385 SER A O 1
ATOM 2863 N N . GLY A 1 386 ? 3.422 5.181 5.790 1.00 89.25 386 GLY A N 1
ATOM 2864 C CA . GLY A 1 386 ? 3.125 6.564 5.403 1.00 89.25 386 GLY A CA 1
ATOM 2865 C C . GLY A 1 386 ? 2.787 6.726 3.912 1.00 89.25 386 GLY A C 1
ATOM 2866 O O . GLY A 1 386 ? 2.034 7.626 3.563 1.00 89.25 386 GLY A O 1
ATOM 2867 N N . ASN A 1 387 ? 3.266 5.834 3.032 1.00 88.81 387 ASN A N 1
ATOM 2868 C CA . ASN A 1 387 ? 2.904 5.861 1.609 1.00 88.81 387 ASN A CA 1
ATOM 2869 C C . ASN A 1 387 ? 1.422 5.538 1.395 1.00 88.81 387 ASN A C 1
ATOM 2871 O O . ASN A 1 387 ? 0.784 6.114 0.515 1.00 88.81 387 ASN A O 1
ATOM 2875 N N . ASP A 1 388 ? 0.879 4.606 2.176 1.00 92.06 388 ASP A N 1
ATOM 2876 C CA . ASP A 1 388 ? -0.528 4.232 2.083 1.00 92.06 388 ASP A CA 1
ATOM 2877 C C . ASP A 1 388 ? -1.418 5.383 2.567 1.00 92.06 388 ASP A C 1
ATOM 2879 O O . ASP A 1 388 ? -2.373 5.768 1.890 1.00 92.06 388 ASP A O 1
ATOM 2883 N N . LEU A 1 389 ? -1.033 6.002 3.687 1.00 95.31 389 LEU A N 1
ATOM 2884 C CA . LEU A 1 389 ? -1.748 7.134 4.276 1.00 95.31 389 LEU A CA 1
ATOM 2885 C C . LEU A 1 389 ? -1.691 8.387 3.399 1.00 95.31 389 LEU A C 1
ATOM 2887 O O . LEU A 1 389 ? -2.711 9.047 3.236 1.00 95.31 389 LEU A O 1
ATOM 2891 N N . LEU A 1 390 ? -0.558 8.675 2.750 1.00 93.44 390 LEU A N 1
ATOM 2892 C CA . LEU A 1 390 ? -0.470 9.777 1.787 1.00 93.44 390 LEU A CA 1
ATOM 2893 C C . LEU A 1 390 ? -1.457 9.616 0.629 1.00 93.44 390 LEU A C 1
ATOM 2895 O O . LEU A 1 390 ? -2.110 10.585 0.253 1.00 93.44 390 LEU A O 1
ATOM 2899 N N . GLN A 1 391 ? -1.592 8.406 0.078 1.00 91.56 391 GLN A N 1
ATOM 2900 C CA . GLN A 1 391 ? -2.553 8.144 -0.999 1.00 91.56 391 GLN A CA 1
ATOM 2901 C C . GLN A 1 391 ? -3.997 8.303 -0.525 1.00 91.56 391 GLN A C 1
ATOM 2903 O O . GLN A 1 391 ? -4.812 8.892 -1.233 1.00 91.56 391 GLN A O 1
ATOM 2908 N N . TYR A 1 392 ? -4.299 7.813 0.678 1.00 95.94 392 TYR A N 1
ATOM 2909 C CA . TYR A 1 392 ? -5.611 7.972 1.292 1.00 95.94 392 TYR A CA 1
ATOM 2910 C C . TYR A 1 392 ? -5.960 9.449 1.517 1.00 95.94 392 TYR A C 1
ATOM 2912 O O . TYR A 1 392 ? -6.978 9.941 1.028 1.00 95.94 392 TYR A O 1
ATOM 2920 N N . TRP A 1 393 ? -5.080 10.192 2.186 1.00 97.12 393 TRP A N 1
ATOM 2921 C CA . TRP A 1 393 ? -5.283 11.607 2.478 1.00 97.12 393 TRP A CA 1
ATOM 2922 C C . TRP A 1 393 ? -5.302 12.475 1.230 1.00 97.12 393 TRP A C 1
ATOM 2924 O O . TRP A 1 393 ? -5.949 13.516 1.239 1.00 97.12 393 TRP A O 1
ATOM 2934 N N . GLU A 1 394 ? -4.614 12.093 0.152 1.00 93.62 394 GLU A N 1
ATOM 2935 C CA . GLU A 1 394 ? -4.695 12.817 -1.118 1.00 93.62 394 GLU A CA 1
ATOM 2936 C C . GLU A 1 394 ? -6.145 12.871 -1.625 1.00 93.62 394 GLU A C 1
ATOM 2938 O O . GLU A 1 394 ? -6.588 13.914 -2.113 1.00 93.62 394 GLU A O 1
ATOM 2943 N N . ALA A 1 395 ? -6.879 11.763 -1.471 1.00 91.69 395 ALA A N 1
ATOM 2944 C CA . ALA A 1 395 ? -8.263 11.610 -1.902 1.00 91.69 395 ALA A CA 1
ATOM 2945 C C . ALA A 1 395 ? -9.294 12.103 -0.868 1.00 91.69 395 ALA A C 1
ATOM 2947 O O . ALA A 1 395 ? -10.376 12.525 -1.272 1.00 91.69 395 ALA A O 1
ATOM 2948 N N . ASP A 1 396 ? -8.979 12.086 0.433 1.00 95.44 396 ASP A N 1
ATOM 2949 C CA . ASP A 1 396 ? -9.906 12.511 1.495 1.00 95.44 396 ASP A CA 1
ATOM 2950 C C . ASP A 1 396 ? -10.104 14.037 1.500 1.00 95.44 396 ASP A C 1
ATOM 2952 O O . ASP A 1 396 ? -9.190 14.764 1.888 1.00 95.44 396 ASP A O 1
ATOM 2956 N N . PRO A 1 397 ? -11.277 14.581 1.131 1.00 93.56 397 PRO A N 1
ATOM 2957 C CA . PRO A 1 397 ? -11.500 16.026 1.147 1.00 93.56 397 PRO A CA 1
ATOM 2958 C C . PRO A 1 397 ? -11.443 16.634 2.557 1.00 93.56 397 PRO A C 1
ATOM 2960 O O . PRO A 1 397 ? -11.291 17.846 2.668 1.00 93.56 397 PRO A O 1
ATOM 2963 N N . GLY A 1 398 ? -11.566 15.825 3.618 1.00 94.44 398 GLY A N 1
ATOM 2964 C CA . GLY A 1 398 ? -11.467 16.288 5.002 1.00 94.44 398 GLY A CA 1
ATOM 2965 C C . GLY A 1 398 ? -10.036 16.539 5.481 1.00 94.44 398 GLY A C 1
ATOM 2966 O O . GLY A 1 398 ? -9.857 17.238 6.475 1.00 94.44 398 GLY A O 1
ATOM 2967 N N . THR A 1 399 ? -9.023 15.996 4.799 1.00 96.50 399 THR A N 1
ATOM 2968 C CA . THR A 1 399 ? -7.618 16.293 5.102 1.00 96.50 399 THR A CA 1
ATOM 2969 C C . THR A 1 399 ? -7.174 17.537 4.340 1.00 96.50 399 THR A C 1
ATOM 2971 O O . THR A 1 399 ? -7.119 17.517 3.108 1.00 96.50 399 THR A O 1
ATOM 2974 N N . GLU A 1 400 ? -6.788 18.589 5.056 1.00 94.50 400 GLU A N 1
ATOM 2975 C CA . GLU A 1 400 ? -6.198 19.806 4.483 1.00 94.50 400 GLU A CA 1
ATOM 2976 C C . GLU A 1 400 ? -4.680 19.849 4.664 1.00 94.50 400 GLU A C 1
ATOM 2978 O O . GLU A 1 400 ? -3.988 20.306 3.755 1.00 94.50 400 GLU A O 1
ATOM 2983 N N . VAL A 1 401 ? -4.166 19.317 5.778 1.00 95.81 401 VAL A N 1
ATOM 2984 C CA . VAL A 1 401 ? -2.729 19.219 6.079 1.00 95.81 401 VAL A CA 1
ATOM 2985 C C . VAL A 1 401 ? -2.381 17.774 6.430 1.00 95.81 401 VAL A C 1
ATOM 2987 O O . VAL A 1 401 ? -3.045 17.154 7.262 1.00 95.81 401 VAL A O 1
ATOM 2990 N N . GLY A 1 402 ? -1.346 17.229 5.791 1.00 96.62 402 GLY A N 1
ATOM 2991 C CA . GLY A 1 402 ? -0.757 15.944 6.168 1.00 96.62 402 GLY A CA 1
ATOM 2992 C C . GLY A 1 402 ? 0.458 16.149 7.068 1.00 96.62 402 GLY A C 1
ATOM 2993 O O . GLY A 1 402 ? 1.292 17.007 6.788 1.00 96.62 402 GLY A O 1
ATOM 2994 N N . VAL A 1 403 ? 0.583 15.345 8.118 1.00 96.38 403 VAL A N 1
ATOM 2995 C CA . VAL A 1 403 ? 1.720 15.349 9.039 1.00 96.38 403 VAL A CA 1
ATOM 2996 C C . VAL A 1 403 ? 2.265 13.933 9.163 1.00 96.38 403 VAL A C 1
ATOM 2998 O O . VAL A 1 403 ? 1.541 12.996 9.499 1.00 96.38 403 VAL A O 1
ATOM 3001 N N . LEU A 1 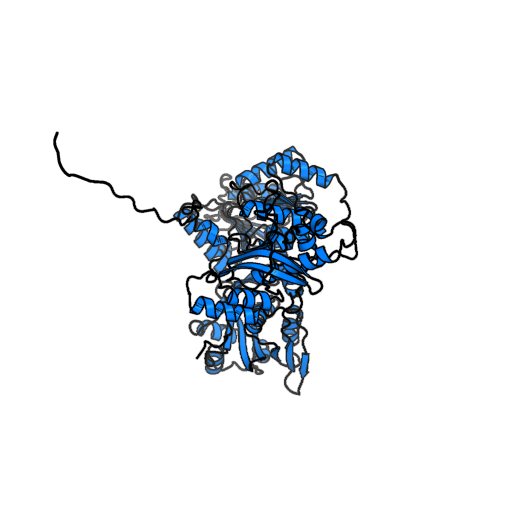404 ? 3.558 13.771 8.905 1.00 93.62 404 LEU A N 1
ATOM 3002 C CA . LEU A 1 404 ? 4.248 12.491 9.001 1.00 93.62 404 LEU A CA 1
ATOM 3003 C C . LEU A 1 404 ? 5.410 12.597 9.986 1.00 93.62 404 LEU A C 1
ATOM 3005 O O . LEU A 1 404 ? 6.391 13.284 9.721 1.00 93.62 404 LEU A O 1
ATOM 3009 N N . TYR A 1 405 ? 5.325 11.868 11.093 1.00 91.69 405 TYR A N 1
ATOM 3010 C CA . TYR A 1 405 ? 6.462 11.584 11.961 1.00 91.69 405 TYR A CA 1
ATOM 3011 C C . TYR A 1 405 ? 6.999 10.202 11.587 1.00 91.69 405 TYR A C 1
ATOM 3013 O O . TYR A 1 405 ? 6.387 9.176 11.904 1.00 91.69 405 TYR A O 1
ATOM 3021 N N . LEU A 1 406 ? 8.124 10.163 10.875 1.00 83.06 406 LEU A N 1
ATOM 3022 C CA . LEU A 1 406 ? 8.688 8.931 10.323 1.00 83.06 406 LEU A CA 1
ATOM 3023 C C . LEU A 1 406 ? 10.124 8.745 10.785 1.00 83.06 406 LEU A C 1
ATOM 3025 O O . LEU A 1 406 ? 10.912 9.676 10.754 1.00 83.06 406 LEU A O 1
ATOM 3029 N N . GLU A 1 407 ? 10.486 7.512 11.117 1.00 77.69 407 GLU A N 1
ATOM 3030 C CA . GLU A 1 407 ? 11.884 7.138 11.381 1.00 77.69 407 GLU A CA 1
ATOM 3031 C C . GLU A 1 407 ? 12.503 6.414 10.178 1.00 77.69 407 GLU A C 1
ATOM 3033 O O . GLU A 1 407 ? 13.703 6.161 10.126 1.00 77.69 407 GLU A O 1
ATOM 3038 N N . SER A 1 408 ? 11.678 6.010 9.207 1.00 72.94 408 SER A N 1
ATOM 3039 C CA . SER A 1 408 ? 12.124 5.421 7.945 1.00 72.94 408 SER A CA 1
ATOM 3040 C C . SER A 1 408 ? 11.100 5.616 6.828 1.00 72.94 408 SER A C 1
ATOM 3042 O O . SER A 1 408 ? 9.887 5.639 7.054 1.00 72.94 408 SER A O 1
ATOM 3044 N N . PHE A 1 409 ? 11.582 5.666 5.592 1.00 63.22 409 PHE A N 1
ATOM 3045 C CA . PHE A 1 409 ? 10.762 5.661 4.384 1.00 63.22 409 PHE A CA 1
ATOM 3046 C C . PHE A 1 409 ? 10.772 4.231 3.836 1.00 63.22 409 PHE A C 1
ATOM 3048 O O . PHE A 1 409 ? 11.809 3.761 3.390 1.00 63.22 409 PHE A O 1
ATOM 3055 N N . GLY A 1 410 ? 9.663 3.488 3.939 1.00 63.38 410 GLY A N 1
ATOM 3056 C CA . GLY A 1 410 ? 9.636 2.066 3.551 1.00 63.38 410 GLY A CA 1
ATOM 3057 C C . GLY A 1 410 ? 10.085 1.844 2.099 1.00 63.38 410 GLY A C 1
ATOM 3058 O O . GLY A 1 410 ? 11.092 1.190 1.850 1.00 63.38 410 GLY A O 1
ATOM 3059 N N . ASN A 1 411 ? 9.364 2.443 1.143 1.00 68.50 411 ASN A N 1
ATOM 3060 C CA . ASN A 1 411 ? 9.783 2.565 -0.258 1.00 68.50 411 ASN A CA 1
ATOM 3061 C C . ASN A 1 411 ? 9.973 4.059 -0.578 1.00 68.50 411 ASN A C 1
ATOM 3063 O O . ASN A 1 411 ? 8.969 4.744 -0.813 1.00 68.50 411 ASN A O 1
ATOM 3067 N N . PRO A 1 412 ? 11.215 4.578 -0.568 1.00 70.75 412 PRO A N 1
ATOM 3068 C CA . PRO A 1 412 ? 11.457 6.012 -0.721 1.00 70.75 412 PRO A CA 1
ATOM 3069 C C . PRO A 1 412 ? 11.154 6.556 -2.117 1.00 70.75 412 PRO A C 1
ATOM 3071 O O . PRO A 1 412 ? 10.707 7.692 -2.233 1.00 70.75 412 PRO A O 1
ATOM 3074 N N . ARG A 1 413 ? 11.306 5.749 -3.178 1.00 70.88 413 ARG A N 1
ATOM 3075 C CA . ARG A 1 413 ? 10.922 6.158 -4.541 1.00 70.88 413 ARG A CA 1
ATOM 3076 C C . ARG A 1 413 ? 9.413 6.381 -4.643 1.00 70.88 413 ARG A C 1
ATOM 3078 O O . ARG A 1 413 ? 8.959 7.422 -5.118 1.00 70.88 413 ARG A O 1
ATOM 3085 N N . LYS A 1 414 ? 8.625 5.418 -4.141 1.00 73.69 414 LYS A N 1
ATOM 3086 C CA . LYS A 1 414 ? 7.162 5.551 -4.057 1.00 73.69 414 LYS A CA 1
ATOM 3087 C C . LYS A 1 414 ? 6.794 6.737 -3.160 1.00 73.69 414 LYS A C 1
ATOM 3089 O O . LYS A 1 414 ? 5.947 7.525 -3.563 1.00 73.69 414 LYS A O 1
ATOM 3094 N N . PHE A 1 415 ? 7.472 6.917 -2.023 1.00 82.12 415 PHE A N 1
ATOM 3095 C CA . PHE A 1 415 ? 7.268 8.070 -1.139 1.00 82.12 415 PHE A CA 1
ATOM 3096 C C . PHE A 1 415 ? 7.487 9.401 -1.864 1.00 82.12 415 PHE A C 1
ATOM 3098 O O . PHE A 1 415 ? 6.588 10.230 -1.864 1.00 82.12 415 PHE A O 1
ATOM 3105 N N . ALA A 1 416 ? 8.626 9.596 -2.532 1.00 75.56 416 ALA A N 1
ATOM 3106 C CA . ALA A 1 416 ? 8.954 10.841 -3.226 1.00 75.56 416 ALA A CA 1
ATOM 3107 C C . ALA A 1 416 ? 7.918 11.199 -4.297 1.00 75.56 416 ALA A C 1
ATOM 3109 O O . ALA A 1 416 ? 7.441 12.333 -4.359 1.00 75.56 416 ALA A O 1
ATOM 3110 N N . ARG A 1 417 ? 7.525 10.210 -5.112 1.00 76.62 417 ARG A N 1
ATOM 3111 C CA . ARG A 1 417 ? 6.496 10.369 -6.146 1.00 76.62 417 ARG A CA 1
ATOM 3112 C C . ARG A 1 417 ? 5.145 10.758 -5.545 1.00 76.62 417 ARG A C 1
ATOM 3114 O O . ARG A 1 417 ? 4.496 11.679 -6.036 1.00 76.62 417 ARG A O 1
ATOM 3121 N N . LEU A 1 418 ? 4.730 10.068 -4.482 1.00 82.81 418 LEU A N 1
ATOM 3122 C CA . LEU A 1 418 ? 3.471 10.340 -3.792 1.00 82.81 418 LEU A CA 1
ATOM 3123 C C . LEU A 1 418 ? 3.486 11.698 -3.093 1.00 82.81 418 LEU A C 1
ATOM 3125 O O . LEU A 1 418 ? 2.531 12.449 -3.233 1.00 82.81 418 LEU A O 1
ATOM 3129 N N . ALA A 1 419 ? 4.572 12.040 -2.403 1.00 85.69 419 ALA A N 1
ATOM 3130 C CA . ALA A 1 419 ? 4.742 13.315 -1.725 1.00 85.69 419 ALA A CA 1
ATOM 3131 C C . ALA A 1 419 ? 4.704 14.488 -2.706 1.00 85.69 419 ALA A C 1
ATOM 3133 O O . ALA A 1 419 ? 3.943 15.421 -2.486 1.00 85.69 419 ALA A O 1
ATOM 3134 N N . ARG A 1 420 ? 5.435 14.417 -3.829 1.00 82.06 420 ARG A N 1
ATOM 3135 C CA . ARG A 1 420 ? 5.371 15.432 -4.896 1.00 82.06 420 ARG A CA 1
ATOM 3136 C C . ARG A 1 420 ? 3.938 15.655 -5.361 1.00 82.06 420 ARG A C 1
ATOM 3138 O O . ARG A 1 420 ? 3.469 16.789 -5.389 1.00 82.06 420 ARG A O 1
ATOM 3145 N N . ARG A 1 421 ? 3.228 14.568 -5.686 1.00 82.69 421 ARG A N 1
ATOM 3146 C CA . ARG A 1 421 ? 1.830 14.624 -6.133 1.00 82.69 421 ARG A CA 1
ATOM 3147 C C . ARG A 1 421 ? 0.918 15.202 -5.049 1.00 82.69 421 ARG A C 1
ATOM 3149 O O . ARG A 1 421 ? 0.128 16.096 -5.341 1.00 82.69 421 ARG A O 1
ATOM 3156 N N . PHE A 1 422 ? 1.068 14.755 -3.806 1.00 88.06 422 PHE A N 1
ATOM 3157 C CA . PHE A 1 422 ? 0.314 15.240 -2.654 1.00 88.06 422 PHE A CA 1
ATOM 3158 C C . PHE A 1 422 ? 0.529 16.742 -2.437 1.00 88.06 422 PHE A C 1
ATOM 3160 O O . PHE A 1 422 ? -0.448 17.483 -2.390 1.00 88.06 422 PHE A O 1
ATOM 3167 N N . CYS A 1 423 ? 1.778 17.214 -2.432 1.00 87.62 423 CYS A N 1
ATOM 3168 C CA . CYS A 1 423 ? 2.152 18.615 -2.227 1.00 87.62 423 CYS A CA 1
ATOM 3169 C C . CYS A 1 423 ? 1.640 19.572 -3.311 1.00 87.62 423 CYS A C 1
ATOM 3171 O O . CYS A 1 423 ? 1.466 20.758 -3.036 1.00 87.62 423 CYS A O 1
ATOM 3173 N N . THR A 1 424 ? 1.307 19.089 -4.517 1.00 83.12 424 THR A N 1
ATOM 3174 C CA . THR A 1 424 ? 0.577 19.920 -5.500 1.00 83.12 424 THR A CA 1
ATOM 3175 C C . THR A 1 424 ? -0.840 20.274 -5.038 1.00 83.12 424 THR A C 1
ATOM 3177 O O . THR A 1 424 ? -1.394 21.294 -5.447 1.00 83.12 424 THR A O 1
ATOM 3180 N N . LYS A 1 425 ? -1.432 19.446 -4.167 1.00 86.19 425 LYS A N 1
ATOM 3181 C CA . LYS A 1 425 ? -2.827 19.538 -3.721 1.00 86.19 425 LYS A CA 1
ATOM 3182 C C . LYS A 1 425 ? -2.987 19.860 -2.245 1.00 86.19 425 LYS A C 1
ATOM 3184 O O . LYS A 1 425 ? -4.045 20.388 -1.900 1.00 86.19 425 LYS A O 1
ATOM 3189 N N . LYS A 1 426 ? -2.032 19.515 -1.378 1.00 91.38 426 LYS A N 1
ATOM 3190 C CA . LYS A 1 426 ? -2.122 19.565 0.093 1.00 91.38 426 LYS A CA 1
ATOM 3191 C C . LYS A 1 426 ? -0.738 19.735 0.723 1.00 91.38 426 LYS A C 1
ATOM 3193 O O . LYS A 1 426 ? 0.161 19.004 0.328 1.00 91.38 426 LYS A O 1
ATOM 3198 N N . PRO A 1 427 ? -0.527 20.667 1.669 1.00 93.56 427 PRO A N 1
ATOM 3199 C CA . PRO A 1 427 ? 0.746 20.774 2.369 1.00 93.56 427 PRO A CA 1
ATOM 3200 C C . PRO A 1 427 ? 1.042 19.512 3.183 1.00 93.56 427 PRO A C 1
ATOM 3202 O O . PRO A 1 427 ? 0.146 18.914 3.787 1.00 93.56 427 PRO A O 1
ATOM 3205 N N . LEU A 1 428 ? 2.319 19.143 3.202 1.00 94.44 428 LEU A N 1
ATOM 3206 C CA . LEU A 1 428 ? 2.837 17.987 3.917 1.00 94.44 428 LEU A CA 1
ATOM 3207 C C . LEU A 1 428 ? 3.971 18.429 4.839 1.00 94.44 428 LEU A C 1
ATOM 3209 O O . LEU A 1 428 ? 5.000 18.909 4.362 1.00 94.44 428 LEU A O 1
ATOM 3213 N N . VAL A 1 429 ? 3.780 18.247 6.142 1.00 94.81 429 VAL A N 1
ATOM 3214 C CA . VAL A 1 429 ? 4.805 18.474 7.164 1.00 94.81 429 VAL A CA 1
ATOM 3215 C C . VAL A 1 429 ? 5.430 17.131 7.525 1.00 94.81 429 VAL A C 1
ATOM 3217 O O . VAL A 1 429 ? 4.719 16.170 7.824 1.00 94.81 429 VAL A O 1
ATOM 3220 N N . VAL A 1 430 ? 6.756 17.038 7.490 1.00 91.88 430 VAL A N 1
ATOM 3221 C CA . VAL A 1 430 ? 7.487 15.818 7.854 1.00 91.88 430 VAL A CA 1
ATOM 3222 C C . VAL A 1 430 ? 8.434 16.115 9.003 1.00 91.88 430 VAL A C 1
ATOM 3224 O O . VAL A 1 430 ? 9.304 16.975 8.895 1.00 91.88 430 VAL A O 1
ATOM 3227 N N . MET A 1 431 ? 8.303 15.348 10.080 1.00 89.50 431 MET A N 1
ATOM 3228 C CA . MET A 1 431 ? 9.326 15.236 11.108 1.00 89.50 431 MET A CA 1
ATOM 3229 C C . MET A 1 431 ? 10.091 13.934 10.882 1.00 89.50 431 MET A C 1
ATOM 3231 O O . MET A 1 431 ? 9.518 12.845 10.940 1.00 89.50 431 MET A O 1
ATOM 3235 N N . TYR A 1 432 ? 11.386 14.061 10.598 1.00 83.12 432 TYR A N 1
ATOM 3236 C CA . TYR A 1 432 ? 12.286 12.938 10.340 1.00 83.12 432 TYR A CA 1
ATOM 3237 C C . TYR A 1 432 ? 13.470 12.997 11.317 1.00 83.12 432 TYR A C 1
ATOM 3239 O O . TYR A 1 432 ? 14.519 13.553 10.981 1.00 83.12 432 TYR A O 1
ATOM 3247 N N . PRO A 1 433 ? 13.291 12.506 12.557 1.00 69.62 433 PRO A N 1
ATOM 3248 C CA . PRO A 1 433 ? 14.301 12.577 13.602 1.00 69.62 433 PRO A CA 1
ATOM 3249 C C . PRO A 1 433 ? 15.332 11.457 13.405 1.00 69.62 433 PRO A C 1
ATOM 3251 O O . PRO A 1 433 ? 15.301 10.448 14.100 1.00 69.62 433 PRO A O 1
ATOM 3254 N N . ASP A 1 434 ? 16.232 11.594 12.432 1.00 63.72 434 ASP A N 1
ATOM 3255 C CA . ASP A 1 434 ? 17.354 10.660 12.263 1.00 63.72 434 ASP A CA 1
ATOM 3256 C C . ASP A 1 434 ? 18.621 11.199 12.950 1.00 63.72 434 ASP A C 1
ATOM 3258 O O . ASP A 1 434 ? 18.980 12.371 12.810 1.00 63.72 434 ASP A O 1
ATOM 3262 N N . ALA A 1 435 ? 19.322 10.314 13.669 1.00 45.53 435 ALA A N 1
ATOM 3263 C CA . ALA A 1 435 ? 20.531 10.591 14.461 1.00 45.53 435 ALA A CA 1
ATOM 3264 C C . ALA A 1 435 ? 21.788 10.917 13.622 1.00 45.53 435 ALA A C 1
ATOM 3266 O O . ALA A 1 435 ? 22.831 11.249 14.178 1.00 45.53 435 ALA A O 1
ATOM 3267 N N . ASP A 1 436 ? 21.668 10.851 12.295 1.00 46.38 436 ASP A N 1
ATOM 3268 C CA . ASP A 1 436 ? 22.726 11.061 11.306 1.00 46.38 436 ASP A CA 1
ATOM 3269 C C . ASP A 1 436 ? 22.262 12.065 10.230 1.00 46.38 436 ASP A C 1
ATOM 3271 O O . ASP A 1 436 ? 22.467 11.872 9.032 1.00 46.38 436 ASP A O 1
ATOM 3275 N N . ALA A 1 437 ? 21.639 13.177 10.640 1.00 48.06 437 ALA A N 1
ATOM 3276 C CA . ALA A 1 437 ? 21.303 14.299 9.747 1.00 48.06 437 ALA A CA 1
ATOM 3277 C C . ALA A 1 437 ? 22.516 14.833 8.942 1.00 48.06 437 ALA A C 1
ATOM 3279 O O . ALA A 1 437 ? 22.337 15.533 7.954 1.00 48.06 437 ALA A O 1
ATOM 3280 N N . MET A 1 438 ? 23.742 14.476 9.352 1.00 44.12 438 MET A N 1
ATOM 3281 C CA . MET A 1 438 ? 25.015 14.770 8.678 1.00 44.12 438 MET A CA 1
ATOM 3282 C C . MET A 1 438 ? 25.549 13.617 7.804 1.00 44.12 438 MET A C 1
ATOM 3284 O O . MET A 1 438 ? 26.704 13.642 7.380 1.00 44.12 438 MET A O 1
ATOM 3288 N N . SER A 1 439 ? 24.748 12.579 7.558 1.00 56.47 439 SER A N 1
ATOM 3289 C CA . SER A 1 439 ? 25.061 11.503 6.614 1.00 56.47 439 SER A CA 1
ATOM 3290 C C . SER A 1 439 ? 24.516 11.811 5.217 1.00 56.47 439 SER A C 1
ATOM 3292 O O . SER A 1 439 ? 23.548 12.556 5.066 1.00 56.47 439 SER A O 1
ATOM 3294 N N . ALA A 1 440 ? 25.073 11.154 4.195 1.00 56.34 440 ALA A N 1
ATOM 3295 C CA . ALA A 1 440 ? 24.576 11.248 2.819 1.00 56.34 440 ALA A CA 1
ATOM 3296 C C . ALA A 1 440 ? 23.078 10.882 2.695 1.00 56.34 440 ALA A C 1
ATOM 3298 O O . ALA A 1 440 ? 22.367 11.460 1.879 1.00 56.34 440 ALA A O 1
ATOM 3299 N N . GLY A 1 441 ? 22.573 9.979 3.549 1.00 62.41 441 GLY A N 1
ATOM 3300 C CA . GLY A 1 441 ? 21.149 9.633 3.600 1.00 62.41 441 GLY A CA 1
ATOM 3301 C C . GLY A 1 441 ? 20.267 10.766 4.140 1.00 62.41 441 GLY A C 1
ATOM 3302 O O . GLY A 1 441 ? 19.155 10.957 3.652 1.00 62.41 441 GLY A O 1
ATOM 3303 N N . GLY A 1 442 ? 20.762 11.552 5.102 1.00 68.44 442 GLY A N 1
ATOM 3304 C CA . GLY A 1 442 ? 20.072 12.741 5.614 1.00 68.44 442 GLY A CA 1
ATOM 3305 C C . GLY A 1 442 ? 20.011 13.869 4.581 1.00 68.44 442 GLY A C 1
ATOM 3306 O O . GLY A 1 442 ? 18.945 14.436 4.348 1.00 68.44 442 GLY A O 1
ATOM 3307 N N . GLU A 1 443 ? 21.124 14.138 3.893 1.00 69.00 443 GLU A N 1
ATOM 3308 C CA . GLU A 1 443 ? 21.186 15.137 2.815 1.00 69.00 443 GLU A CA 1
ATOM 3309 C C . GLU A 1 443 ? 20.259 14.778 1.642 1.00 69.00 443 GLU A C 1
ATOM 3311 O O . GLU A 1 443 ? 19.578 15.648 1.090 1.00 69.00 443 GLU A O 1
ATOM 3316 N N . LEU A 1 444 ? 20.181 13.489 1.296 1.00 70.31 444 LEU A N 1
ATOM 3317 C CA . LEU A 1 444 ? 19.297 12.984 0.249 1.00 70.31 444 LEU A CA 1
ATOM 3318 C C . LEU A 1 444 ? 17.816 13.068 0.645 1.00 70.31 444 LEU A C 1
ATOM 3320 O O . LEU A 1 444 ? 16.983 13.436 -0.187 1.00 70.31 444 LEU A O 1
ATOM 3324 N N . ALA A 1 445 ? 17.487 12.795 1.912 1.00 73.38 445 ALA A N 1
ATOM 3325 C CA . ALA A 1 445 ? 16.144 13.006 2.450 1.00 73.38 445 ALA A CA 1
ATOM 3326 C C . ALA A 1 445 ? 15.743 14.488 2.380 1.00 73.38 445 ALA A C 1
ATOM 3328 O O . ALA A 1 445 ? 14.654 14.817 1.914 1.00 73.38 445 ALA A O 1
ATOM 3329 N N . ASP A 1 446 ? 16.642 15.393 2.765 1.00 75.69 446 ASP A N 1
ATOM 3330 C CA . ASP A 1 446 ? 16.385 16.833 2.749 1.00 75.69 446 ASP A CA 1
ATOM 3331 C C . ASP A 1 446 ? 16.204 17.373 1.332 1.00 75.69 446 ASP A C 1
ATOM 3333 O O . ASP A 1 446 ? 15.314 18.189 1.078 1.00 75.69 446 ASP A O 1
ATOM 3337 N N . ALA A 1 447 ? 17.015 16.896 0.389 1.00 72.06 447 ALA A N 1
ATOM 3338 C CA . ALA A 1 447 ? 16.851 17.232 -1.015 1.00 72.06 447 ALA A CA 1
ATOM 3339 C C . ALA A 1 447 ? 15.524 16.709 -1.584 1.00 72.06 447 ALA A C 1
ATOM 3341 O O . ALA A 1 447 ? 14.822 17.440 -2.286 1.00 72.06 447 ALA A O 1
ATOM 3342 N N . LEU A 1 448 ? 15.139 15.479 -1.227 1.00 75.19 448 LEU A N 1
ATOM 3343 C CA . LEU A 1 448 ? 13.841 14.901 -1.572 1.00 75.19 448 LEU A CA 1
ATOM 3344 C C . LEU A 1 448 ? 12.702 15.763 -1.029 1.00 75.19 448 LEU A C 1
ATOM 3346 O O . LEU A 1 448 ? 11.794 16.097 -1.789 1.00 75.19 448 LEU A O 1
ATOM 3350 N N . PHE A 1 449 ? 12.746 16.147 0.250 1.00 80.25 449 PHE A N 1
ATOM 3351 C CA . PHE A 1 449 ? 11.697 16.958 0.861 1.00 80.25 449 PHE A CA 1
ATOM 3352 C C . PHE A 1 449 ? 11.550 18.304 0.160 1.00 80.25 449 PHE A C 1
ATOM 3354 O O . PHE A 1 449 ? 10.437 18.669 -0.216 1.00 80.25 449 PHE A O 1
ATOM 3361 N N . ARG A 1 450 ? 12.663 18.997 -0.108 1.00 75.50 450 ARG A N 1
ATOM 3362 C CA . ARG A 1 450 ? 12.643 20.265 -0.850 1.00 75.50 450 ARG A CA 1
ATOM 3363 C C . ARG A 1 450 ? 12.043 20.099 -2.244 1.00 75.50 450 ARG A C 1
ATOM 3365 O O . ARG A 1 450 ? 11.106 20.817 -2.579 1.00 75.50 450 ARG A O 1
ATOM 3372 N N . ALA A 1 451 ? 12.520 19.126 -3.023 1.00 68.81 451 ALA A N 1
ATOM 3373 C CA . ALA A 1 451 ? 12.018 18.875 -4.376 1.00 68.81 451 ALA A CA 1
ATOM 3374 C C . ALA A 1 451 ? 10.542 18.435 -4.389 1.00 68.81 451 ALA A C 1
ATOM 3376 O O . ALA A 1 451 ? 9.820 18.653 -5.359 1.00 68.81 451 ALA A O 1
ATOM 3377 N N . ALA A 1 452 ? 10.075 17.808 -3.307 1.00 74.62 452 ALA A N 1
ATOM 3378 C CA . ALA A 1 452 ? 8.678 17.439 -3.134 1.00 74.62 452 ALA A CA 1
ATOM 3379 C C . ALA A 1 452 ? 7.790 18.578 -2.619 1.00 74.62 452 ALA A C 1
ATOM 3381 O O . ALA A 1 452 ? 6.575 18.415 -2.624 1.00 74.62 452 ALA A O 1
ATOM 3382 N N . GLY A 1 453 ? 8.349 19.708 -2.177 1.00 78.12 453 GLY A N 1
ATOM 3383 C CA . GLY A 1 453 ? 7.592 20.758 -1.490 1.00 78.12 453 GLY A CA 1
ATOM 3384 C C . GLY A 1 453 ? 7.118 20.352 -0.088 1.00 78.12 453 GLY A C 1
ATOM 3385 O O . GLY A 1 453 ? 6.139 20.902 0.410 1.00 78.12 453 GLY A O 1
ATOM 3386 N N . ILE A 1 454 ? 7.778 19.369 0.531 1.00 87.50 454 ILE A N 1
ATOM 3387 C CA . ILE A 1 454 ? 7.556 18.974 1.925 1.00 87.50 454 ILE A CA 1
ATOM 3388 C C . ILE A 1 454 ? 8.158 20.032 2.851 1.00 87.50 454 ILE A C 1
ATOM 3390 O O . ILE A 1 454 ? 9.303 20.450 2.666 1.00 87.50 454 ILE A O 1
ATOM 3394 N N . VAL A 1 455 ? 7.428 20.386 3.909 1.00 90.50 455 VAL A N 1
ATOM 3395 C CA . VAL A 1 455 ? 7.969 21.189 5.005 1.00 90.50 455 VAL A CA 1
ATOM 3396 C C . VAL A 1 455 ? 8.589 20.267 6.051 1.00 90.50 455 VAL A C 1
ATOM 3398 O O . VAL A 1 455 ? 7.882 19.588 6.795 1.00 90.50 455 VAL A O 1
ATOM 3401 N N . LYS A 1 456 ? 9.922 20.212 6.098 1.00 89.69 456 LYS A N 1
ATOM 3402 C CA . LYS A 1 456 ? 10.646 19.464 7.133 1.00 89.69 456 LYS A CA 1
ATOM 3403 C C . LYS A 1 456 ? 10.700 20.269 8.431 1.00 89.69 456 LYS A C 1
ATOM 3405 O O . LYS A 1 456 ? 10.995 21.462 8.407 1.00 89.69 456 LYS A O 1
ATOM 3410 N N . VAL A 1 457 ? 10.486 19.591 9.552 1.00 90.38 457 VAL A N 1
ATOM 3411 C CA . VAL A 1 457 ? 10.644 20.131 10.907 1.00 90.38 457 VAL A CA 1
ATOM 3412 C C . VAL A 1 457 ? 11.486 19.185 11.761 1.00 90.38 457 VAL A C 1
ATOM 3414 O O . VAL A 1 457 ? 11.437 17.968 11.584 1.00 90.38 457 VAL A O 1
ATOM 3417 N N . ASP A 1 458 ? 12.235 19.740 12.713 1.00 86.31 458 ASP A N 1
ATOM 3418 C CA . ASP A 1 458 ? 13.158 18.972 13.561 1.00 86.31 458 ASP A CA 1
ATOM 3419 C C . ASP A 1 458 ? 12.633 18.790 14.993 1.00 86.31 458 ASP A C 1
ATOM 3421 O O . ASP A 1 458 ? 13.163 17.997 15.769 1.00 86.31 458 ASP A O 1
ATOM 3425 N N . THR A 1 459 ? 11.587 19.530 15.374 1.00 88.75 459 THR A N 1
ATOM 3426 C CA . THR A 1 459 ? 11.011 19.497 16.727 1.00 88.75 459 THR A CA 1
ATOM 3427 C C . THR A 1 459 ? 9.487 19.518 16.689 1.00 88.75 459 THR A C 1
ATOM 3429 O O . THR A 1 459 ? 8.893 20.109 15.788 1.00 88.75 459 THR A O 1
ATOM 3432 N N . LEU A 1 460 ? 8.847 18.956 17.722 1.00 89.31 460 LEU A N 1
ATOM 3433 C CA . LEU A 1 460 ? 7.386 19.009 17.877 1.00 89.31 460 LEU A CA 1
ATOM 3434 C C . LEU A 1 460 ? 6.861 20.450 17.927 1.00 89.31 460 LEU A C 1
ATOM 3436 O O . LEU A 1 460 ? 5.822 20.748 17.350 1.00 89.31 460 LEU A O 1
ATOM 3440 N N . LYS A 1 461 ? 7.607 21.374 18.544 1.00 89.62 461 LYS A N 1
ATOM 3441 C CA . LYS A 1 461 ? 7.236 22.793 18.552 1.00 89.62 461 LYS A CA 1
ATOM 3442 C C . LYS A 1 461 ? 7.165 23.364 17.131 1.00 89.62 461 LYS A C 1
ATOM 3444 O O . LYS A 1 461 ? 6.169 23.979 16.778 1.00 89.62 461 LYS A O 1
ATOM 3449 N N . GLN A 1 462 ? 8.205 23.146 16.321 1.00 92.38 462 GLN A N 1
ATOM 3450 C CA . GLN A 1 462 ? 8.228 23.606 14.927 1.00 92.38 462 GLN A CA 1
ATOM 3451 C C . GLN A 1 462 ? 7.124 22.955 14.093 1.00 92.38 462 GLN A C 1
ATOM 3453 O O . GLN A 1 462 ? 6.530 23.627 13.257 1.00 92.38 462 GLN A O 1
ATOM 3458 N N . LEU A 1 463 ? 6.840 21.670 14.333 1.00 92.94 463 LEU A N 1
ATOM 3459 C CA . LEU A 1 463 ? 5.739 20.959 13.689 1.00 92.94 463 LEU A CA 1
ATOM 3460 C C . LEU A 1 463 ? 4.422 21.706 13.896 1.00 92.94 463 LEU A C 1
ATOM 3462 O O . LEU A 1 463 ? 3.740 22.014 12.921 1.00 92.94 463 LEU A O 1
ATOM 3466 N N . PHE A 1 464 ? 4.077 22.031 15.141 1.00 91.75 464 PHE A N 1
ATOM 3467 C CA . PHE A 1 464 ? 2.813 22.700 15.436 1.00 91.75 464 PHE A CA 1
ATOM 3468 C C . PHE A 1 464 ? 2.789 24.178 15.040 1.00 91.75 464 PHE A C 1
ATOM 3470 O O . PHE A 1 464 ? 1.760 24.633 14.542 1.00 91.75 464 PHE A O 1
ATOM 3477 N N . ASP A 1 465 ? 3.906 24.902 15.179 1.00 92.12 465 ASP A N 1
ATOM 3478 C CA . ASP A 1 465 ? 4.036 26.274 14.664 1.00 92.12 465 ASP A CA 1
ATOM 3479 C C . ASP A 1 465 ? 3.713 26.308 13.152 1.00 92.12 465 ASP A C 1
ATOM 3481 O O . ASP A 1 465 ? 2.993 27.185 12.671 1.00 92.12 465 ASP A O 1
ATOM 3485 N N . GLU A 1 466 ? 4.205 25.317 12.401 1.00 92.81 466 GLU A N 1
ATOM 3486 C CA . GLU A 1 466 ? 4.002 25.224 10.958 1.00 92.81 466 GLU A CA 1
ATOM 3487 C C . GLU A 1 466 ? 2.585 24.784 10.578 1.00 92.81 466 GLU A C 1
ATOM 3489 O O . GLU A 1 466 ? 1.997 25.343 9.652 1.00 92.81 466 GLU A O 1
ATOM 3494 N N . VAL A 1 467 ? 2.001 23.828 11.307 1.00 92.31 467 VAL A N 1
ATOM 3495 C CA . VAL A 1 467 ? 0.597 23.432 11.108 1.00 92.31 467 VAL A CA 1
ATOM 3496 C C . VAL A 1 467 ? -0.331 24.634 11.304 1.00 92.31 467 VAL A C 1
ATOM 3498 O O . VAL A 1 467 ? -1.150 24.910 10.430 1.00 92.31 467 VAL A O 1
ATOM 3501 N N . GLN A 1 468 ? -0.152 25.409 12.378 1.00 90.56 468 GLN A N 1
ATOM 3502 C CA . GLN A 1 468 ? -0.955 26.612 12.630 1.00 90.56 468 GLN A CA 1
ATOM 3503 C C . GLN A 1 468 ? -0.784 27.667 11.532 1.00 90.56 468 GLN A C 1
ATOM 3505 O O . GLN A 1 468 ? -1.760 28.295 11.118 1.00 90.56 468 GLN A O 1
ATOM 3510 N N . ARG A 1 469 ? 0.444 27.860 11.031 1.00 91.00 469 ARG A N 1
ATOM 3511 C CA . ARG A 1 469 ? 0.707 28.769 9.907 1.00 91.00 469 ARG A CA 1
ATOM 3512 C C . ARG A 1 469 ? -0.045 28.328 8.649 1.00 91.00 469 ARG A C 1
ATOM 3514 O O . ARG A 1 469 ? -0.681 29.150 7.992 1.00 91.00 469 ARG A O 1
ATOM 3521 N N . LEU A 1 470 ? 0.006 27.035 8.328 1.00 88.06 470 LEU A N 1
ATOM 3522 C CA . LEU A 1 470 ? -0.628 26.453 7.143 1.00 88.06 470 LEU A CA 1
ATOM 3523 C C . LEU A 1 470 ? -2.163 26.475 7.202 1.00 88.06 470 LEU A C 1
ATOM 3525 O O . LEU A 1 470 ? -2.792 26.597 6.154 1.00 88.06 470 LEU A O 1
ATOM 3529 N N . GLU A 1 471 ? -2.767 26.394 8.391 1.00 81.81 471 GLU A N 1
ATOM 3530 C CA . GLU A 1 471 ? -4.218 26.569 8.569 1.00 81.81 471 GLU A CA 1
ATOM 3531 C C . GLU A 1 471 ? -4.666 28.031 8.372 1.00 81.81 471 GLU A C 1
ATOM 3533 O O . GLU A 1 471 ? -5.800 28.288 7.964 1.00 81.81 471 GLU A O 1
ATOM 3538 N N . GLN A 1 472 ? -3.788 29.004 8.642 1.00 78.69 472 GLN A N 1
ATOM 3539 C CA . GLN A 1 472 ? -4.115 30.436 8.600 1.00 78.69 472 GLN A CA 1
ATOM 3540 C C . GLN A 1 472 ? -3.823 31.106 7.249 1.00 78.69 472 GLN A C 1
ATOM 3542 O O . GLN A 1 472 ? -4.473 32.097 6.901 1.00 78.69 472 GLN A O 1
ATOM 3547 N N . GLU A 1 473 ? -2.851 30.607 6.485 1.00 71.12 473 GLU A N 1
ATOM 3548 C CA . GLU A 1 473 ? -2.392 31.247 5.252 1.00 71.12 473 GLU A CA 1
ATOM 3549 C C . GLU A 1 473 ? -2.982 30.582 3.990 1.00 71.12 473 GLU A C 1
ATOM 3551 O O . GLU A 1 473 ? -2.696 29.416 3.705 1.00 71.12 473 GLU A O 1
ATOM 3556 N N . PRO A 1 474 ? -3.766 31.306 3.161 1.00 54.50 474 PRO A N 1
ATOM 3557 C CA . PRO A 1 474 ? -4.190 30.790 1.865 1.00 54.50 474 PRO A CA 1
ATOM 3558 C C . PRO A 1 474 ? -2.971 30.594 0.961 1.00 54.50 474 PRO A C 1
ATOM 3560 O O . PRO A 1 474 ? -2.092 31.453 0.874 1.00 54.50 474 PRO A O 1
ATOM 3563 N N . ARG A 1 475 ? -2.924 29.451 0.271 1.00 57.12 475 ARG A N 1
ATOM 3564 C CA . ARG A 1 475 ? -1.735 29.038 -0.479 1.00 57.12 475 ARG A CA 1
ATOM 3565 C C . ARG A 1 475 ? -1.305 30.076 -1.515 1.00 57.12 475 ARG A C 1
ATOM 3567 O O . ARG A 1 475 ? -2.150 30.534 -2.291 1.00 57.12 475 ARG A O 1
ATOM 3574 N N . PRO A 1 476 ? 0.003 30.356 -1.645 1.00 46.50 476 PRO A N 1
ATOM 3575 C CA . PRO A 1 476 ? 0.502 30.917 -2.885 1.00 46.50 476 PRO A CA 1
ATOM 3576 C C . PRO A 1 476 ? 0.227 29.901 -4.000 1.00 46.50 476 PRO A C 1
ATOM 3578 O O . PRO A 1 476 ? 0.599 28.731 -3.897 1.00 46.50 476 PRO A O 1
ATOM 3581 N N . ALA A 1 477 ? -0.469 30.332 -5.052 1.00 43.94 477 ALA A N 1
ATOM 3582 C CA . ALA A 1 477 ? -0.605 29.527 -6.256 1.00 43.94 477 ALA A CA 1
ATOM 3583 C C . ALA A 1 477 ? 0.805 29.209 -6.771 1.00 43.94 477 ALA A C 1
ATOM 3585 O O . ALA A 1 477 ? 1.612 30.125 -6.964 1.00 43.94 477 ALA A O 1
ATOM 3586 N N . ARG A 1 478 ? 1.116 27.923 -6.981 1.00 43.47 478 ARG A N 1
ATOM 3587 C CA . ARG A 1 478 ? 2.298 27.559 -7.770 1.00 43.47 478 ARG A CA 1
ATOM 3588 C C . ARG A 1 478 ? 2.131 28.262 -9.125 1.00 43.47 478 ARG A C 1
ATOM 3590 O O . ARG A 1 478 ? 1.013 28.270 -9.639 1.00 43.47 478 ARG A O 1
ATOM 3597 N N . PRO A 1 479 ? 3.159 28.923 -9.675 1.00 37.97 479 PRO A N 1
ATOM 3598 C CA . PRO A 1 479 ? 3.004 29.608 -10.948 1.00 37.97 479 PRO A CA 1
ATOM 3599 C C . PRO A 1 479 ? 2.555 28.607 -12.021 1.00 37.97 479 PRO A C 1
ATOM 3601 O O . PRO A 1 479 ? 3.307 27.704 -12.383 1.00 37.97 479 PRO A O 1
ATOM 3604 N N . ASP A 1 480 ? 1.330 28.784 -12.522 1.00 34.84 480 ASP A N 1
ATOM 3605 C CA . ASP A 1 480 ? 0.788 28.091 -13.694 1.00 34.84 480 ASP A CA 1
ATOM 3606 C C . ASP A 1 480 ? 1.505 28.619 -14.948 1.00 34.84 480 ASP A C 1
ATOM 3608 O O . ASP A 1 480 ? 0.997 29.453 -15.701 1.00 34.84 480 ASP A O 1
ATOM 3612 N N . GLY A 1 481 ? 2.756 28.201 -15.127 1.00 34.50 481 GLY A N 1
ATOM 3613 C CA . GLY A 1 481 ? 3.555 28.484 -16.313 1.00 34.50 481 GLY A CA 1
ATOM 3614 C C . GLY A 1 481 ? 3.511 27.314 -17.303 1.00 34.50 481 GLY A C 1
ATOM 3615 O O . GLY A 1 481 ? 3.523 26.156 -16.877 1.00 34.50 481 GLY A O 1
ATOM 3616 N N . PRO A 1 482 ? 3.514 27.568 -18.626 1.00 28.09 482 PRO A N 1
ATOM 3617 C CA . PRO A 1 482 ? 3.744 26.531 -19.629 1.00 28.09 482 PRO A CA 1
ATOM 3618 C C . PRO A 1 482 ? 5.195 26.045 -19.485 1.00 28.09 482 PRO A C 1
ATOM 3620 O O . PRO A 1 482 ? 6.122 26.651 -20.013 1.00 28.09 482 PRO A O 1
ATOM 3623 N N . GLY A 1 483 ? 5.379 25.004 -18.677 1.00 37.75 483 GLY A N 1
ATOM 3624 C CA . GLY A 1 483 ? 6.679 24.525 -18.202 1.00 37.75 483 GLY A CA 1
ATOM 3625 C C . GLY A 1 483 ? 6.584 23.625 -16.966 1.00 37.75 483 GLY A C 1
ATOM 3626 O O . GLY A 1 483 ? 7.495 22.838 -16.746 1.00 37.75 483 GLY A O 1
ATOM 3627 N N . ALA A 1 484 ? 5.469 23.672 -16.222 1.00 36.47 484 ALA A N 1
ATOM 3628 C CA . ALA A 1 484 ? 5.154 22.676 -15.200 1.00 36.47 484 ALA A CA 1
ATOM 3629 C C . ALA A 1 484 ? 4.979 21.306 -15.874 1.00 36.47 484 ALA A C 1
ATOM 3631 O O . ALA A 1 484 ? 3.926 20.995 -16.438 1.00 36.47 484 ALA A O 1
ATOM 3632 N N . SER A 1 485 ? 6.037 20.498 -15.883 1.00 39.62 485 SER A N 1
ATOM 3633 C CA . SER A 1 485 ? 5.892 19.094 -16.241 1.00 39.62 485 SER A CA 1
ATOM 3634 C C . SER A 1 485 ? 5.084 18.440 -15.118 1.00 39.62 485 SER A C 1
ATOM 3636 O O . SER A 1 485 ? 5.300 18.737 -13.946 1.00 39.62 485 SER A O 1
ATOM 3638 N N . ASN A 1 486 ? 4.143 17.550 -15.435 1.00 41.69 486 ASN A N 1
ATOM 3639 C CA . ASN A 1 486 ? 3.321 16.851 -14.434 1.00 41.69 486 ASN A CA 1
ATOM 3640 C C . ASN A 1 486 ? 4.131 15.852 -13.564 1.00 41.69 486 ASN A C 1
ATOM 3642 O O . ASN A 1 486 ? 3.604 14.820 -13.155 1.00 41.69 486 ASN A O 1
ATOM 3646 N N . GLY A 1 487 ? 5.424 16.095 -13.324 1.00 46.06 487 GLY A N 1
ATOM 3647 C CA . GLY A 1 487 ? 6.316 15.192 -12.603 1.00 46.06 487 GLY A CA 1
ATOM 3648 C C . GLY A 1 487 ? 6.625 13.893 -13.352 1.00 46.06 487 GLY A C 1
ATOM 3649 O O . GLY A 1 487 ? 7.120 12.951 -12.740 1.00 46.06 487 GLY A O 1
ATOM 3650 N N . ALA A 1 488 ? 6.312 13.809 -14.651 1.00 50.88 488 ALA A N 1
ATOM 3651 C CA . ALA A 1 488 ? 6.617 12.637 -15.464 1.00 50.88 488 ALA A CA 1
ATOM 3652 C C . ALA A 1 488 ? 8.090 12.691 -15.916 1.00 50.88 488 ALA A C 1
ATOM 3654 O O . ALA A 1 488 ? 8.485 13.687 -16.531 1.00 50.88 488 ALA A O 1
ATOM 3655 N N . PRO A 1 489 ? 8.902 11.651 -15.646 1.00 51.88 489 PRO A N 1
ATOM 3656 C CA . PRO A 1 489 ? 10.276 11.576 -16.130 1.00 51.88 489 PRO A CA 1
ATOM 3657 C C . PRO A 1 489 ? 10.310 11.719 -17.653 1.00 51.88 489 PRO A C 1
ATOM 3659 O O . PRO A 1 489 ? 9.624 10.988 -18.370 1.00 51.88 489 PRO A O 1
ATOM 3662 N N . VAL A 1 490 ? 11.102 12.663 -18.159 1.00 56.16 490 VAL A N 1
ATOM 3663 C CA . VAL A 1 490 ? 11.363 12.776 -19.599 1.00 56.16 490 VAL A CA 1
ATOM 3664 C C . VAL A 1 490 ? 12.344 11.668 -19.942 1.00 56.16 490 VAL A C 1
ATOM 3666 O O . VAL A 1 490 ? 13.414 11.642 -19.348 1.00 56.16 490 VAL A O 1
ATOM 3669 N N . VAL A 1 491 ? 11.999 10.751 -20.850 1.00 61.28 491 VAL A N 1
ATOM 3670 C CA . VAL A 1 491 ? 12.953 9.764 -21.387 1.00 61.28 491 VAL A CA 1
ATOM 3671 C C . VAL A 1 491 ? 13.711 10.429 -22.538 1.00 61.28 491 VAL A C 1
ATOM 3673 O O . VAL A 1 491 ? 13.075 10.765 -23.537 1.00 61.28 491 VAL A O 1
ATOM 3676 N N . PRO A 1 492 ? 15.032 10.656 -22.426 1.00 71.25 492 PRO A N 1
ATOM 3677 C CA . PRO A 1 492 ? 15.817 11.203 -23.523 1.00 71.25 492 PRO A CA 1
ATOM 3678 C C . PRO A 1 492 ? 15.828 10.269 -24.735 1.00 71.25 492 PRO A C 1
ATOM 3680 O O . PRO A 1 492 ? 15.928 9.047 -24.595 1.00 71.25 492 PRO A O 1
ATOM 3683 N N . ASP A 1 493 ? 15.810 10.849 -25.933 1.00 72.62 493 ASP A N 1
ATOM 3684 C CA . ASP A 1 493 ? 16.056 10.100 -27.163 1.00 72.62 493 ASP A CA 1
ATOM 3685 C C . ASP A 1 493 ? 17.486 9.524 -27.180 1.00 72.62 493 ASP A C 1
ATOM 3687 O O . ASP A 1 493 ? 18.435 10.112 -26.638 1.00 72.62 493 ASP A O 1
ATOM 3691 N N . GLY A 1 494 ? 17.646 8.377 -27.848 1.00 76.44 494 GLY A N 1
ATOM 3692 C CA . GLY A 1 494 ? 18.948 7.746 -28.091 1.00 76.44 494 GLY A CA 1
ATOM 3693 C C . GLY A 1 494 ? 19.472 6.841 -26.970 1.00 76.44 494 GLY A C 1
ATOM 3694 O O . GLY A 1 494 ? 20.643 6.480 -27.010 1.00 76.44 494 GLY A O 1
ATOM 3695 N N . ILE A 1 495 ? 18.640 6.464 -25.991 1.00 83.31 495 ILE A N 1
ATOM 3696 C CA . ILE A 1 495 ? 19.019 5.497 -24.947 1.00 83.31 495 ILE A CA 1
ATOM 3697 C C . ILE A 1 495 ? 18.890 4.053 -25.461 1.00 83.31 495 ILE A C 1
ATOM 3699 O O . ILE A 1 495 ? 17.810 3.615 -25.856 1.00 83.31 495 ILE A O 1
ATOM 3703 N N . ASP A 1 496 ? 19.976 3.285 -25.366 1.00 82.69 496 ASP A N 1
ATOM 3704 C CA . ASP A 1 496 ? 20.050 1.839 -25.597 1.00 82.69 496 ASP A CA 1
ATOM 3705 C C . ASP A 1 496 ? 20.392 1.098 -24.291 1.00 82.69 496 ASP A C 1
ATOM 3707 O O . ASP A 1 496 ? 21.495 0.592 -24.057 1.00 82.69 496 ASP A O 1
ATOM 3711 N N . SER A 1 497 ? 19.393 1.031 -23.410 1.00 80.69 497 SER A N 1
ATOM 3712 C CA . SER A 1 497 ? 19.484 0.357 -22.109 1.00 80.69 497 SER A CA 1
ATOM 3713 C C . SER A 1 497 ? 19.820 -1.137 -22.233 1.00 80.69 497 SER A C 1
ATOM 3715 O O . SER A 1 497 ? 20.470 -1.722 -21.364 1.00 80.69 497 SER A O 1
ATOM 3717 N N . ALA A 1 498 ? 19.416 -1.775 -23.338 1.00 75.38 498 ALA A N 1
ATOM 3718 C CA . ALA A 1 498 ? 19.691 -3.185 -23.591 1.00 75.38 498 ALA A CA 1
ATOM 3719 C C . ALA A 1 498 ? 21.175 -3.429 -23.899 1.00 75.38 498 ALA A C 1
ATOM 3721 O O . ALA A 1 498 ? 21.744 -4.412 -23.410 1.00 75.38 498 ALA A O 1
ATOM 3722 N N . ARG A 1 499 ? 21.810 -2.536 -24.669 1.00 85.31 499 ARG A N 1
ATOM 3723 C CA . ARG A 1 499 ? 23.254 -2.574 -24.933 1.00 85.31 499 ARG A CA 1
ATOM 3724 C C . ARG A 1 499 ? 24.060 -2.322 -23.662 1.00 85.31 499 ARG A C 1
ATOM 3726 O O . ARG A 1 499 ? 24.983 -3.087 -23.384 1.00 85.31 499 ARG A O 1
ATOM 3733 N N . ALA A 1 500 ? 23.648 -1.351 -22.842 1.00 87.56 500 ALA A N 1
ATOM 3734 C CA . ALA A 1 500 ? 24.249 -1.113 -21.529 1.00 87.56 500 ALA A CA 1
ATOM 3735 C C . ALA A 1 500 ? 24.166 -2.363 -20.637 1.00 87.56 500 ALA A C 1
ATOM 3737 O O . ALA A 1 500 ? 25.176 -2.826 -20.108 1.00 87.56 500 ALA A O 1
ATOM 3738 N N . LYS A 1 501 ? 22.987 -2.991 -20.550 1.00 82.25 501 LYS A N 1
ATOM 3739 C CA . LYS A 1 501 ? 22.786 -4.225 -19.780 1.00 82.25 501 LYS A CA 1
ATOM 3740 C C . LYS A 1 501 ? 23.711 -5.358 -20.240 1.00 82.25 501 LYS A C 1
ATOM 3742 O O . LYS A 1 501 ? 24.313 -6.030 -19.406 1.00 82.25 501 LYS A O 1
ATOM 3747 N N . ALA A 1 502 ? 23.861 -5.540 -21.554 1.00 79.31 502 ALA A N 1
ATOM 3748 C CA . ALA A 1 502 ? 24.745 -6.553 -22.126 1.00 79.31 502 ALA A CA 1
ATOM 3749 C C . ALA A 1 502 ? 26.228 -6.292 -21.805 1.00 79.31 502 ALA A C 1
ATOM 3751 O O . ALA A 1 502 ? 26.969 -7.235 -21.518 1.00 79.31 502 ALA A O 1
ATOM 3752 N N . LEU A 1 503 ? 26.667 -5.029 -21.807 1.00 91.00 503 LEU A N 1
ATOM 3753 C CA . LEU A 1 503 ? 28.000 -4.647 -21.341 1.00 91.00 503 LEU A CA 1
ATOM 3754 C C . LEU A 1 503 ? 28.199 -5.049 -19.871 1.00 91.00 503 LEU A C 1
ATOM 3756 O O . LEU A 1 503 ? 29.173 -5.733 -19.556 1.00 91.00 503 LEU A O 1
ATOM 3760 N N . LEU A 1 504 ? 27.254 -4.708 -18.990 1.00 88.69 504 LEU A N 1
ATOM 3761 C CA . LEU A 1 504 ? 27.333 -5.041 -17.562 1.00 88.69 504 LEU A CA 1
ATOM 3762 C C . LEU A 1 504 ? 27.300 -6.555 -17.299 1.00 88.69 504 LEU A C 1
ATOM 3764 O O . LEU A 1 504 ? 28.003 -7.035 -16.408 1.00 88.69 504 LEU A O 1
ATOM 3768 N N . ASP A 1 505 ? 26.530 -7.319 -18.081 1.00 83.62 505 ASP A N 1
ATOM 3769 C CA . ASP A 1 505 ? 26.533 -8.789 -18.041 1.00 83.62 505 ASP A CA 1
ATOM 3770 C C . ASP A 1 505 ? 27.934 -9.344 -18.360 1.00 83.62 505 ASP A C 1
ATOM 3772 O O . ASP A 1 505 ? 28.432 -10.211 -17.639 1.00 83.62 505 ASP A O 1
ATOM 3776 N N . ARG A 1 506 ? 28.608 -8.820 -19.398 1.00 90.69 506 ARG A N 1
ATOM 3777 C CA . ARG A 1 506 ? 29.985 -9.226 -19.749 1.00 90.69 506 ARG A CA 1
ATOM 3778 C C . ARG A 1 506 ? 30.975 -8.900 -18.630 1.00 90.69 506 ARG A C 1
ATOM 3780 O O . ARG A 1 506 ? 31.794 -9.750 -18.280 1.00 90.69 506 ARG A O 1
ATOM 3787 N N . VAL A 1 507 ? 30.883 -7.699 -18.057 1.00 90.44 507 VAL A N 1
ATOM 3788 C CA . VAL A 1 507 ? 31.767 -7.242 -16.973 1.00 90.44 507 VAL A CA 1
ATOM 3789 C C . VAL A 1 507 ? 31.624 -8.135 -15.741 1.00 90.44 507 VAL A C 1
ATOM 3791 O O . VAL A 1 507 ? 32.630 -8.603 -15.208 1.00 90.44 507 VAL A O 1
ATOM 3794 N N . LEU A 1 508 ? 30.394 -8.429 -15.311 1.00 87.75 508 LEU A N 1
ATOM 3795 C CA . LEU A 1 508 ? 30.142 -9.278 -14.142 1.00 87.75 508 LEU A CA 1
ATOM 3796 C C . LEU A 1 508 ? 30.448 -10.756 -14.395 1.00 87.75 508 LEU A C 1
ATOM 3798 O O . LEU A 1 508 ? 30.872 -11.450 -13.474 1.00 87.75 508 LEU A O 1
ATOM 3802 N N . ALA A 1 509 ? 30.302 -11.244 -15.628 1.00 85.62 509 ALA A N 1
ATOM 3803 C CA . ALA A 1 509 ? 30.750 -12.590 -15.977 1.00 85.62 509 ALA A CA 1
ATOM 3804 C C . ALA A 1 509 ? 32.272 -12.746 -15.800 1.00 85.62 509 ALA A C 1
ATOM 3806 O O . ALA A 1 509 ? 32.737 -13.800 -15.369 1.00 85.62 509 ALA A O 1
ATOM 3807 N N . ALA A 1 510 ? 33.044 -11.694 -16.097 1.00 88.94 510 ALA A N 1
ATOM 3808 C CA . ALA A 1 510 ? 34.490 -11.670 -15.884 1.00 88.94 510 ALA A CA 1
ATOM 3809 C C . ALA A 1 510 ? 34.880 -11.372 -14.422 1.00 88.94 510 ALA A C 1
ATOM 3811 O O . ALA A 1 510 ? 35.868 -11.915 -13.926 1.00 88.94 510 ALA A O 1
ATOM 3812 N N . ALA A 1 511 ? 34.112 -10.530 -13.726 1.00 89.38 511 ALA A N 1
ATOM 3813 C CA . ALA A 1 511 ? 34.345 -10.121 -12.342 1.00 89.38 511 ALA A CA 1
ATOM 3814 C C . ALA A 1 511 ? 33.051 -10.231 -11.504 1.00 89.38 511 ALA A C 1
ATOM 3816 O O . ALA A 1 511 ? 32.373 -9.224 -11.288 1.00 89.38 511 ALA A O 1
ATOM 3817 N N . PRO A 1 512 ? 32.717 -11.427 -10.973 1.00 85.38 512 PRO A N 1
ATOM 3818 C CA . PRO A 1 512 ? 31.434 -11.670 -10.297 1.00 85.38 512 PRO A CA 1
ATOM 3819 C C . PRO A 1 512 ? 31.177 -10.817 -9.049 1.00 85.38 512 PRO A C 1
ATOM 3821 O O . PRO A 1 512 ? 30.029 -10.602 -8.678 1.00 85.38 512 PRO A O 1
ATOM 3824 N N . GLN A 1 513 ? 32.238 -10.327 -8.401 1.00 82.19 513 GLN A N 1
ATOM 3825 C CA . GLN A 1 513 ? 32.147 -9.449 -7.227 1.00 82.19 513 GLN A CA 1
ATOM 3826 C C . GLN A 1 513 ? 31.975 -7.964 -7.592 1.00 82.19 513 GLN A C 1
ATOM 3828 O O . GLN A 1 513 ? 31.815 -7.130 -6.704 1.00 82.19 513 GLN A O 1
ATOM 3833 N N . GLY A 1 514 ? 32.000 -7.627 -8.885 1.00 88.69 514 GLY A N 1
ATOM 3834 C CA . GLY A 1 514 ? 32.024 -6.248 -9.359 1.00 88.69 514 GLY A CA 1
ATOM 3835 C C . GLY A 1 514 ? 33.431 -5.647 -9.443 1.00 88.69 514 GLY A C 1
ATOM 3836 O O . GLY A 1 514 ? 34.387 -6.163 -8.860 1.00 88.69 514 GLY A O 1
ATOM 3837 N N . ARG A 1 515 ? 33.564 -4.558 -10.210 1.00 92.88 515 ARG A N 1
ATOM 3838 C CA . ARG A 1 515 ? 34.795 -3.762 -10.377 1.00 92.88 515 ARG A CA 1
ATOM 3839 C C . ARG A 1 515 ? 34.488 -2.385 -10.976 1.00 92.88 515 ARG A C 1
ATOM 3841 O O . ARG A 1 515 ? 33.387 -2.163 -11.474 1.00 92.88 515 ARG A O 1
ATOM 3848 N N . ARG A 1 516 ? 35.473 -1.481 -10.976 1.00 92.25 516 ARG A N 1
ATOM 3849 C CA . ARG A 1 516 ? 35.420 -0.251 -11.786 1.00 92.25 516 ARG A CA 1
ATOM 3850 C C . ARG A 1 516 ? 35.540 -0.607 -13.276 1.00 92.25 516 ARG A C 1
ATOM 3852 O O . ARG A 1 516 ? 36.296 -1.524 -13.619 1.00 92.25 516 ARG A O 1
ATOM 3859 N N . LEU A 1 517 ? 34.774 0.075 -14.125 1.00 92.12 517 LEU A N 1
ATOM 3860 C CA . LEU A 1 517 ? 34.910 -0.023 -15.580 1.00 92.12 517 LEU A CA 1
ATOM 3861 C C . LEU A 1 517 ? 36.264 0.531 -16.020 1.00 92.12 517 LEU A C 1
ATOM 3863 O O . LEU A 1 517 ? 36.779 1.472 -15.409 1.00 92.12 517 LEU A O 1
ATOM 3867 N N . ASP A 1 518 ? 36.842 -0.066 -17.058 1.00 91.69 518 ASP A N 1
ATOM 3868 C CA . ASP A 1 518 ? 37.980 0.545 -17.742 1.00 91.69 518 ASP A CA 1
ATOM 3869 C C . ASP A 1 518 ? 37.509 1.704 -18.653 1.00 91.69 518 ASP A C 1
ATOM 3871 O O . ASP A 1 518 ? 36.301 1.892 -18.824 1.00 91.69 518 ASP A O 1
ATOM 3875 N N . PRO A 1 519 ? 38.422 2.531 -19.197 1.00 89.00 519 PRO A N 1
ATOM 3876 C CA . PRO A 1 519 ? 38.037 3.696 -19.994 1.00 89.00 519 PRO A CA 1
ATOM 3877 C C . PRO A 1 519 ? 37.201 3.375 -21.242 1.00 89.00 519 PRO A C 1
ATOM 3879 O O . PRO A 1 519 ? 36.291 4.139 -21.564 1.00 89.00 519 PRO A O 1
ATOM 3882 N N . ASP A 1 520 ? 37.466 2.252 -21.917 1.00 89.38 520 ASP A N 1
ATOM 3883 C CA . ASP A 1 520 ? 36.748 1.867 -23.138 1.00 89.38 520 ASP A CA 1
ATOM 3884 C C . ASP A 1 520 ? 35.334 1.377 -22.793 1.00 89.38 520 ASP A C 1
ATOM 3886 O O . ASP A 1 520 ? 34.355 1.776 -23.424 1.00 89.38 520 ASP A O 1
ATOM 3890 N N . GLU A 1 521 ? 35.206 0.570 -21.737 1.00 93.25 521 GLU A N 1
ATOM 3891 C CA . GLU A 1 521 ? 33.915 0.127 -21.207 1.00 93.25 521 GLU A CA 1
ATOM 3892 C C . GLU A 1 521 ? 33.089 1.296 -20.660 1.00 93.25 521 GLU A C 1
ATOM 3894 O O . GLU A 1 521 ? 31.869 1.331 -20.822 1.00 93.25 521 GLU A O 1
ATOM 3899 N N . PHE A 1 522 ? 33.739 2.265 -20.014 1.00 92.38 522 PHE A N 1
ATOM 3900 C CA . PHE A 1 522 ? 33.081 3.469 -19.521 1.00 92.38 522 PHE A CA 1
ATOM 3901 C C . PHE A 1 522 ? 32.551 4.328 -20.675 1.00 92.38 522 PHE A C 1
ATOM 3903 O O . PHE A 1 522 ? 31.395 4.750 -20.636 1.00 92.38 522 PHE A O 1
ATOM 3910 N N . ALA A 1 523 ? 33.341 4.518 -21.735 1.00 90.56 523 ALA A N 1
ATOM 3911 C CA . ALA A 1 523 ? 32.897 5.202 -22.946 1.00 90.56 523 ALA A CA 1
ATOM 3912 C C . ALA A 1 523 ? 31.748 4.454 -23.650 1.00 90.56 523 ALA A C 1
ATOM 3914 O O . ALA A 1 523 ? 30.774 5.082 -24.062 1.00 90.56 523 ALA A O 1
ATOM 3915 N N . GLU A 1 524 ? 31.809 3.117 -23.738 1.00 92.75 524 GLU A N 1
ATOM 3916 C CA . GLU A 1 524 ? 30.725 2.295 -24.299 1.00 92.75 524 GLU A CA 1
ATOM 3917 C C . GLU A 1 524 ? 29.425 2.456 -23.496 1.00 92.75 524 GLU A C 1
ATOM 3919 O O . GLU A 1 524 ? 28.347 2.567 -24.094 1.00 92.75 524 GLU A O 1
ATOM 3924 N N . LEU A 1 525 ? 29.517 2.501 -22.159 1.00 92.81 525 LEU A N 1
ATOM 3925 C CA . LEU A 1 525 ? 28.377 2.730 -21.268 1.00 92.81 525 LEU A CA 1
ATOM 3926 C C . LEU A 1 525 ? 27.766 4.122 -21.478 1.00 92.81 525 LEU A C 1
ATOM 3928 O O . LEU A 1 525 ? 26.549 4.224 -21.610 1.00 92.81 525 LEU A O 1
ATOM 3932 N N . LEU A 1 526 ? 28.586 5.174 -21.537 1.00 91.50 526 LEU A N 1
ATOM 3933 C CA . LEU A 1 526 ? 28.126 6.546 -21.777 1.00 91.50 526 LEU A CA 1
ATOM 3934 C C . LEU A 1 526 ? 27.439 6.691 -23.144 1.00 91.50 526 LEU A C 1
ATOM 3936 O O . LEU A 1 526 ? 26.349 7.263 -23.227 1.00 91.50 526 LEU A O 1
ATOM 3940 N N . ASP A 1 527 ? 27.999 6.085 -24.194 1.00 91.06 527 ASP A N 1
ATOM 3941 C CA . ASP A 1 527 ? 27.414 6.099 -25.539 1.00 91.06 527 ASP A CA 1
ATOM 3942 C C . ASP A 1 527 ? 26.047 5.389 -25.582 1.00 91.06 527 ASP A C 1
ATOM 3944 O O . ASP A 1 527 ? 25.155 5.821 -26.308 1.00 91.06 527 ASP A O 1
ATOM 3948 N N . CYS A 1 528 ? 25.812 4.372 -24.733 1.00 90.19 528 CYS A N 1
ATOM 3949 C CA . CYS A 1 528 ? 24.482 3.751 -24.603 1.00 90.19 528 CYS A CA 1
ATOM 3950 C C . CYS A 1 528 ? 23.413 4.743 -24.120 1.00 90.19 528 CYS A C 1
ATOM 3952 O O . CYS A 1 528 ? 22.227 4.491 -24.297 1.00 90.19 528 CYS A O 1
ATOM 3954 N N . TYR A 1 529 ? 23.813 5.843 -23.485 1.00 90.31 529 TYR A N 1
ATOM 3955 C CA . TYR A 1 529 ? 22.923 6.885 -22.979 1.00 90.31 529 TYR A CA 1
ATOM 3956 C C . TYR A 1 529 ? 23.028 8.188 -23.784 1.00 90.31 529 TYR A C 1
ATOM 3958 O O . TYR A 1 529 ? 22.481 9.214 -23.371 1.00 90.31 529 TYR A O 1
ATOM 3966 N N . GLY A 1 530 ? 23.685 8.155 -24.950 1.00 86.94 530 GLY A N 1
ATOM 3967 C CA . GLY A 1 530 ? 23.872 9.315 -25.821 1.00 86.94 530 GLY A CA 1
ATOM 3968 C C . GLY A 1 530 ? 24.849 10.353 -25.264 1.00 86.94 530 GLY A C 1
ATOM 3969 O O . GLY A 1 530 ? 24.741 11.529 -25.605 1.00 86.94 530 GLY A O 1
ATOM 3970 N N . LEU A 1 531 ? 25.767 9.939 -24.386 1.00 87.75 531 LEU A N 1
ATOM 3971 C CA . LEU A 1 531 ? 26.802 10.790 -23.805 1.00 87.75 531 LEU A CA 1
ATOM 3972 C C . LEU A 1 531 ? 28.149 10.480 -24.470 1.00 87.75 531 LEU A C 1
ATOM 3974 O O . LEU A 1 531 ? 28.627 9.349 -24.420 1.00 87.75 531 LEU A O 1
ATOM 3978 N N . ALA A 1 532 ? 28.765 11.480 -25.098 1.00 83.88 532 ALA A N 1
ATOM 3979 C CA . ALA A 1 532 ? 30.032 11.302 -25.800 1.00 83.88 532 ALA A CA 1
ATOM 3980 C C . ALA A 1 532 ? 31.218 11.432 -24.833 1.00 83.88 532 ALA A C 1
ATOM 3982 O O . ALA A 1 532 ? 31.330 12.431 -24.124 1.00 83.88 532 ALA A O 1
ATOM 3983 N N . ALA A 1 533 ? 32.125 10.453 -24.829 1.00 80.44 533 ALA A N 1
ATOM 3984 C CA . ALA A 1 533 ? 33.423 10.570 -24.164 1.00 80.44 533 ALA A CA 1
ATOM 3985 C C . ALA A 1 533 ? 34.452 11.196 -25.124 1.00 80.44 533 ALA A C 1
ATOM 3987 O O . ALA A 1 533 ? 34.558 10.769 -26.276 1.00 80.44 533 ALA A O 1
ATOM 3988 N N . ALA A 1 534 ? 35.219 12.186 -24.665 1.00 74.00 534 ALA A N 1
ATOM 3989 C CA . ALA A 1 534 ? 36.234 12.874 -25.463 1.00 74.00 534 ALA A CA 1
ATOM 3990 C C . ALA A 1 534 ? 37.481 13.199 -24.629 1.00 74.00 534 ALA A C 1
ATOM 3992 O O . ALA A 1 534 ? 37.391 13.521 -23.450 1.00 74.00 534 ALA A O 1
ATOM 3993 N N . SER A 1 535 ? 38.668 13.169 -25.241 1.00 61.22 535 SER A N 1
ATOM 3994 C CA . SER A 1 535 ? 39.887 13.669 -24.592 1.00 61.22 535 SER A CA 1
ATOM 3995 C C . SER A 1 535 ? 39.878 15.198 -24.595 1.00 61.22 535 SER A C 1
ATOM 3997 O O . SER A 1 535 ? 40.165 15.821 -25.615 1.00 61.22 535 SER A O 1
ATOM 3999 N N . ILE A 1 536 ? 39.540 15.811 -23.461 1.00 57.22 536 ILE A N 1
ATOM 4000 C CA . ILE A 1 536 ? 39.554 17.272 -23.314 1.00 57.22 536 ILE A CA 1
ATOM 4001 C C . ILE A 1 536 ? 41.002 17.721 -23.052 1.00 57.22 536 ILE A C 1
ATOM 4003 O O . ILE A 1 536 ? 41.519 17.543 -21.948 1.00 57.22 536 ILE A O 1
ATOM 4007 N N . GLU A 1 537 ? 41.677 18.284 -24.062 1.00 47.69 537 GLU A N 1
ATOM 4008 C CA . GLU A 1 537 ? 42.991 18.919 -23.882 1.00 47.69 537 GLU A CA 1
ATOM 4009 C C . GLU A 1 537 ? 42.855 20.157 -22.982 1.00 47.69 537 GLU A C 1
ATOM 4011 O O . GLU A 1 537 ? 41.984 21.003 -23.189 1.00 47.69 537 GLU A O 1
ATOM 4016 N N . SER A 1 538 ? 43.723 20.284 -21.973 1.00 42.09 538 SER A N 1
ATOM 4017 C CA . SER A 1 538 ? 43.763 21.464 -21.108 1.00 42.09 538 SER A CA 1
ATOM 4018 C C . SER A 1 538 ? 44.240 22.677 -21.910 1.00 42.09 538 SER A C 1
ATOM 4020 O O . SER A 1 538 ? 45.442 22.892 -22.064 1.00 42.09 538 SER A O 1
ATOM 4022 N N . THR A 1 539 ? 43.324 23.482 -22.438 1.00 38.28 539 THR A N 1
ATOM 4023 C CA . THR A 1 539 ? 43.689 24.784 -22.999 1.00 38.28 539 THR A CA 1
ATOM 4024 C C . THR A 1 539 ? 44.014 25.762 -21.876 1.00 38.28 539 THR A C 1
ATOM 4026 O O . THR A 1 539 ? 43.178 26.051 -21.020 1.00 38.28 539 THR A O 1
ATOM 4029 N N . ASP A 1 540 ? 45.250 26.265 -21.893 1.00 35.47 540 ASP A N 1
ATOM 4030 C CA . ASP A 1 540 ? 45.783 27.258 -20.964 1.00 35.47 540 ASP A CA 1
ATOM 4031 C C . ASP A 1 540 ? 44.811 28.435 -20.749 1.00 35.47 540 ASP A C 1
ATOM 4033 O O . ASP A 1 540 ? 44.583 29.255 -21.639 1.00 35.47 540 ASP A O 1
ATOM 4037 N N . GLY A 1 541 ? 44.286 28.557 -19.526 1.00 38.53 541 GLY A N 1
ATOM 4038 C CA . GLY A 1 541 ? 43.733 29.812 -19.008 1.00 38.53 541 GLY A CA 1
ATOM 4039 C C . GLY A 1 541 ? 42.219 30.030 -19.107 1.00 38.53 541 GLY A C 1
ATOM 4040 O O . GLY A 1 541 ? 41.766 31.111 -18.723 1.00 38.53 541 GLY A O 1
ATOM 4041 N N . HIS A 1 542 ? 41.423 29.044 -19.533 1.00 38.41 542 HIS A N 1
ATOM 4042 C CA . HIS A 1 542 ? 39.973 29.045 -19.293 1.00 38.41 542 HIS A CA 1
ATOM 4043 C C . HIS A 1 542 ? 39.596 27.955 -18.280 1.00 38.41 542 HIS A C 1
ATOM 4045 O O . HIS A 1 542 ? 40.051 26.822 -18.422 1.00 38.41 542 HIS A O 1
ATOM 4051 N N . PRO A 1 543 ? 38.794 28.258 -17.241 1.00 41.59 543 PRO A N 1
ATOM 4052 C CA . PRO A 1 543 ? 38.386 27.288 -16.225 1.00 41.59 543 PRO A CA 1
ATOM 4053 C C . PRO A 1 543 ? 37.287 26.335 -16.749 1.00 41.59 543 PRO A C 1
ATOM 4055 O O . PRO A 1 543 ? 36.393 25.958 -15.996 1.00 41.59 543 PRO A O 1
ATOM 4058 N N . ASP A 1 544 ? 37.327 25.969 -18.035 1.00 46.09 544 ASP A N 1
ATOM 4059 C CA . ASP A 1 544 ? 36.231 25.338 -18.784 1.00 46.09 544 ASP A CA 1
ATOM 4060 C C . ASP A 1 544 ? 36.176 23.816 -18.567 1.00 46.09 544 ASP A C 1
ATOM 4062 O O . ASP A 1 544 ? 36.301 23.008 -19.485 1.00 46.09 544 ASP A O 1
ATOM 4066 N N . GLY A 1 545 ? 35.980 23.418 -17.315 1.00 51.19 545 GLY A N 1
ATOM 4067 C CA . GLY A 1 545 ? 35.437 22.117 -16.952 1.00 51.19 545 GLY A CA 1
ATOM 4068 C C . GLY A 1 545 ? 34.328 22.338 -15.937 1.00 51.19 545 GLY A C 1
ATOM 4069 O O . GLY A 1 545 ? 34.578 22.909 -14.876 1.00 51.19 545 GLY A O 1
ATOM 4070 N N . ILE A 1 546 ? 33.100 21.928 -16.258 1.00 57.22 546 ILE A N 1
ATOM 4071 C CA . ILE A 1 546 ? 31.992 22.023 -15.302 1.00 57.22 546 ILE A CA 1
ATOM 4072 C C . ILE A 1 546 ? 32.210 20.934 -14.236 1.00 57.22 546 ILE A C 1
ATOM 4074 O O . ILE A 1 546 ? 32.334 19.766 -14.614 1.00 57.22 546 ILE A O 1
ATOM 4078 N N . PRO A 1 547 ? 32.318 21.287 -12.938 1.00 60.59 547 PRO A N 1
ATOM 4079 C CA . PRO A 1 547 ? 32.681 20.332 -11.899 1.00 60.59 547 PRO A CA 1
ATOM 4080 C C . PRO A 1 547 ? 31.553 19.345 -11.572 1.00 60.59 547 PRO A C 1
ATOM 4082 O O . PRO A 1 547 ? 30.389 19.729 -11.464 1.00 60.59 547 PRO A O 1
ATOM 4085 N N . VAL A 1 548 ? 31.980 18.094 -11.366 1.00 67.75 548 VAL A N 1
ATOM 4086 C CA . VAL A 1 548 ? 31.381 16.990 -10.594 1.00 67.75 548 VAL A CA 1
ATOM 4087 C C . VAL A 1 548 ? 29.864 16.842 -10.716 1.00 67.75 548 VAL A C 1
ATOM 4089 O O . VAL A 1 548 ? 29.094 17.367 -9.911 1.00 67.75 548 VAL A O 1
ATOM 4092 N N . ALA A 1 549 ? 29.444 16.039 -11.691 1.00 78.69 549 ALA A N 1
ATOM 4093 C CA . ALA A 1 549 ? 28.144 15.378 -11.661 1.00 78.69 549 ALA A CA 1
ATOM 4094 C C . ALA A 1 549 ? 28.372 13.895 -11.374 1.00 78.69 549 ALA A C 1
ATOM 4096 O O . ALA A 1 549 ? 29.317 13.295 -11.876 1.00 78.69 549 ALA A O 1
ATOM 4097 N N . GLY A 1 550 ? 27.515 13.281 -10.580 1.00 83.94 550 GLY A N 1
ATOM 4098 C CA . GLY A 1 550 ? 27.606 11.858 -10.300 1.00 83.94 550 GLY A CA 1
ATOM 4099 C C . GLY A 1 550 ? 26.232 11.250 -10.157 1.00 83.94 550 GLY A C 1
ATOM 4100 O O . GLY A 1 550 ? 25.232 11.953 -10.035 1.00 83.94 550 GLY A O 1
ATOM 4101 N N . ALA A 1 551 ? 26.173 9.932 -10.164 1.00 85.50 551 ALA A N 1
ATOM 4102 C CA . ALA A 1 551 ? 24.994 9.220 -9.732 1.00 85.50 551 ALA A CA 1
ATOM 4103 C C . ALA A 1 551 ? 25.396 7.991 -8.925 1.00 85.50 551 ALA A C 1
ATOM 4105 O O . ALA A 1 551 ? 26.411 7.354 -9.191 1.00 85.50 551 ALA A O 1
ATOM 4106 N N . VAL A 1 552 ? 24.608 7.666 -7.913 1.00 83.31 552 VAL A N 1
ATOM 4107 C CA . VAL A 1 552 ? 24.903 6.607 -6.953 1.00 83.31 552 VAL A CA 1
ATOM 4108 C C . VAL A 1 552 ? 23.639 5.822 -6.663 1.00 83.31 552 VAL A C 1
ATOM 4110 O O . VAL A 1 552 ? 22.552 6.389 -6.611 1.00 83.31 552 VAL A O 1
ATOM 4113 N N . HIS A 1 553 ? 23.772 4.519 -6.450 1.00 73.31 553 HIS A N 1
ATOM 4114 C CA . HIS A 1 553 ? 22.733 3.729 -5.803 1.00 73.31 553 HIS A CA 1
ATOM 4115 C C . HIS A 1 553 ? 22.885 3.839 -4.286 1.00 73.31 553 HIS A C 1
ATOM 4117 O O . HIS A 1 553 ? 23.641 3.082 -3.674 1.00 73.31 553 HIS A O 1
ATOM 4123 N N . ASP A 1 554 ? 22.164 4.784 -3.686 1.00 74.62 554 ASP A N 1
ATOM 4124 C CA . ASP A 1 554 ? 22.052 4.902 -2.238 1.00 74.62 554 ASP A CA 1
ATOM 4125 C C . ASP A 1 554 ? 21.337 3.677 -1.642 1.00 74.62 554 ASP A C 1
ATOM 4127 O O . ASP A 1 554 ? 20.393 3.129 -2.221 1.00 74.62 554 ASP A O 1
ATOM 4131 N N . GLU A 1 555 ? 21.787 3.235 -0.468 1.00 62.72 555 GLU A N 1
ATOM 4132 C CA . GLU A 1 555 ? 21.275 2.017 0.168 1.00 62.72 555 GLU A CA 1
ATOM 4133 C C . GLU A 1 555 ? 19.819 2.147 0.644 1.00 62.72 555 GLU A C 1
ATOM 4135 O O . GLU A 1 555 ? 19.113 1.136 0.717 1.00 62.72 555 GLU A O 1
ATOM 4140 N N . ILE A 1 556 ? 19.375 3.364 0.973 1.00 60.91 556 ILE A N 1
ATOM 4141 C CA . ILE A 1 556 ? 18.031 3.655 1.474 1.00 60.91 556 ILE A CA 1
ATOM 4142 C C . ILE A 1 556 ? 17.154 4.099 0.308 1.00 60.91 556 ILE A C 1
ATOM 4144 O O . ILE A 1 556 ? 16.122 3.486 0.036 1.00 60.91 556 ILE A O 1
ATOM 4148 N N . PHE A 1 557 ? 17.567 5.148 -0.397 1.00 67.94 557 PHE A N 1
ATOM 4149 C CA . PHE A 1 557 ? 16.733 5.846 -1.369 1.00 67.94 557 PHE A CA 1
ATOM 4150 C C . PHE A 1 557 ? 16.863 5.317 -2.804 1.00 67.94 557 PHE A C 1
ATOM 4152 O O . PHE A 1 557 ? 16.013 5.613 -3.650 1.00 67.94 557 PHE A O 1
ATOM 4159 N N . GLY A 1 558 ? 17.865 4.478 -3.073 1.00 70.69 558 GLY A N 1
ATOM 4160 C CA . GLY A 1 558 ? 18.151 3.955 -4.402 1.00 70.69 558 GLY A CA 1
ATOM 4161 C C . GLY A 1 558 ? 18.909 4.967 -5.276 1.00 70.69 558 GLY A C 1
ATOM 4162 O O . GLY A 1 558 ? 19.737 5.713 -4.764 1.00 70.69 558 GLY A O 1
ATOM 4163 N N . PRO A 1 559 ? 18.693 4.974 -6.599 1.00 76.75 559 PRO A N 1
ATOM 4164 C CA . PRO A 1 559 ? 19.457 5.768 -7.540 1.00 76.75 559 PRO A CA 1
ATOM 4165 C C . PRO A 1 559 ? 19.204 7.254 -7.292 1.00 76.75 559 PRO A C 1
ATOM 4167 O O . PRO A 1 559 ? 18.070 7.736 -7.306 1.00 76.75 559 PRO A O 1
ATOM 4170 N N . ALA A 1 560 ? 20.285 7.981 -7.074 1.00 82.69 560 ALA A N 1
ATOM 4171 C CA . ALA A 1 560 ? 20.295 9.411 -6.859 1.00 82.69 560 ALA A CA 1
ATOM 4172 C C . ALA A 1 560 ? 21.349 10.038 -7.763 1.00 82.69 560 ALA A C 1
ATOM 4174 O O . ALA A 1 560 ? 22.414 9.464 -7.980 1.00 82.69 560 ALA A O 1
ATOM 4175 N N . VAL A 1 561 ? 21.045 11.218 -8.285 1.00 86.44 561 VAL A N 1
ATOM 4176 C CA . VAL A 1 561 ? 21.994 12.073 -8.991 1.00 86.44 561 VAL A CA 1
ATOM 4177 C C . VAL A 1 561 ? 22.530 13.096 -8.002 1.00 86.44 561 VAL A C 1
ATOM 4179 O O . VAL A 1 561 ? 21.797 13.611 -7.161 1.00 86.44 561 VAL A O 1
ATOM 4182 N N . MET A 1 562 ? 23.815 13.381 -8.114 1.00 84.00 562 MET A N 1
ATOM 4183 C CA . MET A 1 562 ? 24.551 14.355 -7.331 1.00 84.00 562 MET A CA 1
ATOM 4184 C C . MET A 1 562 ? 25.129 15.410 -8.270 1.00 84.00 562 MET A C 1
ATOM 4186 O O . MET A 1 562 ? 25.639 15.084 -9.343 1.00 84.00 562 MET A O 1
ATOM 4190 N N . LEU A 1 563 ? 25.094 16.665 -7.838 1.00 79.88 563 LEU A N 1
ATOM 4191 C CA . LEU A 1 563 ? 25.767 17.779 -8.485 1.00 79.88 563 LEU A CA 1
ATOM 4192 C C . LEU A 1 563 ? 26.580 18.565 -7.450 1.00 79.88 563 LEU A C 1
ATOM 4194 O O . LEU A 1 563 ? 26.039 19.006 -6.438 1.00 79.88 563 LEU A O 1
ATOM 4198 N N . GLY A 1 564 ? 27.864 18.777 -7.732 1.00 69.75 564 GLY A N 1
ATOM 4199 C CA . GLY A 1 564 ? 28.804 19.484 -6.859 1.00 69.75 564 GLY A CA 1
ATOM 4200 C C . GLY A 1 564 ? 29.763 18.548 -6.112 1.00 69.75 564 GLY A C 1
ATOM 4201 O O . GLY A 1 564 ? 29.403 17.441 -5.729 1.00 69.75 564 GLY A O 1
ATOM 4202 N N . GLY A 1 565 ? 31.011 18.997 -5.930 1.00 58.62 565 GLY A N 1
ATOM 4203 C CA . GLY A 1 565 ? 32.135 18.229 -5.371 1.00 58.62 565 GLY A CA 1
ATOM 4204 C C . GLY A 1 565 ? 33.492 18.843 -5.758 1.00 58.62 565 GLY A C 1
ATOM 4205 O O . GLY A 1 565 ? 33.533 19.659 -6.674 1.00 58.62 565 GLY A O 1
ATOM 4206 N N . ASP A 1 566 ? 34.562 18.508 -5.014 1.00 46.44 566 ASP A N 1
ATOM 4207 C CA . ASP A 1 566 ? 35.897 19.158 -4.953 1.00 46.44 566 ASP A CA 1
ATOM 4208 C C . ASP A 1 566 ? 36.270 20.068 -6.158 1.00 46.44 566 ASP A C 1
ATOM 4210 O O . ASP A 1 566 ? 36.890 19.650 -7.134 1.00 46.44 566 ASP A O 1
ATOM 4214 N N . GLY A 1 567 ? 35.932 21.363 -6.045 1.00 43.03 567 GLY A N 1
ATOM 4215 C CA . GLY A 1 567 ? 36.251 22.399 -7.034 1.00 43.03 567 GLY A CA 1
ATOM 4216 C C . GLY A 1 567 ? 35.704 23.790 -6.661 1.00 43.03 567 GLY A C 1
ATOM 4217 O O . GLY A 1 567 ? 34.522 24.067 -6.817 1.00 43.03 567 GLY A O 1
ATOM 4218 N N . ALA A 1 568 ? 36.592 24.675 -6.192 1.00 39.47 568 ALA A N 1
ATOM 4219 C CA . ALA A 1 568 ? 36.436 26.116 -5.904 1.00 39.47 568 ALA A CA 1
ATOM 4220 C C . ALA A 1 568 ? 35.391 26.608 -4.868 1.00 39.47 568 ALA A C 1
ATOM 4222 O O . ALA A 1 568 ? 35.697 27.597 -4.210 1.00 39.47 568 ALA A O 1
ATOM 4223 N N . ASP A 1 569 ? 34.256 25.940 -4.633 1.00 44.94 569 ASP A N 1
ATOM 4224 C CA . ASP A 1 569 ? 33.298 26.309 -3.567 1.00 44.94 569 ASP A CA 1
ATOM 4225 C C . ASP A 1 569 ? 33.191 25.194 -2.516 1.00 44.94 569 ASP A C 1
ATOM 4227 O O . ASP A 1 569 ? 32.375 24.280 -2.603 1.00 44.94 569 ASP A O 1
ATOM 4231 N N . ARG A 1 570 ? 34.061 25.251 -1.498 1.00 46.22 570 ARG A N 1
ATOM 4232 C CA . ARG A 1 570 ? 34.074 24.305 -0.361 1.00 46.22 570 ARG A CA 1
ATOM 4233 C C . ARG A 1 570 ? 32.962 24.569 0.668 1.00 46.22 570 ARG A C 1
ATOM 4235 O O . ARG A 1 570 ? 32.879 23.819 1.634 1.00 46.22 570 ARG A O 1
ATOM 4242 N N . GLU A 1 571 ? 32.148 25.614 0.507 1.00 43.66 571 GLU A N 1
ATOM 4243 C CA . GLU A 1 571 ? 31.190 26.049 1.538 1.00 43.66 571 GLU A CA 1
ATOM 4244 C C . GLU A 1 571 ? 29.782 25.435 1.415 1.00 43.66 571 GLU A C 1
ATOM 4246 O O . GLU A 1 571 ? 29.064 25.428 2.412 1.00 43.66 571 GLU A O 1
ATOM 4251 N N . SER A 1 572 ? 29.379 24.882 0.258 1.00 52.50 572 SER A N 1
ATOM 4252 C CA . SER A 1 572 ? 27.976 24.460 0.026 1.00 52.50 572 SER A CA 1
ATOM 4253 C C . SER A 1 572 ? 27.721 22.950 -0.103 1.00 52.50 572 SER A C 1
ATOM 4255 O O . SER A 1 572 ? 26.566 22.546 -0.025 1.00 52.50 572 SER A O 1
ATOM 4257 N N . GLY A 1 573 ? 28.759 22.114 -0.238 1.00 58.56 573 GLY A N 1
ATOM 4258 C CA . GLY A 1 573 ? 28.612 20.652 -0.351 1.00 58.56 573 GLY A CA 1
ATOM 4259 C C . GLY A 1 573 ? 27.921 20.165 -1.645 1.00 58.56 573 GLY A C 1
ATOM 4260 O O . GLY A 1 573 ? 27.494 20.980 -2.465 1.00 58.56 573 GLY A O 1
ATOM 4261 N N . PRO A 1 574 ? 27.859 18.839 -1.876 1.00 69.62 574 PRO A N 1
ATOM 4262 C CA . PRO A 1 574 ? 27.100 18.253 -2.982 1.00 69.62 574 PRO A CA 1
ATOM 4263 C C . PRO A 1 574 ? 25.586 18.421 -2.781 1.00 69.62 574 PRO A C 1
ATOM 4265 O O . PRO A 1 574 ? 25.074 18.271 -1.673 1.00 69.62 574 PRO A O 1
ATOM 4268 N N . VAL A 1 575 ? 24.851 18.679 -3.865 1.00 75.69 575 VAL A N 1
ATOM 4269 C CA . VAL A 1 575 ? 23.380 18.675 -3.877 1.00 75.69 575 VAL A CA 1
ATOM 4270 C C . VAL A 1 575 ? 22.900 17.401 -4.560 1.00 75.69 575 VAL A C 1
ATOM 4272 O O . VAL A 1 575 ? 23.419 17.023 -5.608 1.00 75.69 575 VAL A O 1
ATOM 4275 N N . TYR A 1 576 ? 21.896 16.745 -3.985 1.00 78.69 576 TYR A N 1
ATOM 4276 C CA . TYR A 1 576 ? 21.364 15.486 -4.501 1.00 78.69 576 TYR A CA 1
ATOM 4277 C C . TYR A 1 576 ? 19.943 15.634 -5.048 1.00 78.69 576 TYR A C 1
ATOM 4279 O O . TYR A 1 576 ? 19.219 16.559 -4.691 1.00 78.69 576 TYR A O 1
ATOM 4287 N N . ALA A 1 577 ? 19.519 14.688 -5.879 1.00 79.19 577 ALA A N 1
ATOM 4288 C CA . ALA A 1 577 ? 18.132 14.489 -6.279 1.00 79.19 577 ALA A CA 1
ATOM 4289 C C . ALA A 1 577 ? 17.884 13.009 -6.613 1.00 79.19 577 ALA A C 1
ATOM 4291 O O . ALA A 1 577 ? 18.787 12.312 -7.073 1.00 79.19 577 ALA A O 1
ATOM 4292 N N . LEU A 1 578 ? 16.668 12.506 -6.390 1.00 77.06 578 LEU A N 1
ATOM 4293 C CA . LEU A 1 578 ? 16.332 11.118 -6.727 1.00 77.06 578 LEU A CA 1
ATOM 4294 C C . LEU A 1 578 ? 16.137 10.926 -8.227 1.00 77.06 578 LEU A C 1
ATOM 4296 O O . LEU A 1 578 ? 15.491 11.741 -8.879 1.00 77.06 578 LEU A O 1
ATOM 4300 N N . ALA A 1 579 ? 16.639 9.811 -8.747 1.00 76.12 579 ALA A N 1
ATOM 4301 C CA . ALA A 1 579 ? 16.402 9.397 -10.119 1.00 76.12 579 ALA A CA 1
ATOM 4302 C C . ALA A 1 579 ? 15.091 8.585 -10.260 1.00 76.12 579 ALA A C 1
ATOM 4304 O O . ALA A 1 579 ? 14.668 7.923 -9.302 1.00 76.12 579 ALA A O 1
ATOM 4305 N N . PRO A 1 580 ? 14.468 8.585 -11.455 1.00 77.06 580 PRO A N 1
ATOM 4306 C CA . PRO A 1 580 ? 14.823 9.396 -12.624 1.00 77.06 580 PRO A CA 1
ATOM 4307 C C . PRO A 1 580 ? 14.374 10.861 -12.471 1.00 77.06 580 PRO A C 1
ATOM 4309 O O . PRO A 1 580 ? 13.304 11.142 -11.930 1.00 77.06 580 PRO A O 1
ATOM 4312 N N . LEU A 1 581 ? 15.191 11.790 -12.969 1.00 76.56 581 LEU A N 1
ATOM 4313 C CA . LEU A 1 581 ? 14.930 13.229 -12.918 1.00 76.56 581 LEU A CA 1
ATOM 4314 C C . LEU A 1 581 ? 13.988 13.668 -14.046 1.00 76.56 581 LEU A C 1
ATOM 4316 O O . LEU A 1 581 ? 14.084 13.202 -15.185 1.00 76.56 581 LEU A O 1
ATOM 4320 N N . THR A 1 582 ? 13.115 14.628 -13.748 1.00 74.31 582 THR A N 1
ATOM 4321 C CA . THR A 1 582 ? 12.458 15.453 -14.769 1.00 74.31 582 THR A CA 1
ATOM 4322 C C . THR A 1 582 ? 13.388 16.576 -15.243 1.00 74.31 582 THR A C 1
ATOM 4324 O O . THR A 1 582 ? 14.395 16.885 -14.605 1.00 74.31 582 THR A O 1
ATOM 4327 N N . GLY A 1 583 ? 13.045 17.231 -16.357 1.00 73.19 583 GLY A N 1
ATOM 4328 C CA . GLY A 1 583 ? 13.771 18.433 -16.786 1.00 73.19 583 GLY A CA 1
ATOM 4329 C C . GLY A 1 583 ? 13.712 19.567 -15.751 1.00 73.19 583 GLY A C 1
ATOM 4330 O O . GLY A 1 583 ? 14.694 20.283 -15.589 1.00 73.19 583 GLY A O 1
ATOM 4331 N N . GLU A 1 584 ? 12.597 19.689 -15.022 1.00 71.25 584 GLU A N 1
ATOM 4332 C CA . GLU A 1 584 ? 12.424 20.653 -13.923 1.00 71.25 584 GLU A CA 1
ATOM 4333 C C . GLU A 1 584 ? 13.334 20.294 -12.739 1.00 71.25 584 GLU A C 1
ATOM 4335 O O . GLU A 1 584 ? 14.070 21.151 -12.265 1.00 71.25 584 GLU A O 1
ATOM 4340 N N . ASP A 1 585 ? 13.409 19.011 -12.356 1.00 74.19 585 ASP A N 1
ATOM 4341 C CA . ASP A 1 585 ? 14.322 18.549 -11.296 1.00 74.19 585 ASP A CA 1
ATOM 4342 C C . ASP A 1 585 ? 15.788 18.869 -11.609 1.00 74.19 585 ASP A C 1
ATOM 4344 O O . ASP A 1 585 ? 16.542 19.298 -10.737 1.00 74.19 585 ASP A O 1
ATOM 4348 N N . ALA A 1 586 ? 16.203 18.658 -12.861 1.00 79.75 586 ALA A N 1
ATOM 4349 C CA . ALA A 1 586 ? 17.564 18.946 -13.295 1.00 79.75 586 ALA A CA 1
ATOM 4350 C C . ALA A 1 586 ? 17.862 20.458 -13.300 1.00 79.75 586 ALA A C 1
ATOM 4352 O O . ALA A 1 586 ? 18.962 20.871 -12.928 1.00 79.75 586 ALA A O 1
ATOM 4353 N N . GLN A 1 587 ? 16.886 21.290 -13.680 1.00 76.62 587 GLN A N 1
ATOM 4354 C CA . GLN A 1 587 ? 17.002 22.751 -13.620 1.00 76.62 587 GLN A CA 1
ATOM 4355 C C . GLN A 1 587 ? 17.058 23.262 -12.176 1.00 76.62 587 GLN A C 1
ATOM 4357 O O . GLN A 1 587 ? 17.896 24.107 -11.863 1.00 76.62 587 GLN A O 1
ATOM 4362 N N . ASP A 1 588 ? 16.236 22.711 -11.286 1.00 73.75 588 ASP A N 1
ATOM 4363 C CA . ASP A 1 588 ? 16.244 23.042 -9.861 1.00 73.75 588 ASP A CA 1
ATOM 4364 C C . ASP A 1 588 ? 17.564 22.630 -9.197 1.00 73.75 588 ASP A C 1
ATOM 4366 O O . ASP A 1 588 ? 18.099 23.365 -8.360 1.00 73.75 588 ASP A O 1
ATOM 4370 N N . LEU A 1 589 ? 18.127 21.480 -9.586 1.00 75.69 589 LEU A N 1
ATOM 4371 C CA . LEU A 1 589 ? 19.436 21.024 -9.115 1.00 75.69 589 LEU A CA 1
ATOM 4372 C C . LEU A 1 589 ? 20.557 21.986 -9.557 1.00 75.69 589 LEU A C 1
ATOM 4374 O O . LEU A 1 589 ? 21.432 22.342 -8.763 1.00 75.69 589 LEU A O 1
ATOM 4378 N N . LEU A 1 590 ? 20.497 22.477 -10.800 1.00 76.44 590 LEU A N 1
ATOM 4379 C CA . LEU A 1 590 ? 21.427 23.480 -11.332 1.00 76.44 590 LEU A CA 1
ATOM 4380 C C . LEU A 1 590 ? 21.297 24.851 -10.661 1.00 76.44 590 LEU A C 1
ATOM 4382 O O . LEU A 1 590 ? 22.305 25.527 -10.437 1.00 76.44 590 LEU A O 1
ATOM 4386 N N . ALA A 1 591 ? 20.073 25.272 -10.345 1.00 74.25 591 ALA A N 1
ATOM 4387 C CA . ALA A 1 591 ? 19.813 26.543 -9.682 1.00 74.25 591 ALA A CA 1
ATOM 4388 C C . ALA A 1 591 ? 20.372 26.561 -8.248 1.00 74.25 591 ALA A C 1
ATOM 4390 O O . ALA A 1 591 ? 20.960 27.559 -7.832 1.00 74.25 591 ALA A O 1
ATOM 4391 N N . GLN A 1 592 ? 20.254 25.447 -7.516 1.00 69.44 592 GLN A N 1
ATOM 4392 C CA . GLN A 1 592 ? 20.701 25.326 -6.120 1.00 69.44 592 GLN A CA 1
ATOM 4393 C C . GLN A 1 592 ? 22.216 25.445 -5.938 1.00 69.44 592 GLN A C 1
ATOM 4395 O O . GLN A 1 592 ? 22.676 25.969 -4.929 1.00 69.44 592 GLN A O 1
ATOM 4400 N N . THR A 1 593 ? 22.995 24.985 -6.913 1.00 69.38 593 THR A N 1
ATOM 4401 C CA . THR A 1 593 ? 24.464 25.061 -6.874 1.00 69.38 593 THR A CA 1
ATOM 4402 C C . THR A 1 593 ? 24.999 26.411 -7.359 1.00 69.38 593 THR A C 1
ATOM 4404 O O . THR A 1 593 ? 26.204 26.654 -7.315 1.00 69.38 593 THR A O 1
ATOM 4407 N N . GLY A 1 594 ? 24.132 27.281 -7.898 1.00 64.62 594 GLY A N 1
ATOM 4408 C CA . GLY A 1 594 ? 24.538 28.491 -8.619 1.00 64.62 594 GLY A CA 1
ATOM 4409 C C . GLY A 1 594 ? 25.314 28.201 -9.913 1.00 64.62 594 GLY A C 1
ATOM 4410 O O . GLY A 1 594 ? 25.793 29.128 -10.572 1.00 64.62 594 GLY A O 1
ATOM 4411 N N . LEU A 1 595 ? 25.441 26.925 -10.295 1.00 65.81 595 LEU A N 1
ATOM 4412 C CA . LEU A 1 595 ? 26.240 26.484 -11.428 1.00 65.81 595 LEU A CA 1
ATOM 4413 C C . LEU A 1 595 ? 25.598 26.893 -12.752 1.00 65.81 595 LEU A C 1
ATOM 4415 O O . LEU A 1 595 ? 26.320 27.298 -13.655 1.00 65.81 595 LEU A O 1
ATOM 4419 N N . GLY A 1 596 ? 24.261 26.898 -12.838 1.00 58.97 596 GLY A N 1
ATOM 4420 C CA . GLY A 1 596 ? 23.542 27.418 -14.008 1.00 58.97 596 GLY A CA 1
ATOM 4421 C C . GLY A 1 596 ? 23.953 28.855 -14.342 1.00 58.97 596 GLY A C 1
ATOM 4422 O O . GLY A 1 596 ? 24.423 29.124 -15.440 1.00 58.97 596 GLY A O 1
ATOM 4423 N N . ALA A 1 597 ? 23.937 29.758 -13.354 1.00 61.47 597 ALA A N 1
ATOM 4424 C CA . ALA A 1 597 ? 24.352 31.152 -13.540 1.00 61.47 597 ALA A CA 1
ATOM 4425 C C . ALA A 1 597 ? 25.838 31.309 -13.931 1.00 61.47 597 ALA A C 1
ATOM 4427 O O . ALA A 1 597 ? 26.193 32.243 -14.651 1.00 61.47 597 ALA A O 1
ATOM 4428 N N . ARG A 1 598 ? 26.711 30.399 -13.474 1.00 63.03 598 ARG A N 1
ATOM 4429 C CA . ARG A 1 598 ? 28.138 30.366 -13.848 1.00 63.03 598 ARG A CA 1
ATOM 4430 C C . ARG A 1 598 ? 28.357 29.851 -15.271 1.00 63.03 598 ARG A C 1
ATOM 4432 O O . ARG A 1 598 ? 29.214 30.388 -15.965 1.00 63.03 598 ARG A O 1
ATOM 4439 N N . ILE A 1 599 ? 27.599 28.834 -15.682 1.00 62.31 599 ILE A N 1
ATOM 4440 C CA . ILE A 1 599 ? 27.616 28.258 -17.033 1.00 62.31 599 ILE A CA 1
ATOM 4441 C C . ILE A 1 599 ? 27.096 29.281 -18.054 1.00 62.31 599 ILE A C 1
ATOM 4443 O O . ILE A 1 599 ? 27.673 29.450 -19.123 1.00 62.31 599 ILE A O 1
ATOM 4447 N N . ASP A 1 600 ? 26.025 29.989 -17.707 1.00 58.34 600 ASP A N 1
ATOM 4448 C CA . ASP A 1 600 ? 25.234 30.781 -18.648 1.00 58.34 600 ASP A CA 1
ATOM 4449 C C . ASP A 1 600 ? 25.835 32.166 -19.001 1.00 58.34 600 ASP A C 1
ATOM 4451 O O . ASP A 1 600 ? 25.544 32.727 -20.071 1.00 58.34 600 ASP A O 1
ATOM 4455 N N . GLY A 1 601 ? 26.707 32.724 -18.149 1.00 60.50 601 GLY A N 1
ATOM 4456 C CA . GLY A 1 601 ? 27.342 34.033 -18.362 1.00 60.50 601 GLY A CA 1
ATOM 4457 C C . GLY A 1 601 ? 26.339 35.176 -18.622 1.00 60.50 601 GLY A C 1
ATOM 4458 O O . GLY A 1 601 ? 25.172 35.098 -18.255 1.00 60.50 601 GLY A O 1
ATOM 4459 N N . ASP A 1 602 ? 26.773 36.270 -19.270 1.00 49.28 602 ASP A N 1
ATOM 4460 C CA . ASP A 1 602 ? 25.965 37.507 -19.340 1.00 49.28 602 ASP A CA 1
ATOM 4461 C C . ASP A 1 602 ? 25.020 37.613 -20.566 1.00 49.28 602 ASP A C 1
ATOM 4463 O O . ASP A 1 602 ? 24.181 38.510 -20.600 1.00 49.28 602 ASP A O 1
ATOM 4467 N N . ARG A 1 603 ? 25.116 36.754 -21.608 1.00 48.06 603 ARG A N 1
ATOM 4468 C CA . ARG A 1 603 ? 24.277 36.878 -22.844 1.00 48.06 603 ARG A CA 1
ATOM 4469 C C . ARG A 1 603 ? 23.967 35.591 -23.655 1.00 48.06 603 ARG A C 1
ATOM 4471 O O . ARG A 1 603 ? 23.315 35.713 -24.691 1.00 48.06 603 ARG A O 1
ATOM 4478 N N . ARG A 1 604 ? 24.382 34.377 -23.244 1.00 48.97 604 ARG A N 1
ATOM 4479 C CA . ARG A 1 604 ? 24.060 33.078 -23.923 1.00 48.97 604 ARG A CA 1
ATOM 4480 C C . ARG A 1 604 ? 23.154 32.151 -23.081 1.00 48.97 604 ARG A C 1
ATOM 4482 O O . ARG A 1 604 ? 22.990 30.969 -23.365 1.00 48.97 604 ARG A O 1
ATOM 4489 N N . ALA A 1 605 ? 22.487 32.761 -22.109 1.00 51.19 605 ALA A N 1
ATOM 4490 C CA . ALA A 1 605 ? 22.166 32.236 -20.787 1.00 51.19 605 ALA A CA 1
ATOM 4491 C C . ALA A 1 605 ? 20.969 31.269 -20.640 1.00 51.19 605 ALA A C 1
ATOM 4493 O O . ALA A 1 605 ? 20.307 31.270 -19.614 1.00 51.19 605 ALA A O 1
ATOM 4494 N N . THR A 1 606 ? 20.595 30.517 -21.674 1.00 56.59 606 THR A N 1
ATOM 4495 C CA . THR A 1 606 ? 19.475 29.547 -21.560 1.00 56.59 606 THR A CA 1
ATOM 4496 C C . THR A 1 606 ? 19.733 28.220 -22.253 1.00 56.59 606 THR A C 1
ATOM 4498 O O . THR A 1 606 ? 19.126 27.219 -21.884 1.00 56.59 606 THR A O 1
ATOM 4501 N N . ARG A 1 607 ? 20.623 28.180 -23.253 1.00 63.50 607 ARG A N 1
ATOM 4502 C CA . ARG A 1 607 ? 20.920 26.950 -23.996 1.00 63.50 607 ARG A CA 1
ATOM 4503 C C . ARG A 1 607 ? 21.911 26.059 -23.249 1.00 63.50 607 ARG A C 1
ATOM 4505 O O . ARG A 1 607 ? 21.727 24.849 -23.241 1.00 63.50 607 ARG A O 1
ATOM 4512 N N . ASP A 1 608 ? 22.922 26.644 -22.617 1.00 68.06 608 ASP A N 1
ATOM 4513 C CA . ASP A 1 608 ? 24.009 25.887 -21.991 1.00 68.06 608 ASP A CA 1
ATOM 4514 C C . ASP A 1 608 ? 23.527 25.226 -20.685 1.00 68.06 608 ASP A C 1
ATOM 4516 O O . ASP A 1 608 ? 23.732 24.026 -20.492 1.00 68.06 608 ASP A O 1
ATOM 4520 N N . GLY A 1 609 ? 22.732 25.935 -19.871 1.00 70.19 609 GLY A N 1
ATOM 4521 C CA . GLY A 1 609 ? 21.998 25.330 -18.752 1.00 70.19 609 GLY A CA 1
ATOM 4522 C C . GLY A 1 609 ? 21.039 24.197 -19.163 1.00 70.19 609 GLY A C 1
ATOM 4523 O O . GLY A 1 609 ? 20.964 23.179 -18.477 1.00 70.19 609 GLY A O 1
ATOM 4524 N N . GLN A 1 610 ? 20.348 24.307 -20.307 1.00 74.31 610 GLN A N 1
ATOM 4525 C CA . GLN A 1 610 ? 19.485 23.229 -20.825 1.00 74.31 610 GLN A CA 1
ATOM 4526 C C . GLN A 1 610 ? 20.281 21.997 -21.272 1.00 74.31 610 GLN A C 1
ATOM 4528 O O . GLN A 1 610 ? 19.862 20.870 -21.014 1.00 74.31 610 GLN A O 1
ATOM 4533 N N . VAL A 1 611 ? 21.430 22.202 -21.919 1.00 76.88 611 VAL A N 1
ATOM 4534 C CA . VAL A 1 611 ? 22.319 21.114 -22.352 1.00 76.88 611 VAL A CA 1
ATOM 4535 C C . VAL A 1 611 ? 22.905 20.376 -21.143 1.00 76.88 611 VAL A C 1
ATOM 4537 O O . VAL A 1 611 ? 22.992 19.151 -21.152 1.00 76.88 611 VAL A O 1
ATOM 4540 N N . PHE A 1 612 ? 23.242 21.088 -20.066 1.00 78.88 612 PHE A N 1
ATOM 4541 C CA . PHE A 1 612 ? 23.710 20.450 -18.835 1.00 78.88 612 PHE A CA 1
ATOM 4542 C C . PHE A 1 612 ? 22.583 19.754 -18.050 1.00 78.88 612 PHE A C 1
ATOM 4544 O O . PHE A 1 612 ? 22.795 18.692 -17.468 1.00 78.88 612 PHE A O 1
ATOM 4551 N N . ALA A 1 613 ? 21.362 20.297 -18.069 1.00 81.56 613 ALA A N 1
ATOM 4552 C CA . ALA A 1 613 ? 20.199 19.613 -17.504 1.00 81.56 613 ALA A CA 1
ATOM 4553 C C . ALA A 1 613 ? 19.934 18.268 -18.210 1.00 81.56 613 ALA A C 1
ATOM 4555 O O . ALA A 1 613 ? 19.631 17.281 -17.543 1.00 81.56 613 ALA A O 1
ATOM 4556 N N . ASP A 1 614 ? 20.121 18.197 -19.535 1.00 84.00 614 ASP A N 1
ATOM 4557 C CA . ASP A 1 614 ? 20.012 16.946 -20.302 1.00 84.00 614 ASP A CA 1
ATOM 4558 C C . ASP A 1 614 ? 21.047 15.895 -19.858 1.00 84.00 614 ASP A C 1
ATOM 4560 O O . ASP A 1 614 ? 20.696 14.725 -19.701 1.00 84.00 614 ASP A O 1
ATOM 4564 N N . LEU A 1 615 ? 22.288 16.298 -19.545 1.00 87.38 615 LEU A N 1
ATOM 4565 C CA . LEU A 1 615 ? 23.287 15.402 -18.939 1.00 87.38 615 LEU A CA 1
ATOM 4566 C C . LEU A 1 615 ? 22.778 14.802 -17.621 1.00 87.38 615 LEU A C 1
ATOM 4568 O O . LEU A 1 615 ? 22.855 13.588 -17.437 1.00 87.38 615 LEU A O 1
ATOM 4572 N N . LEU A 1 616 ? 22.254 15.629 -16.712 1.00 87.62 616 LEU A N 1
ATOM 4573 C CA . LEU A 1 616 ? 21.746 15.166 -15.415 1.00 87.62 616 LEU A CA 1
ATOM 4574 C C . LEU A 1 616 ? 20.567 14.202 -15.584 1.00 87.62 616 LEU A C 1
ATOM 4576 O O . LEU A 1 616 ? 20.519 13.165 -14.921 1.00 87.62 616 LEU A O 1
ATOM 4580 N N . VAL A 1 617 ? 19.651 14.494 -16.512 1.00 87.31 617 VAL A N 1
ATOM 4581 C CA . VAL A 1 617 ? 18.537 13.598 -16.848 1.00 87.31 617 VAL A CA 1
ATOM 4582 C C . VAL A 1 617 ? 19.064 12.270 -17.401 1.00 87.31 617 VAL A C 1
ATOM 4584 O O . VAL A 1 617 ? 18.639 11.214 -16.926 1.00 87.31 617 VAL A O 1
ATOM 4587 N N . ARG A 1 618 ? 20.028 12.281 -18.332 1.00 89.25 618 ARG A N 1
ATOM 4588 C CA . ARG A 1 618 ? 20.641 11.062 -18.898 1.00 89.25 618 ARG A CA 1
ATOM 4589 C C . ARG A 1 618 ? 21.376 10.229 -17.849 1.00 89.25 618 ARG A C 1
ATOM 4591 O O . ARG A 1 618 ? 21.184 9.015 -17.818 1.00 89.25 618 ARG A O 1
ATOM 4598 N N . LEU A 1 619 ? 22.144 10.858 -16.956 1.00 89.25 619 LEU A N 1
ATOM 4599 C CA . LEU A 1 619 ? 22.767 10.180 -15.814 1.00 89.25 619 LEU A CA 1
ATOM 4600 C C . LEU A 1 619 ? 21.712 9.565 -14.889 1.00 89.25 619 LEU A C 1
ATOM 4602 O O . LEU A 1 619 ? 21.887 8.431 -14.450 1.00 89.25 619 LEU A O 1
ATOM 4606 N N . SER A 1 620 ? 20.597 10.266 -14.650 1.00 88.00 620 SER A N 1
ATOM 4607 C CA . SER A 1 620 ? 19.482 9.739 -13.856 1.00 88.00 620 SER A CA 1
ATOM 4608 C C . SER A 1 620 ? 18.869 8.480 -14.480 1.00 88.00 620 SER A C 1
ATOM 4610 O O . SER A 1 620 ? 18.630 7.509 -13.771 1.00 88.00 620 SER A O 1
ATOM 4612 N N . HIS A 1 621 ? 18.680 8.452 -15.807 1.00 85.94 621 HIS A N 1
ATOM 4613 C CA . HIS A 1 621 ? 18.177 7.268 -16.517 1.00 85.94 621 HIS A CA 1
ATOM 4614 C C . HIS A 1 621 ? 19.185 6.124 -16.510 1.00 85.94 621 HIS A C 1
ATOM 4616 O O . HIS A 1 621 ? 18.787 4.968 -16.393 1.00 85.94 621 HIS A O 1
ATOM 4622 N N . LEU A 1 622 ? 20.480 6.430 -16.613 1.00 89.62 622 LEU A N 1
ATOM 4623 C CA . LEU A 1 622 ? 21.543 5.434 -16.518 1.00 89.62 622 LEU A CA 1
ATOM 4624 C C . LEU A 1 622 ? 21.509 4.737 -15.166 1.00 89.62 622 LEU A C 1
ATOM 4626 O O . LEU A 1 622 ? 21.424 3.509 -15.118 1.00 89.62 622 LEU A O 1
ATOM 4630 N N . ILE A 1 623 ? 21.533 5.509 -14.079 1.00 86.44 623 ILE A N 1
ATOM 4631 C CA . ILE A 1 623 ? 21.537 4.929 -12.740 1.00 86.44 623 ILE A CA 1
ATOM 4632 C C . ILE A 1 623 ? 20.195 4.258 -12.415 1.00 86.44 623 ILE A C 1
ATOM 4634 O O . ILE A 1 623 ? 20.189 3.218 -11.778 1.00 86.44 623 ILE A O 1
ATOM 4638 N N . ASP A 1 624 ? 19.057 4.769 -12.893 1.00 82.25 624 ASP A N 1
ATOM 4639 C CA . ASP A 1 624 ? 17.749 4.169 -12.600 1.00 82.25 624 ASP A CA 1
ATOM 4640 C C . ASP A 1 624 ? 17.533 2.824 -13.310 1.00 82.25 624 ASP A C 1
ATOM 4642 O O . ASP A 1 624 ? 16.985 1.887 -12.728 1.00 82.25 624 ASP A O 1
ATOM 4646 N N . GLN A 1 625 ? 17.993 2.705 -14.558 1.00 81.69 625 GLN A N 1
ATOM 4647 C CA . GLN A 1 625 ? 17.789 1.507 -15.375 1.00 81.69 625 GLN A CA 1
ATOM 4648 C C . GLN A 1 625 ? 18.847 0.422 -15.145 1.00 81.69 625 GLN A C 1
ATOM 4650 O O . GLN A 1 625 ? 18.592 -0.748 -15.439 1.00 81.69 625 GLN A O 1
ATOM 4655 N N . GLN A 1 626 ? 20.035 0.792 -14.658 1.00 85.00 626 GLN A N 1
ATOM 4656 C CA . GLN A 1 626 ? 21.154 -0.125 -14.449 1.00 85.00 626 GLN A CA 1
ATOM 4657 C C . GLN A 1 626 ? 21.441 -0.299 -12.954 1.00 85.00 626 GLN A C 1
ATOM 4659 O O . GLN A 1 626 ? 22.397 0.253 -12.414 1.00 85.00 626 GLN A O 1
ATOM 4664 N N . ASP A 1 627 ? 20.647 -1.144 -12.299 1.00 76.25 627 ASP A N 1
ATOM 4665 C CA . ASP A 1 627 ? 20.761 -1.530 -10.879 1.00 76.25 627 ASP A CA 1
ATOM 4666 C C . ASP A 1 627 ? 22.158 -2.018 -10.441 1.00 76.25 627 ASP A C 1
ATOM 4668 O O . ASP A 1 627 ? 22.518 -1.977 -9.264 1.00 76.25 627 ASP A O 1
ATOM 4672 N N . ARG A 1 628 ? 22.958 -2.484 -11.400 1.00 84.31 628 ARG A N 1
ATOM 4673 C CA . ARG A 1 628 ? 24.328 -2.968 -11.210 1.00 84.31 628 ARG A CA 1
ATOM 4674 C C . ARG A 1 628 ? 25.391 -1.878 -11.237 1.00 84.31 628 ARG A C 1
ATOM 4676 O O . ARG A 1 628 ? 26.517 -2.136 -10.812 1.00 84.31 628 ARG A O 1
ATOM 4683 N N . VAL A 1 629 ? 25.078 -0.683 -11.731 1.00 87.25 629 VAL A N 1
ATOM 4684 C CA . VAL A 1 629 ? 25.964 0.479 -11.611 1.00 87.25 629 VAL A CA 1
ATOM 4685 C C . VAL A 1 629 ? 25.803 1.013 -10.193 1.00 87.25 629 VAL A C 1
ATOM 4687 O O . VAL A 1 629 ? 24.799 1.630 -9.860 1.00 87.25 629 VAL A O 1
ATOM 4690 N N . ALA A 1 630 ? 26.774 0.743 -9.327 1.00 83.31 630 ALA A N 1
ATOM 4691 C CA . ALA A 1 630 ? 26.735 1.201 -7.943 1.00 83.31 630 ALA A CA 1
ATOM 4692 C C . ALA A 1 630 ? 26.972 2.712 -7.844 1.00 83.31 630 ALA A C 1
ATOM 4694 O O . ALA A 1 630 ? 26.370 3.380 -7.009 1.00 83.31 630 ALA A O 1
ATOM 4695 N N . GLU A 1 631 ? 27.857 3.230 -8.691 1.00 87.31 631 GLU A N 1
ATOM 4696 C CA . GLU A 1 631 ? 28.264 4.630 -8.706 1.00 87.31 631 GLU A CA 1
ATOM 4697 C C . GLU A 1 631 ? 28.801 4.994 -10.091 1.00 87.31 631 GLU A C 1
ATOM 4699 O O . GLU A 1 631 ? 29.443 4.171 -10.747 1.00 87.31 631 GLU A O 1
ATOM 4704 N N . ILE A 1 632 ? 28.557 6.226 -10.518 1.00 89.88 632 ILE A N 1
ATOM 4705 C CA . ILE A 1 632 ? 29.151 6.873 -11.680 1.00 89.88 632 ILE A CA 1
ATOM 4706 C C . ILE A 1 632 ? 29.550 8.294 -11.292 1.00 89.88 632 ILE A C 1
ATOM 4708 O O . ILE A 1 632 ? 28.779 9.013 -10.664 1.00 89.88 632 ILE A O 1
ATOM 4712 N N . GLU A 1 633 ? 30.749 8.699 -11.679 1.00 87.25 633 GLU A N 1
ATOM 4713 C CA . GLU A 1 633 ? 31.298 10.022 -11.410 1.00 87.25 633 GLU A CA 1
ATOM 4714 C C . GLU A 1 633 ? 31.798 10.629 -12.720 1.00 87.25 633 GLU A C 1
ATOM 4716 O O . GLU A 1 633 ? 32.528 9.985 -13.478 1.00 87.25 633 GLU A O 1
ATOM 4721 N N . ILE A 1 634 ? 31.376 11.861 -12.987 1.00 86.25 634 ILE A N 1
ATOM 4722 C CA . ILE A 1 634 ? 31.835 12.710 -14.079 1.00 86.25 634 ILE A CA 1
ATOM 4723 C C . ILE A 1 634 ? 32.696 13.798 -13.452 1.00 86.25 634 ILE A C 1
ATOM 4725 O O . ILE A 1 634 ? 32.182 14.750 -12.868 1.00 86.25 634 ILE A O 1
ATOM 4729 N N . GLU A 1 635 ? 34.011 13.655 -13.571 1.00 78.25 635 GLU A N 1
ATOM 4730 C CA . GLU A 1 635 ? 34.973 14.589 -12.980 1.00 78.25 635 GLU A CA 1
ATOM 4731 C C . GLU A 1 635 ? 35.034 15.892 -13.786 1.00 78.25 635 GLU A C 1
ATOM 4733 O O . GLU A 1 635 ? 35.162 16.982 -13.224 1.00 78.25 635 GLU A O 1
ATOM 4738 N N . ARG A 1 636 ? 34.905 15.785 -15.115 1.00 76.56 636 ARG A N 1
ATOM 4739 C CA . ARG A 1 636 ? 34.962 16.925 -16.032 1.00 76.56 636 ARG A CA 1
ATOM 4740 C C . ARG A 1 636 ? 34.047 16.724 -17.233 1.00 76.56 636 ARG A C 1
ATOM 4742 O O . ARG A 1 636 ? 34.139 15.708 -17.919 1.00 76.56 636 ARG A O 1
ATOM 4749 N N . ALA A 1 637 ? 33.250 17.742 -17.542 1.00 77.69 637 ALA A N 1
ATOM 4750 C CA . ALA A 1 637 ? 32.448 17.817 -18.760 1.00 77.69 637 ALA A CA 1
ATOM 4751 C C . ALA A 1 637 ? 32.589 19.187 -19.445 1.00 77.69 637 ALA A C 1
ATOM 4753 O O . ALA A 1 637 ? 32.774 20.207 -18.772 1.00 77.69 637 ALA A O 1
ATOM 4754 N N . ALA A 1 638 ? 32.475 19.203 -20.774 1.00 76.12 638 ALA A N 1
ATOM 4755 C CA . ALA A 1 638 ? 32.454 20.405 -21.603 1.00 76.12 638 ALA A CA 1
ATOM 4756 C C . ALA A 1 638 ? 31.138 20.506 -22.386 1.00 76.12 638 ALA A C 1
ATOM 4758 O O . ALA A 1 638 ? 30.649 19.525 -22.948 1.00 76.12 638 ALA A O 1
ATOM 4759 N N . ILE A 1 639 ? 30.570 21.712 -22.443 1.00 75.19 639 ILE A N 1
ATOM 4760 C CA . ILE A 1 639 ? 29.401 22.005 -23.277 1.00 75.19 639 ILE A CA 1
ATOM 4761 C C . ILE A 1 639 ? 29.889 22.374 -24.675 1.00 75.19 639 ILE A C 1
ATOM 4763 O O . ILE A 1 639 ? 30.664 23.312 -24.859 1.00 75.19 639 ILE A O 1
ATOM 4767 N N . THR A 1 640 ? 29.408 21.646 -25.675 1.00 73.88 640 THR A N 1
ATOM 4768 C CA . THR A 1 640 ? 29.719 21.852 -27.090 1.00 73.88 640 THR A CA 1
ATOM 4769 C C . THR A 1 640 ? 28.451 22.203 -27.874 1.00 73.88 640 THR A C 1
ATOM 4771 O O . THR A 1 640 ? 27.333 21.955 -27.413 1.00 73.88 640 THR A O 1
ATOM 4774 N N . PRO A 1 641 ? 28.566 22.738 -29.105 1.00 66.38 641 PRO A N 1
ATOM 4775 C CA . PRO A 1 641 ? 27.403 22.981 -29.961 1.00 66.38 641 PRO A CA 1
ATOM 4776 C C . PRO A 1 641 ? 26.560 21.727 -30.261 1.00 66.38 641 PRO A C 1
ATOM 4778 O O . PRO A 1 641 ? 25.383 21.871 -30.604 1.00 66.38 641 PRO A O 1
ATOM 4781 N N . SER A 1 642 ? 27.165 20.537 -30.159 1.00 67.50 642 SER A N 1
ATOM 4782 C CA . SER A 1 642 ? 26.571 19.214 -30.396 1.00 67.50 642 SER A CA 1
ATOM 4783 C C . SER A 1 642 ? 26.003 18.535 -29.145 1.00 67.50 642 SER A C 1
ATOM 4785 O O . SER A 1 642 ? 25.298 17.542 -29.297 1.00 67.50 642 SER A O 1
ATOM 4787 N N . GLY A 1 643 ? 26.266 19.050 -27.940 1.00 73.69 643 GLY A N 1
ATOM 4788 C CA . GLY A 1 643 ? 25.834 18.445 -26.676 1.00 73.69 643 GLY A CA 1
ATOM 4789 C C . GLY A 1 643 ? 26.913 18.518 -25.597 1.00 73.69 643 GLY A C 1
ATOM 4790 O O . GLY A 1 643 ? 27.792 19.376 -25.651 1.00 73.69 643 GLY A O 1
ATOM 4791 N N . VAL A 1 644 ? 26.862 17.616 -24.619 1.00 78.12 644 VAL A N 1
ATOM 4792 C CA . VAL A 1 644 ? 27.894 17.496 -23.577 1.00 78.12 644 VAL A CA 1
ATOM 4793 C C . VAL A 1 644 ? 28.931 16.452 -23.982 1.00 78.12 644 VAL A C 1
ATOM 4795 O O . VAL A 1 644 ? 28.573 15.334 -24.349 1.00 78.12 644 VAL A O 1
ATOM 4798 N N . GLU A 1 645 ? 30.208 16.806 -23.858 1.00 81.56 645 GLU A N 1
ATOM 4799 C CA . GLU A 1 645 ? 31.333 15.876 -23.965 1.00 81.56 645 GLU A CA 1
ATOM 4800 C C . GLU A 1 645 ? 31.949 15.625 -22.582 1.00 81.56 645 GLU A C 1
ATOM 4802 O O . GLU A 1 645 ? 32.261 16.561 -21.841 1.00 81.56 645 GLU A O 1
ATOM 4807 N N . ILE A 1 646 ? 32.107 14.352 -22.222 1.00 83.06 646 ILE A N 1
ATOM 4808 C CA . ILE A 1 646 ? 32.670 13.904 -20.946 1.00 83.06 646 ILE A CA 1
ATOM 4809 C C . ILE A 1 646 ? 34.173 13.710 -21.111 1.00 83.06 646 ILE A C 1
ATOM 4811 O O . ILE A 1 646 ? 34.616 12.924 -21.948 1.00 83.06 646 ILE A O 1
ATOM 4815 N N . GLY A 1 647 ? 34.943 14.435 -20.301 1.00 75.19 647 GLY A N 1
ATOM 4816 C CA . GLY A 1 647 ? 36.399 14.465 -20.368 1.00 75.19 647 GLY A CA 1
ATOM 4817 C C . GLY A 1 647 ? 37.104 13.445 -19.493 1.00 75.19 647 GLY A C 1
ATOM 4818 O O . GLY A 1 647 ? 38.075 12.854 -19.940 1.00 75.19 647 GLY A O 1
ATOM 4819 N N . ASP A 1 648 ? 36.654 13.299 -18.249 1.00 76.56 648 ASP A N 1
ATOM 4820 C CA . ASP A 1 648 ? 37.191 12.352 -17.266 1.00 76.56 648 ASP A CA 1
ATOM 4821 C C . ASP A 1 648 ? 36.056 11.874 -16.350 1.00 76.56 648 ASP A C 1
ATOM 4823 O O . ASP A 1 648 ? 35.100 12.613 -16.084 1.00 76.56 648 ASP A O 1
ATOM 4827 N N . GLY A 1 649 ? 36.156 10.632 -15.876 1.00 84.25 649 GLY A N 1
ATOM 4828 C CA . GLY A 1 649 ? 35.173 10.019 -14.990 1.00 84.25 649 GLY A CA 1
ATOM 4829 C C . GLY A 1 649 ? 35.354 8.511 -14.832 1.00 84.25 649 GLY A C 1
ATOM 4830 O O . GLY A 1 649 ? 36.346 7.918 -15.263 1.00 84.25 649 GLY A O 1
ATOM 4831 N N . GLY A 1 650 ? 34.378 7.860 -14.210 1.00 87.56 650 GLY A N 1
ATOM 4832 C CA . GLY A 1 650 ? 34.298 6.404 -14.206 1.00 87.56 650 GLY A CA 1
ATOM 4833 C C . GLY A 1 650 ? 33.067 5.870 -13.493 1.00 87.56 650 GLY A C 1
ATOM 4834 O O . GLY A 1 650 ? 32.352 6.604 -12.819 1.00 87.56 650 GLY A O 1
ATOM 4835 N N . ALA A 1 651 ? 32.835 4.565 -13.630 1.00 90.12 651 ALA A N 1
ATOM 4836 C CA . ALA A 1 651 ? 31.708 3.880 -13.006 1.00 90.12 651 ALA A CA 1
ATOM 4837 C C . ALA A 1 651 ? 32.148 2.611 -12.268 1.00 90.12 651 ALA A C 1
ATOM 4839 O O . ALA A 1 651 ? 33.031 1.881 -12.726 1.00 90.12 651 ALA A O 1
ATOM 4840 N N . VAL A 1 652 ? 31.522 2.336 -11.125 1.00 89.50 652 VAL A N 1
ATOM 4841 C CA . VAL A 1 652 ? 31.736 1.140 -10.302 1.00 89.50 652 VAL A CA 1
ATOM 4842 C C . VAL A 1 652 ? 30.552 0.199 -10.468 1.00 89.50 652 VAL A C 1
ATOM 4844 O O . VAL A 1 652 ? 29.411 0.580 -10.222 1.00 89.50 652 VAL A O 1
ATOM 4847 N N . ILE A 1 653 ? 30.822 -1.051 -10.845 1.00 91.38 653 ILE A N 1
ATOM 4848 C CA . ILE A 1 653 ? 29.804 -2.085 -11.053 1.00 91.38 653 ILE A CA 1
ATOM 4849 C C . ILE A 1 653 ? 29.799 -3.063 -9.883 1.00 91.38 653 ILE A C 1
ATOM 4851 O O . ILE A 1 653 ? 30.865 -3.466 -9.414 1.00 91.38 653 ILE A O 1
ATOM 4855 N N . ARG A 1 654 ? 28.611 -3.481 -9.436 1.00 85.50 654 ARG A N 1
ATOM 4856 C CA . ARG A 1 654 ? 28.392 -4.509 -8.407 1.00 85.50 654 ARG A CA 1
ATOM 4857 C C . ARG A 1 654 ? 27.272 -5.472 -8.828 1.00 85.50 654 ARG A C 1
ATOM 4859 O O . ARG A 1 654 ? 26.400 -5.086 -9.604 1.00 85.50 654 ARG A O 1
ATOM 4866 N N . PRO A 1 655 ? 27.275 -6.728 -8.348 1.00 75.00 655 PRO A N 1
ATOM 4867 C CA . PRO A 1 655 ? 26.128 -7.614 -8.521 1.00 75.00 655 PRO A CA 1
ATOM 4868 C C . PRO A 1 655 ? 24.879 -7.018 -7.852 1.00 75.00 655 PRO A C 1
ATOM 4870 O O . PRO A 1 655 ? 24.974 -6.417 -6.782 1.00 75.00 655 PRO A O 1
ATOM 4873 N N . ALA A 1 656 ? 23.718 -7.182 -8.490 1.00 61.25 656 ALA A N 1
ATOM 4874 C CA . ALA A 1 656 ? 22.453 -6.655 -7.986 1.00 61.25 656 ALA A CA 1
ATOM 4875 C C . ALA A 1 656 ? 22.099 -7.296 -6.632 1.00 61.25 656 ALA A C 1
ATOM 4877 O O . ALA A 1 656 ? 22.067 -8.522 -6.504 1.00 61.25 656 ALA A O 1
ATOM 4878 N N . ASP A 1 657 ? 21.836 -6.469 -5.618 1.00 51.41 657 ASP A N 1
ATOM 4879 C CA . ASP A 1 657 ? 21.411 -6.938 -4.298 1.00 51.41 657 ASP A CA 1
ATOM 4880 C C . ASP A 1 657 ? 19.901 -7.211 -4.309 1.00 51.41 657 ASP A C 1
ATOM 4882 O O . ASP A 1 657 ? 19.085 -6.295 -4.425 1.00 51.41 657 ASP A O 1
ATOM 4886 N N . THR A 1 658 ? 19.522 -8.482 -4.178 1.00 41.69 658 THR A N 1
ATOM 4887 C CA . THR A 1 658 ? 18.124 -8.941 -4.182 1.00 41.69 658 THR A CA 1
ATOM 4888 C C . THR A 1 658 ? 17.421 -8.769 -2.831 1.00 41.69 658 THR A C 1
ATOM 4890 O O . THR A 1 658 ? 16.260 -9.151 -2.689 1.00 41.69 658 THR A O 1
ATOM 4893 N N . THR A 1 659 ? 18.101 -8.241 -1.809 1.00 36.03 659 THR A N 1
ATOM 4894 C CA . THR A 1 659 ? 17.533 -8.084 -0.462 1.00 36.03 659 THR A CA 1
ATOM 4895 C C . THR A 1 659 ? 16.538 -6.916 -0.431 1.00 36.03 659 THR A C 1
ATOM 4897 O O . THR A 1 659 ? 16.929 -5.809 -0.806 1.00 36.03 659 THR A O 1
ATOM 4900 N N . PRO A 1 660 ? 15.289 -7.084 0.044 1.00 36.50 660 PRO A N 1
ATOM 4901 C CA . PRO A 1 660 ? 14.316 -5.992 0.124 1.00 36.50 660 PRO A CA 1
ATOM 4902 C C . PRO A 1 660 ? 14.816 -4.812 0.986 1.00 36.50 660 PRO A C 1
ATOM 4904 O O . PRO A 1 660 ? 15.337 -5.059 2.078 1.00 36.50 660 PRO A O 1
ATOM 4907 N N . PRO A 1 661 ? 14.638 -3.540 0.566 1.00 35.78 661 PRO A N 1
ATOM 4908 C CA . PRO A 1 661 ? 15.192 -2.362 1.254 1.00 35.78 661 PRO A CA 1
ATOM 4909 C C . PRO A 1 661 ? 14.852 -2.273 2.752 1.00 35.78 661 PRO A C 1
ATOM 4911 O O . PRO A 1 661 ? 15.719 -1.971 3.572 1.00 35.78 661 PRO A O 1
ATOM 4914 N N . TYR A 1 662 ? 13.627 -2.644 3.142 1.00 38.81 662 TYR A N 1
ATOM 4915 C CA . TYR A 1 662 ? 13.175 -2.623 4.541 1.00 38.81 662 TYR A CA 1
ATOM 4916 C C . TYR A 1 662 ? 13.869 -3.670 5.436 1.00 38.81 662 TYR A C 1
ATOM 4918 O O . TYR A 1 662 ? 13.984 -3.474 6.647 1.00 38.81 662 TYR A O 1
ATOM 4926 N N . LEU A 1 663 ? 14.393 -4.762 4.864 1.00 31.03 663 LEU A N 1
ATOM 4927 C CA . LEU A 1 663 ? 15.165 -5.768 5.603 1.00 31.03 663 LEU A CA 1
ATOM 4928 C C . LEU A 1 663 ? 16.640 -5.368 5.776 1.00 31.03 663 LEU A C 1
ATOM 4930 O O . LEU A 1 663 ? 17.279 -5.822 6.729 1.00 31.03 663 LEU A O 1
ATOM 4934 N N . ARG A 1 664 ? 17.181 -4.494 4.914 1.00 42.97 664 ARG A N 1
ATOM 4935 C CA . ARG A 1 664 ? 18.602 -4.094 4.926 1.00 42.97 664 ARG A CA 1
ATOM 4936 C C . ARG A 1 664 ? 18.979 -3.317 6.188 1.00 42.97 664 ARG A C 1
ATOM 4938 O O . ARG A 1 664 ? 19.948 -3.679 6.857 1.00 42.97 664 ARG A O 1
ATOM 4945 N N . ARG A 1 665 ? 18.169 -2.321 6.574 1.00 35.44 665 ARG A N 1
ATOM 4946 C CA . ARG A 1 665 ? 18.414 -1.480 7.765 1.00 35.44 665 ARG A CA 1
ATOM 4947 C C . ARG A 1 665 ? 18.363 -2.297 9.062 1.00 35.44 665 ARG A C 1
ATOM 4949 O O . ARG A 1 665 ? 19.208 -2.128 9.934 1.00 35.44 665 ARG A O 1
ATOM 4956 N N . ARG A 1 666 ? 17.441 -3.266 9.156 1.00 34.44 666 ARG A N 1
ATOM 4957 C CA . ARG A 1 666 ? 17.339 -4.160 10.323 1.00 34.44 666 ARG A CA 1
ATOM 4958 C C . ARG A 1 666 ? 18.461 -5.209 10.372 1.00 34.44 666 ARG A C 1
ATOM 4960 O O . ARG A 1 666 ? 18.817 -5.643 11.459 1.00 34.44 666 ARG A O 1
ATOM 4967 N N . MET A 1 667 ? 19.043 -5.656 9.251 1.00 28.94 667 MET A N 1
ATOM 4968 C CA . MET A 1 667 ? 20.137 -6.654 9.262 1.00 28.94 667 MET A CA 1
ATOM 4969 C C . MET A 1 667 ? 21.499 -6.109 9.728 1.00 28.94 667 MET A C 1
ATOM 4971 O O . MET A 1 667 ? 22.332 -6.895 10.177 1.00 28.94 667 MET A O 1
ATOM 4975 N N . ARG A 1 668 ? 21.751 -4.796 9.632 1.00 36.47 668 ARG A N 1
ATOM 4976 C CA . ARG A 1 668 ? 23.096 -4.213 9.823 1.00 36.47 668 ARG A CA 1
ATOM 4977 C C . ARG A 1 668 ? 23.269 -3.299 11.036 1.00 36.47 668 ARG A C 1
ATOM 4979 O O . ARG A 1 668 ? 24.322 -2.678 11.151 1.00 36.47 668 ARG A O 1
ATOM 4986 N N . GLY A 1 669 ? 22.335 -3.293 11.989 1.00 28.33 669 GLY A N 1
ATOM 4987 C CA . GLY A 1 669 ? 22.433 -2.541 13.254 1.00 28.33 669 GLY A CA 1
ATOM 4988 C C . GLY A 1 669 ? 23.599 -2.915 14.194 1.00 28.33 669 GLY A C 1
ATOM 4989 O O . GLY A 1 669 ? 23.510 -2.685 15.391 1.00 28.33 669 GLY A O 1
ATOM 4990 N N . SER A 1 670 ? 24.692 -3.510 13.702 1.00 30.06 670 SER A N 1
ATOM 4991 C CA . SER A 1 670 ? 25.869 -3.853 14.511 1.00 30.06 670 SER A CA 1
ATOM 4992 C C . SER A 1 670 ? 27.224 -3.759 13.781 1.00 30.06 670 SER A C 1
ATOM 4994 O O . SER A 1 670 ? 28.263 -3.854 14.431 1.00 30.06 670 SER A O 1
ATOM 4996 N N . ARG A 1 671 ? 27.297 -3.541 12.457 1.00 26.70 671 ARG A N 1
ATOM 4997 C CA . ARG A 1 671 ? 28.592 -3.549 11.740 1.00 26.70 671 ARG A CA 1
ATOM 4998 C C . ARG A 1 671 ? 28.616 -2.621 10.525 1.00 26.70 671 ARG A C 1
ATOM 5000 O O . ARG A 1 671 ? 28.292 -3.070 9.434 1.00 26.70 671 ARG A O 1
ATOM 5007 N N . ALA A 1 672 ? 29.049 -1.375 10.719 1.00 26.06 672 ALA A N 1
ATOM 5008 C CA . ALA A 1 672 ? 29.982 -0.655 9.834 1.00 26.06 672 ALA A CA 1
ATOM 5009 C C . ALA A 1 672 ? 30.054 0.823 10.248 1.00 26.06 672 ALA A C 1
ATOM 5011 O O . ALA A 1 672 ? 29.396 1.683 9.672 1.00 26.06 672 ALA A O 1
ATOM 5012 N N . ALA A 1 673 ? 30.899 1.118 11.237 1.00 24.69 673 ALA A N 1
ATOM 5013 C CA . ALA A 1 673 ? 31.555 2.415 11.257 1.00 24.69 673 ALA A CA 1
ATOM 5014 C C . ALA A 1 673 ? 32.388 2.519 9.969 1.00 24.69 673 ALA A C 1
ATOM 5016 O O . ALA A 1 673 ? 33.141 1.607 9.626 1.00 24.69 673 ALA A O 1
ATOM 5017 N N . ILE A 1 674 ? 32.172 3.605 9.242 1.00 26.72 674 ILE A N 1
ATOM 5018 C CA . ILE A 1 674 ? 32.812 3.957 7.982 1.00 26.72 674 ILE A CA 1
ATOM 5019 C C . ILE A 1 674 ? 34.333 4.052 8.199 1.00 26.72 674 ILE A C 1
ATOM 5021 O O . ILE A 1 674 ? 34.823 5.037 8.747 1.00 26.72 674 ILE A O 1
ATOM 5025 N N . ASP A 1 675 ? 35.094 3.048 7.756 1.00 24.50 675 ASP A N 1
ATOM 5026 C CA . ASP A 1 675 ? 36.538 3.189 7.535 1.00 24.50 675 ASP A CA 1
ATOM 5027 C C . ASP A 1 675 ? 36.746 3.877 6.179 1.00 24.50 675 ASP A C 1
ATOM 5029 O O . ASP A 1 675 ? 36.801 3.250 5.121 1.00 24.50 675 ASP A O 1
ATOM 5033 N N . ARG A 1 676 ? 36.776 5.212 6.211 1.00 30.27 676 ARG A N 1
ATOM 5034 C CA . ARG A 1 676 ? 37.269 6.053 5.116 1.00 30.27 676 ARG A CA 1
ATOM 5035 C C . ARG A 1 676 ? 38.737 6.370 5.383 1.00 30.27 676 ARG A C 1
ATOM 5037 O O . ARG A 1 676 ? 39.071 7.467 5.823 1.00 30.27 676 ARG A O 1
ATOM 5044 N N . SER A 1 677 ? 39.624 5.434 5.068 1.00 26.55 677 SER A N 1
ATOM 5045 C CA . SER A 1 677 ? 41.045 5.726 4.882 1.00 26.55 677 SER A CA 1
ATOM 5046 C C . SER A 1 677 ? 41.471 5.364 3.451 1.00 26.55 677 SER A C 1
ATOM 5048 O O . SER A 1 677 ? 41.468 4.213 3.026 1.00 26.55 677 SER A O 1
ATOM 5050 N N . ARG A 1 678 ? 41.769 6.405 2.657 1.00 27.67 678 ARG A N 1
ATOM 5051 C CA . ARG A 1 678 ? 42.320 6.307 1.293 1.00 27.67 678 ARG A CA 1
ATOM 5052 C C . ARG A 1 678 ? 43.646 5.526 1.305 1.00 27.67 678 ARG A C 1
ATOM 5054 O O . ARG A 1 678 ? 44.465 5.786 2.187 1.00 27.67 678 ARG A O 1
ATOM 5061 N N . PRO A 1 679 ? 43.956 4.700 0.289 1.00 26.02 679 PRO A N 1
ATOM 5062 C CA . PRO A 1 679 ? 45.310 4.207 0.089 1.00 26.02 679 PRO A CA 1
ATOM 5063 C C . PRO A 1 679 ? 46.128 5.273 -0.655 1.00 26.02 679 PRO A C 1
ATOM 5065 O O . PRO A 1 679 ? 46.074 5.380 -1.878 1.00 26.02 679 PRO A O 1
ATOM 5068 N N . THR A 1 680 ? 46.899 6.083 0.069 1.00 28.78 680 THR A N 1
ATOM 5069 C CA . THR A 1 680 ? 47.998 6.844 -0.537 1.00 28.78 680 THR A CA 1
ATOM 5070 C C . THR A 1 680 ? 49.181 5.903 -0.745 1.00 28.78 680 THR A C 1
ATOM 5072 O O . THR A 1 680 ? 49.883 5.528 0.191 1.00 28.78 680 THR A O 1
ATOM 5075 N N . ALA A 1 681 ? 49.402 5.500 -1.994 1.00 27.00 681 ALA A N 1
ATOM 5076 C CA . ALA A 1 681 ? 50.629 4.836 -2.400 1.00 27.00 681 ALA A CA 1
ATOM 5077 C C . ALA A 1 681 ? 51.793 5.839 -2.357 1.00 27.00 681 ALA A C 1
ATOM 5079 O O . ALA A 1 681 ? 51.788 6.830 -3.080 1.00 27.00 681 ALA A O 1
ATOM 5080 N N . ASN A 1 682 ? 52.801 5.563 -1.531 1.00 27.02 682 ASN A N 1
ATOM 5081 C CA . ASN A 1 682 ? 54.174 6.003 -1.763 1.00 27.02 682 ASN A CA 1
ATOM 5082 C C . ASN A 1 682 ? 55.122 4.913 -1.232 1.00 27.02 682 ASN A C 1
ATOM 5084 O O . ASN A 1 682 ? 54.957 4.481 -0.089 1.00 27.02 682 ASN A O 1
ATOM 5088 N N . PRO A 1 683 ? 56.089 4.431 -2.032 1.00 27.53 683 PRO A N 1
ATOM 5089 C CA . PRO A 1 683 ? 57.042 3.424 -1.584 1.00 27.53 683 PRO A CA 1
ATOM 5090 C C . PRO A 1 683 ? 58.084 4.068 -0.651 1.00 27.53 683 PRO A C 1
ATOM 5092 O O . PRO A 1 683 ? 58.532 5.184 -0.926 1.00 27.53 683 PRO A O 1
ATOM 5095 N N . PRO A 1 684 ? 58.510 3.402 0.437 1.00 29.97 684 PRO A N 1
ATOM 5096 C CA . PRO A 1 684 ? 59.584 3.920 1.264 1.00 29.97 684 PRO A CA 1
ATOM 5097 C C . PRO A 1 684 ? 60.930 3.674 0.577 1.00 29.97 684 PRO A C 1
ATOM 5099 O O . PRO A 1 684 ? 61.259 2.558 0.176 1.00 29.97 684 PRO A O 1
ATOM 5102 N N . SER A 1 685 ? 61.695 4.752 0.448 1.00 29.06 685 SER A N 1
ATOM 5103 C CA . SER A 1 685 ? 63.091 4.773 0.029 1.00 29.06 685 SER A CA 1
ATOM 5104 C C . SER A 1 685 ? 63.963 3.936 0.967 1.00 29.06 685 SER A C 1
ATOM 5106 O O . SER A 1 685 ? 63.931 4.127 2.184 1.00 29.06 685 SER A O 1
ATOM 5108 N N . GLU A 1 686 ? 64.776 3.059 0.380 1.00 30.83 686 GLU A N 1
ATOM 5109 C CA . GLU A 1 686 ? 65.920 2.411 1.018 1.00 30.83 686 GLU A CA 1
ATOM 5110 C C . GLU A 1 686 ? 66.819 3.463 1.670 1.00 30.83 686 GLU A C 1
ATOM 5112 O O . GLU A 1 686 ? 67.263 4.366 0.969 1.00 30.83 686 GLU A O 1
ATOM 5117 N N . HIS A 1 687 ? 67.137 3.320 2.956 1.00 30.86 687 HIS A N 1
ATOM 5118 C CA . HIS A 1 687 ? 68.445 3.666 3.514 1.00 30.86 687 HIS A CA 1
ATOM 5119 C C . HIS A 1 687 ? 68.757 2.690 4.651 1.00 30.86 687 HIS A C 1
ATOM 5121 O O . HIS A 1 687 ? 67.978 2.502 5.586 1.00 30.86 687 HIS A O 1
ATOM 5127 N N . SER A 1 688 ? 69.892 2.024 4.477 1.00 28.97 688 SER A N 1
ATOM 5128 C CA . SER A 1 688 ? 70.617 1.218 5.445 1.00 28.97 688 SER A CA 1
ATOM 5129 C C . SER A 1 688 ? 70.862 1.985 6.742 1.00 28.97 688 SER A C 1
ATOM 5131 O O . SER A 1 688 ? 71.170 3.169 6.673 1.00 28.97 688 SER A O 1
ATOM 5133 N N . ASP A 1 689 ? 70.786 1.307 7.888 1.00 29.66 689 ASP A N 1
ATOM 5134 C CA . ASP A 1 689 ? 71.922 1.232 8.816 1.00 29.66 689 ASP A CA 1
ATOM 5135 C C . ASP A 1 689 ? 71.680 0.219 9.953 1.00 29.66 689 ASP A C 1
ATOM 5137 O O . ASP A 1 689 ? 70.640 0.189 10.607 1.00 29.66 689 ASP A O 1
ATOM 5141 N N . ASP A 1 690 ? 72.686 -0.646 10.096 1.00 29.67 690 ASP A N 1
ATOM 5142 C CA . ASP A 1 690 ? 73.155 -1.428 11.244 1.00 29.67 690 ASP A CA 1
ATOM 5143 C C . ASP A 1 690 ? 72.199 -1.819 12.389 1.00 29.67 690 ASP A C 1
ATOM 5145 O O . ASP A 1 690 ? 71.873 -1.039 13.282 1.00 29.67 690 ASP A O 1
ATOM 5149 N N . VAL A 1 691 ? 71.957 -3.133 12.496 1.00 31.02 691 VAL A N 1
ATOM 5150 C CA . VAL A 1 691 ? 71.604 -3.801 13.758 1.00 31.02 691 VAL A CA 1
ATOM 5151 C C . VAL A 1 691 ? 72.715 -4.790 14.125 1.00 31.02 691 VAL A C 1
ATOM 5153 O O . VAL A 1 691 ? 72.815 -5.880 13.559 1.00 31.02 691 VAL A O 1
ATOM 5156 N N . GLN A 1 692 ? 73.538 -4.425 15.112 1.00 31.09 692 GLN A N 1
ATOM 5157 C CA . GLN A 1 692 ? 74.309 -5.387 15.906 1.00 31.09 692 GLN A CA 1
ATOM 5158 C C . GLN A 1 692 ? 73.418 -6.012 16.999 1.00 31.09 692 GLN A C 1
ATOM 5160 O O . GLN A 1 692 ? 72.581 -5.310 17.570 1.00 31.09 692 GLN A O 1
ATOM 5165 N N . PRO A 1 693 ? 73.594 -7.304 17.345 1.00 37.72 693 PRO A N 1
ATOM 5166 C CA . PRO A 1 693 ? 72.748 -7.982 18.320 1.00 37.72 693 PRO A CA 1
ATOM 5167 C C . PRO A 1 693 ? 73.373 -8.070 19.726 1.00 37.72 693 PRO A C 1
ATOM 5169 O O . PRO A 1 693 ? 74.594 -8.094 19.875 1.00 37.72 693 PRO A O 1
ATOM 5172 N N . LYS A 1 694 ? 72.481 -8.326 20.700 1.00 30.75 694 LYS A N 1
ATOM 5173 C CA . LYS A 1 694 ? 72.663 -8.812 22.091 1.00 30.75 694 LYS A CA 1
ATOM 5174 C C . LYS A 1 694 ? 72.686 -7.751 23.197 1.00 30.75 694 LYS A C 1
ATOM 5176 O O . LYS A 1 694 ? 73.657 -7.022 23.338 1.00 30.75 694 LYS A O 1
ATOM 5181 N N . ALA A 1 695 ? 71.713 -7.831 24.108 1.00 30.34 695 ALA A N 1
ATOM 5182 C CA . ALA A 1 695 ? 71.833 -8.625 25.342 1.00 30.34 695 ALA A CA 1
ATOM 5183 C C . ALA A 1 695 ? 70.566 -8.476 26.222 1.00 30.34 695 ALA A C 1
ATOM 5185 O O . ALA A 1 695 ? 70.174 -7.367 26.562 1.00 30.34 695 ALA A O 1
ATOM 5186 N N . GLU A 1 696 ? 69.954 -9.596 26.614 1.00 31.22 696 GLU A N 1
ATOM 5187 C CA . GLU A 1 696 ? 69.296 -9.744 27.932 1.00 31.22 696 GLU A CA 1
ATOM 5188 C C . GLU A 1 696 ? 70.387 -9.821 29.035 1.00 31.22 696 GLU A C 1
ATOM 5190 O O . GLU A 1 696 ? 71.552 -10.012 28.660 1.00 31.22 696 GLU A O 1
ATOM 5195 N N . PRO A 1 697 ? 70.111 -9.808 30.366 1.00 49.38 697 PRO A N 1
ATOM 5196 C CA . PRO A 1 697 ? 68.827 -9.743 31.097 1.00 49.38 697 PRO A CA 1
ATOM 5197 C C . PRO A 1 697 ? 68.810 -8.767 32.310 1.00 49.38 697 PRO A C 1
ATOM 5199 O O . PRO A 1 697 ? 69.858 -8.424 32.857 1.00 49.38 697 PRO A O 1
ATOM 5202 N N . GLN A 1 698 ? 67.615 -8.418 32.806 1.00 38.00 698 GLN A N 1
ATOM 5203 C CA . GLN A 1 698 ? 67.113 -8.693 34.176 1.00 38.00 698 GLN A CA 1
ATOM 5204 C C . GLN A 1 698 ? 65.733 -8.075 34.394 1.00 38.00 698 GLN A C 1
ATOM 5206 O O . GLN A 1 698 ? 65.556 -6.890 34.036 1.00 38.00 698 GLN A O 1
#

Secondary structure (DSSP, 8-state):
-----------EEEE-TTS-EEEEEE--GGGHHHHHHHHHHS-HHHHHHHHS-SSPPPHHHHHHHH-SSSSSEEEEEEEETTEEEEEEEEEE-SSSEEEEEEEE-GGGTTSSHHHHHHHHHHHHHHHTT--EEEEEE-TT-HHHHHHHHHTT--EEEEE-SS-EEEEEE---S--HHHHHHHHHHHHHHHHHHHS-SEEEEET--SSS-SHHHHHHHHHHHHT-SSEEEEE-TT----EEGGGTTEEPBS-GGG-SS--SEEEE-S-GGGHHHHHHHHHHTT-SEEEE-SPPS-TTHHHHHHHHHHHHHHHHTT-EEE-SS---EEE--TTT-EEE-SS--PPPEEEEEEEESSHHHHHHHHHHHHHTTPPEEEEEE-TT-SS--HHHHHHHHHH-TT-SEEEEE-S--SSHHHHHHHHHHHHHHS-EEEE---TTTTSHHHHHHHHHHHHHT-EEESSHHHHHHHHHHHHHSPPPPP---TT---SPPP--TT--HHHHHHHHHHHHHH-TT-EEPPHHHHHHHHHTTT-EE------TT----EEEEEEEEETTTEEEEEE--SSS-TTS--EEEESSPPHHHHHHHHHHTTHHHHHHTTTSTTHHHHHHHHHHHHHHHHHHH-TTEEEEEEEEEEEETTEEEEEEEEEEE-----S-HHHHHHH-TTS-----------PPPP------------

pLDDT: mean 78.64, std 18.55, range [24.5, 97.88]

Radius of gyration: 29.29 Å; chains: 1; bounding box: 99×72×71 Å

Foldseek 3Di:
DPQAQFQDFDWDWAFFLLLFIKIKDWDAPVCLVLQLVLQVLAQLVLCCFQPVGSDRDPSVVSSCQRPVDPGFKTKMFIDALLHTFKIKMWGDPDQAEIEITIGGRPVCPPRLPLLVVVVSRLVSCVVNRHFKYKYKGFPPPVVNVVSQVLNQWDWDWDDDPGIIMTMTTSDVFDRVSVVVSRLSSLLSNCCLVAFNQEEEEAADALPCPALSNLQLVQQVVLVFQHAYAYEHCPQDQQQRVSRVRDGHGPALLPDPDARSEYEYRDELVCLLVNLLRCLVSLHAEYEAQHDFPDLDPVSVVSVVSNLVSNVSSRHFYQANNAQWKAANPPNGSHTRHSDDDHAAAAAEEEEAQDRVVQVVLRVVCRVVVPHYRIYGHRHVVPGDDPLSVLSNLLPDPSHQEYEYEDQADQAQVSVLVSLLLSLLRHAYEYAHADPPCVDPVVLAVVLSCVNSVHHYDHDSVVSVVVSVVSVPDDDDNDPPDPPPDVQGQDQDPQAQLVQLVVLLVVQCVVPVFWFWDDPVSFQSNCNNLVEHADADDDDPDDPFWQAKWKWAQDLRNGIKIWHDDPDDDPPQDIHIYAAQDHLVRLLVNCVSVCVLVVQQDDPNRDVRSSLSSSVRNSNRCSRVSQQQFRMWMQGTWGQDPVGIYGNDIITIGGPHDPDRSNVVVSVPPDDDDDPPDDDDDDDDDDDDDDDDDDDDDD